Protein AF-A0A5J4Z3D9-F1 (afdb_monomer)

Nearest PDB structures (foldseek):
  5d6a-assembly1_A  TM=8.280E-01  e=2.576E-34  Vibrio vulnificus YJ016
  4yj1-assembly1_A-2  TM=8.210E-01  e=2.318E-33  Trypanosoma brucei brucei TREU927
  4yix-assembly1_A-2  TM=7.682E-01  e=5.357E-34  Trypanosoma brucei brucei TREU927
  4yiy-assembly1_A  TM=8.442E-01  e=6.648E-32  Trypanosoma brucei brucei TREU927
  4yiy-assembly1_B  TM=8.003E-01  e=1.846E-32  Trypanosoma brucei brucei TREU927

Foldseek 3Di:
DDADFADDDQDDDPPHGPVVVNCCVPVPVVVVCCVCQVDLVNQCVQPPDPVCVCRHNVLVVVQVQLQQQLVVLQVCQVVVQFFWKFFWQFQLDACDPPDLAGNPLVPTAGADEDPVQWDWDAGPVRDITITGTHGQFEEEEFEPDPFCRVSLLVLQLLLLDADGPPSRSRNIHGHVQEAEFFFDWQDWDFQDQLVLWFADDPPRDDNNGDTDRTAGRLRRSSRVVRLSVVLPHQEYEYEPQRHDDQQADDDPVRCVVCPPNNDGGDHPLNPCVVPCVVSSHGYYYYDADDPSSVVRHPYYFYWDDDDRHTYTDDDHDYDDDDDDDDDDPDDCCVSRVNPDAPQQVVLVVLLVVVLVVVVVVDDDDDDPNVSLVVSLVQCVVPNSLSSPDPVGRSNPSHDHDRRGPPND

Solvent-accessible surface area (backbone atoms only — not comparable to full-atom values): 23018 Å² total; per-residue (Å²): 138,88,86,86,55,70,88,76,88,77,49,57,60,90,92,44,75,36,61,72,58,38,43,49,44,67,70,47,46,50,54,48,51,45,53,50,72,74,34,65,81,41,13,53,73,34,64,89,38,87,93,37,46,89,65,12,45,66,41,55,50,52,40,51,52,48,47,51,35,38,52,52,51,35,69,43,31,61,83,72,49,27,41,32,39,41,41,50,62,29,32,52,54,47,62,43,102,91,42,97,47,42,32,59,78,92,79,44,50,28,32,41,50,39,76,96,38,48,46,75,52,74,39,90,85,70,51,70,46,49,19,24,54,39,56,66,45,33,35,36,32,28,12,39,55,97,33,59,43,67,39,55,48,54,42,42,61,53,14,54,51,88,51,56,83,90,42,36,46,41,69,26,23,17,40,67,34,47,45,75,52,46,39,40,70,60,36,65,45,73,71,36,62,38,53,90,38,34,42,85,38,81,95,71,52,67,32,67,58,28,64,38,79,65,17,53,26,43,53,26,31,49,44,56,51,44,55,39,50,66,42,47,47,48,28,43,33,38,40,57,92,49,39,31,61,70,29,49,44,81,59,69,67,59,44,67,73,67,34,74,90,72,54,34,61,52,26,50,62,84,35,40,75,83,47,34,52,80,70,67,33,22,35,42,32,38,47,44,82,72,71,78,63,62,85,69,41,78,39,80,46,15,32,34,83,51,96,80,32,33,35,57,46,88,54,67,28,72,86,89,92,90,91,91,90,90,87,89,86,72,86,78,64,79,75,51,75,78,67,88,50,74,21,22,58,49,45,54,56,32,42,54,50,49,49,50,70,53,44,82,75,44,86,71,92,74,54,72,47,56,54,50,50,56,48,49,54,39,36,72,76,55,38,77,53,55,46,41,54,88,93,50,50,74,51,61,72,65,36,85,63,84,63,56,61,79,81,126

Mean predicted aligned error: 8.79 Å

Secondary structure (DSSP, 8-state):
-----------EETTEE-HHHHHIIIIIIHHHHHHHHT-HHHHHTTTT-GGGGGGSHHHHHHHHHHHHHHHHHHHHHGGGTEEEEEETT----EEETTEEEEPPTTTSPEEE--GGGEEEEE-TTS-EEEEEEEESSEEEEE-SSSSSHHHHHHHHHTTTS---TTSSSTT-EE-TTEEEE---TTEEEEEE--TTTB-S-GGG--SSSEEEEEE-HHHHHHHHHHHHHHTT-SEEEEEGGGS-HHHH---HHHHHHH-GGG--BPPSGGGIIIIIGGGT-EEEEE-SS-GGGGGG-SEEEEEEEETTEEEE---------------SS---GGG-TT---HHHHHHHHHHHHHHHHHHTTS-S---HHHHHHHHHHHHHHH-GGGTS-TTTTTS----PPPPPTT--

pLDDT: mean 81.45, std 15.91, range [22.38, 97.56]

Structure (mmCIF, N/CA/C/O backbone):
data_AF-A0A5J4Z3D9-F1
#
_entry.id   AF-A0A5J4Z3D9-F1
#
loop_
_atom_site.group_PDB
_atom_site.id
_atom_site.type_symbol
_atom_site.label_atom_id
_atom_site.label_alt_id
_atom_site.label_comp_id
_atom_site.label_asym_id
_atom_site.label_entity_id
_atom_site.label_seq_id
_atom_site.pdbx_PDB_ins_code
_atom_site.Cartn_x
_atom_site.Cartn_y
_atom_site.Cartn_z
_atom_site.occupancy
_atom_site.B_iso_or_equiv
_atom_site.auth_seq_id
_atom_site.auth_comp_id
_atom_site.auth_asym_id
_atom_site.auth_atom_id
_atom_site.pdbx_PDB_model_num
ATOM 1 N N . MET A 1 1 ? -18.207 -11.711 22.428 1.00 77.12 1 MET A N 1
ATOM 2 C CA . MET A 1 1 ? -17.455 -10.972 23.468 1.00 77.12 1 MET A CA 1
ATOM 3 C C . MET A 1 1 ? -16.574 -9.966 22.749 1.00 77.12 1 MET A C 1
ATOM 5 O O . MET A 1 1 ? -16.111 -10.305 21.670 1.00 77.12 1 MET A O 1
ATOM 9 N N . LEU A 1 2 ? -16.382 -8.765 23.294 1.00 86.81 2 LEU A N 1
ATOM 10 C CA . LEU A 1 2 ? -15.387 -7.809 22.795 1.00 86.81 2 LEU A CA 1
ATOM 11 C C . LEU A 1 2 ? -14.228 -7.755 23.790 1.00 86.81 2 LEU A C 1
ATOM 13 O O . LEU A 1 2 ? -14.459 -7.839 24.996 1.00 86.81 2 LEU A O 1
ATOM 17 N N . GLU A 1 3 ? -13.010 -7.613 23.282 1.00 88.00 3 GLU A N 1
ATOM 18 C CA . GLU A 1 3 ? -11.789 -7.481 24.073 1.00 88.00 3 GLU A CA 1
ATOM 19 C C . GLU A 1 3 ? -11.162 -6.114 23.782 1.00 88.00 3 GLU A C 1
ATOM 21 O O . GLU A 1 3 ? -11.114 -5.682 22.631 1.00 88.00 3 GLU A O 1
ATOM 26 N N . ALA A 1 4 ? -10.714 -5.420 24.827 1.00 88.62 4 ALA A N 1
ATOM 27 C CA . ALA A 1 4 ? -10.066 -4.119 24.729 1.00 88.62 4 ALA A CA 1
ATOM 28 C C . ALA A 1 4 ? -8.672 -4.217 25.348 1.00 88.62 4 ALA A C 1
ATOM 30 O O . ALA A 1 4 ? -8.535 -4.654 26.490 1.00 88.62 4 ALA A O 1
ATOM 31 N N . ARG A 1 5 ? -7.651 -3.803 24.598 1.00 87.50 5 ARG A N 1
ATOM 32 C CA . ARG A 1 5 ? -6.242 -3.887 24.993 1.00 87.50 5 ARG A CA 1
ATOM 33 C C . ARG A 1 5 ? -5.644 -2.490 24.987 1.00 87.50 5 ARG A C 1
ATOM 35 O O . ARG A 1 5 ? -5.754 -1.785 23.988 1.00 87.50 5 ARG A O 1
ATOM 42 N N . PHE A 1 6 ? -5.085 -2.075 26.115 1.00 86.56 6 PHE A N 1
ATOM 43 C CA . PHE A 1 6 ? -4.513 -0.746 26.307 1.00 86.56 6 PHE A CA 1
ATOM 44 C C . PHE A 1 6 ? -3.548 -0.757 27.495 1.00 86.56 6 PHE A C 1
ATOM 46 O O . PHE A 1 6 ? -3.746 -1.496 28.461 1.00 86.56 6 PHE A O 1
ATOM 53 N N . GLU A 1 7 ? -2.527 0.097 27.452 1.00 86.56 7 GLU A N 1
ATOM 54 C CA . GLU A 1 7 ? -1.712 0.399 28.630 1.00 86.56 7 GLU A CA 1
ATOM 55 C C . GLU A 1 7 ? -2.395 1.427 29.534 1.00 86.56 7 GLU A C 1
ATOM 57 O O . GLU A 1 7 ? -3.134 2.303 29.080 1.00 86.56 7 GLU A O 1
ATOM 62 N N . LEU A 1 8 ? -2.098 1.351 30.833 1.00 87.75 8 LEU A N 1
ATOM 63 C CA . LEU A 1 8 ? -2.598 2.294 31.823 1.00 87.75 8 LEU A CA 1
ATOM 64 C C . LEU A 1 8 ? -1.491 2.689 32.805 1.00 87.75 8 LEU A C 1
ATOM 66 O O . LEU A 1 8 ? -1.089 1.901 33.661 1.00 87.75 8 LEU A O 1
ATOM 70 N N . GLY A 1 9 ? -1.030 3.938 32.716 1.00 90.81 9 GLY A N 1
ATOM 71 C CA . GLY A 1 9 ? -0.089 4.508 33.680 1.00 90.81 9 GLY A CA 1
ATOM 72 C C . GLY A 1 9 ? -0.730 4.650 35.062 1.00 90.81 9 GLY A C 1
ATOM 73 O O . GLY A 1 9 ? -1.544 5.547 35.283 1.00 90.81 9 GLY A O 1
ATOM 74 N N . LEU A 1 10 ? -0.371 3.770 36.000 1.00 94.00 10 LEU A N 1
ATOM 75 C CA . LEU A 1 10 ? -0.873 3.834 37.374 1.00 94.00 10 LEU A CA 1
ATOM 76 C C . LEU A 1 10 ? -0.265 5.041 38.120 1.00 94.00 10 LEU A C 1
ATOM 78 O O . LEU A 1 10 ? 0.953 5.228 38.088 1.00 94.00 10 LEU A O 1
ATOM 82 N N . PRO A 1 11 ? -1.079 5.866 38.805 1.00 95.44 11 PRO A N 1
ATOM 83 C CA . PRO A 1 11 ? -0.620 7.134 39.365 1.00 95.44 11 PRO A CA 1
ATOM 84 C C . PRO A 1 11 ? 0.214 6.948 40.640 1.00 95.44 11 PRO A C 1
ATOM 86 O O . PRO A 1 11 ? -0.156 6.200 41.552 1.00 95.44 11 PRO A O 1
ATOM 89 N N . ALA A 1 12 ? 1.324 7.682 40.722 1.00 96.44 12 ALA A N 1
ATOM 90 C CA . ALA A 1 12 ? 2.251 7.665 41.845 1.00 96.44 12 ALA A CA 1
ATOM 91 C C . ALA A 1 12 ? 2.843 9.059 42.112 1.00 96.44 12 ALA A C 1
ATOM 93 O O . ALA A 1 12 ? 3.087 9.839 41.193 1.00 96.44 12 ALA A O 1
ATOM 94 N N . SER A 1 13 ? 3.135 9.338 43.382 1.00 95.12 13 SER A N 1
ATOM 95 C CA . SER A 1 13 ? 3.906 10.498 43.826 1.00 95.12 13 SER A CA 1
ATOM 96 C C . SER A 1 13 ? 5.312 10.029 44.200 1.00 95.12 13 SER A C 1
ATOM 98 O O . SER A 1 13 ? 5.523 9.389 45.236 1.00 95.12 13 SER A O 1
ATOM 100 N N . GLY A 1 14 ? 6.276 10.251 43.303 1.00 93.81 14 GLY A N 1
ATOM 101 C CA . GLY A 1 14 ? 7.619 9.677 43.407 1.00 93.81 14 GLY A CA 1
ATOM 102 C C . GLY A 1 14 ? 7.585 8.147 43.328 1.00 93.81 14 GLY A C 1
ATOM 103 O O . GLY A 1 14 ? 7.416 7.586 42.251 1.00 93.81 14 GLY A O 1
ATOM 104 N N . ARG A 1 15 ? 7.746 7.470 44.472 1.00 94.00 15 ARG A N 1
ATOM 105 C CA . ARG A 1 15 ? 7.635 6.000 44.604 1.00 94.00 15 ARG A CA 1
ATOM 106 C C . ARG A 1 15 ? 6.390 5.545 45.388 1.00 94.00 15 ARG A C 1
ATOM 108 O O . ARG A 1 15 ? 6.237 4.356 45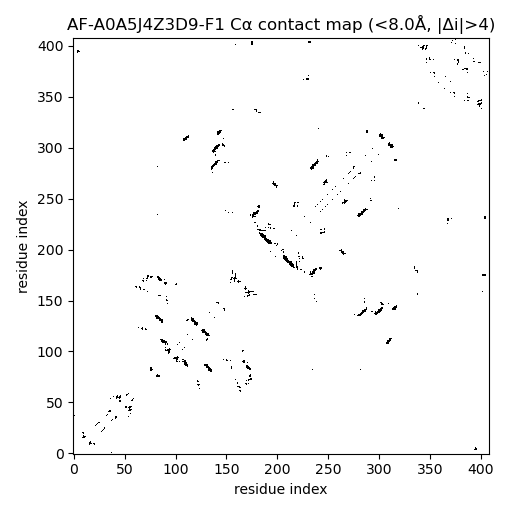.647 1.00 94.00 15 ARG A O 1
ATOM 115 N N . THR A 1 16 ? 5.508 6.469 45.768 1.00 95.12 16 THR A N 1
ATOM 116 C CA . THR A 1 16 ? 4.318 6.196 46.591 1.00 95.12 16 THR A CA 1
ATOM 117 C C . THR A 1 16 ? 3.066 6.112 45.719 1.00 95.12 16 THR A C 1
ATOM 119 O O . THR A 1 16 ? 2.753 7.060 45.003 1.00 95.12 16 THR A O 1
ATOM 122 N N . ILE A 1 17 ? 2.324 5.005 45.795 1.00 96.69 17 ILE A N 1
ATOM 123 C CA . ILE A 1 17 ? 1.119 4.760 44.982 1.00 96.69 17 ILE A CA 1
ATOM 124 C C . ILE A 1 17 ? -0.016 5.718 45.383 1.00 96.69 17 ILE A C 1
ATOM 126 O O . ILE A 1 17 ? -0.420 5.767 46.546 1.00 96.69 17 ILE A O 1
ATOM 130 N N . GLU A 1 18 ? -0.608 6.428 44.421 1.00 97.56 18 GLU A N 1
ATOM 131 C CA . GLU A 1 18 ? -1.743 7.329 44.660 1.00 97.56 18 GLU A CA 1
ATOM 132 C C . GLU A 1 18 ? -3.082 6.581 44.567 1.00 97.56 18 GLU A C 1
ATOM 134 O O . GLU A 1 18 ? -3.903 6.825 43.681 1.00 97.56 18 GLU A O 1
ATOM 139 N N . GLY A 1 19 ? -3.324 5.662 45.510 1.00 96.94 19 GLY A N 1
ATOM 140 C CA . GLY A 1 19 ? -4.443 4.706 45.462 1.00 96.94 19 GLY A CA 1
ATOM 141 C C . GLY A 1 19 ? -5.835 5.311 45.206 1.00 96.94 19 GLY A C 1
ATOM 142 O O . GLY A 1 19 ? -6.645 4.699 44.514 1.00 96.94 19 GLY A O 1
ATOM 143 N N . ARG A 1 20 ? -6.110 6.541 45.673 1.00 96.50 20 ARG A N 1
ATOM 144 C CA . ARG A 1 20 ? -7.374 7.253 45.379 1.00 96.50 20 ARG A CA 1
ATOM 145 C C . ARG A 1 20 ? -7.524 7.619 43.896 1.00 96.50 20 ARG A C 1
ATOM 147 O O . ARG A 1 20 ? -8.611 7.475 43.348 1.00 96.50 20 ARG A O 1
ATOM 154 N N . LYS A 1 21 ? -6.445 8.058 43.237 1.00 96.44 21 LYS A N 1
ATOM 155 C CA . LYS A 1 21 ? -6.447 8.319 41.788 1.00 96.44 21 LYS A CA 1
ATOM 156 C C . LYS A 1 21 ? -6.508 7.005 41.008 1.00 96.44 21 LYS A C 1
ATOM 158 O O . LYS A 1 21 ? -7.252 6.914 40.041 1.00 96.44 21 LYS A O 1
ATOM 163 N N . ALA A 1 22 ? -5.790 5.973 41.460 1.00 97.00 22 ALA A N 1
ATOM 164 C CA . ALA A 1 22 ? -5.846 4.648 40.841 1.00 97.00 22 ALA A CA 1
ATOM 165 C C . ALA A 1 22 ? -7.278 4.075 40.851 1.00 97.00 22 ALA A C 1
ATOM 167 O O . ALA A 1 22 ? -7.733 3.576 39.828 1.00 97.00 22 ALA A O 1
ATOM 168 N N . HIS A 1 23 ? -8.018 4.235 41.957 1.00 96.75 23 HIS A N 1
ATOM 169 C CA . HIS A 1 23 ? -9.436 3.871 42.049 1.00 96.75 23 HIS A CA 1
ATOM 170 C C . HIS A 1 23 ? -10.317 4.665 41.070 1.00 96.75 23 HIS A C 1
ATOM 172 O O . HIS A 1 23 ? -11.059 4.062 40.300 1.00 96.75 23 HIS A O 1
ATOM 178 N N . MET A 1 24 ? -10.191 5.997 41.028 1.00 96.94 24 MET A N 1
ATOM 179 C CA . MET A 1 24 ? -10.934 6.844 40.079 1.00 96.94 24 MET A CA 1
ATOM 180 C C . MET A 1 24 ? -10.703 6.418 38.617 1.00 96.94 24 MET A C 1
ATOM 182 O O . MET A 1 24 ? -11.625 6.424 37.801 1.00 96.94 24 MET A O 1
ATOM 186 N N . ILE A 1 25 ? -9.481 6.014 38.265 1.00 96.12 25 ILE A N 1
ATOM 187 C CA . ILE A 1 25 ? -9.156 5.560 36.910 1.00 96.12 25 ILE A CA 1
ATOM 188 C C . ILE A 1 25 ? -9.728 4.153 36.657 1.00 96.12 25 ILE A C 1
ATOM 190 O O . ILE A 1 25 ? -10.506 3.971 35.721 1.00 96.12 25 ILE A O 1
ATOM 194 N N . LEU A 1 26 ? -9.383 3.170 37.497 1.00 96.00 26 LEU A N 1
ATOM 195 C CA . LEU A 1 26 ? -9.697 1.747 37.293 1.00 96.00 26 LEU A CA 1
ATOM 196 C C . LEU A 1 26 ? -11.162 1.377 37.559 1.00 96.00 26 LEU A C 1
ATOM 198 O O . LEU A 1 26 ? -11.699 0.503 36.885 1.00 96.00 26 LEU A O 1
ATOM 202 N N . CYS A 1 27 ? -11.800 1.997 38.553 1.00 96.69 27 CYS A N 1
ATOM 203 C CA . CYS A 1 27 ? -13.124 1.607 39.046 1.00 96.69 27 CYS A CA 1
ATOM 204 C C . CYS A 1 27 ? -14.248 2.546 38.586 1.00 96.69 27 CYS A C 1
ATOM 206 O O . CYS A 1 27 ? -15.401 2.126 38.556 1.00 96.69 27 CYS A O 1
ATOM 208 N N . GLU A 1 28 ? -13.934 3.786 38.194 1.00 96.12 28 GLU A N 1
ATOM 209 C CA . GLU A 1 28 ? -14.931 4.734 37.676 1.00 96.12 28 GLU A CA 1
ATOM 210 C C . GLU A 1 28 ? -14.720 5.070 36.198 1.00 96.12 28 GLU A C 1
ATOM 212 O O . GLU A 1 28 ? -15.655 4.973 35.407 1.00 96.12 28 GLU A O 1
ATOM 217 N N . THR A 1 29 ? -13.508 5.480 35.810 1.00 95.19 29 THR A N 1
ATOM 218 C CA . THR A 1 29 ? -13.253 6.063 34.482 1.00 95.19 29 THR A CA 1
ATOM 219 C C . THR A 1 29 ? -13.232 5.001 33.387 1.00 95.19 29 THR A C 1
ATOM 221 O O . THR A 1 29 ? -13.994 5.106 32.428 1.00 95.19 29 THR A O 1
ATOM 224 N N . VAL A 1 30 ? -12.422 3.948 33.541 1.00 94.75 30 VAL A N 1
ATOM 225 C CA . VAL A 1 30 ? -12.352 2.840 32.572 1.00 94.75 30 VAL A CA 1
ATOM 226 C C . VAL A 1 30 ? -13.713 2.133 32.419 1.00 94.75 30 VAL A C 1
ATOM 228 O O . VAL A 1 30 ? -14.171 2.015 31.281 1.00 94.75 30 VAL A O 1
ATOM 231 N N . PRO A 1 31 ? -14.443 1.753 33.491 1.00 94.56 31 PRO A N 1
ATOM 232 C CA . PRO A 1 31 ? -15.770 1.148 33.350 1.00 94.56 31 PRO A CA 1
ATOM 233 C C . PRO A 1 31 ? -16.796 2.071 32.682 1.00 94.56 31 PRO A C 1
ATOM 235 O O . PRO A 1 31 ? -17.610 1.595 31.893 1.00 94.56 31 PRO A O 1
ATOM 238 N N . ARG A 1 32 ? -16.740 3.388 32.931 1.00 92.69 32 ARG A N 1
ATOM 239 C CA . ARG A 1 32 ? -17.601 4.382 32.266 1.00 92.69 32 ARG A CA 1
ATOM 240 C C . ARG A 1 32 ? -17.307 4.479 30.768 1.00 92.69 32 ARG A C 1
ATOM 242 O O . ARG A 1 32 ? -18.249 4.490 29.983 1.00 92.69 32 ARG A O 1
ATOM 249 N N . LEU A 1 33 ? -16.033 4.482 30.366 1.00 91.12 33 LEU A N 1
ATOM 250 C CA . LEU A 1 33 ? -15.630 4.465 28.954 1.00 91.12 33 LEU A CA 1
ATOM 251 C C . LEU A 1 33 ? -16.076 3.172 28.253 1.00 91.12 33 LEU A C 1
ATOM 253 O O . LEU A 1 33 ? -16.647 3.231 27.167 1.00 91.12 33 LEU A O 1
ATOM 257 N N . VAL A 1 34 ? -15.910 2.009 28.893 1.00 90.88 34 VAL A N 1
ATOM 258 C CA . VAL A 1 34 ? -16.415 0.727 28.365 1.00 90.88 34 VAL A CA 1
ATOM 259 C C . VAL A 1 34 ? -17.941 0.762 28.213 1.00 90.88 34 VAL A C 1
ATOM 261 O O . VAL A 1 34 ? -18.459 0.425 27.150 1.00 90.88 34 VAL A O 1
ATOM 264 N N . GLN A 1 35 ? -18.675 1.239 29.223 1.00 89.00 35 GLN A N 1
ATOM 265 C CA . GLN A 1 35 ? -20.135 1.377 29.152 1.00 89.00 35 GLN A CA 1
ATOM 266 C C . GLN A 1 35 ? -20.608 2.349 28.062 1.00 89.00 35 GLN A C 1
ATOM 268 O O . GLN A 1 35 ? -21.694 2.152 27.519 1.00 89.00 35 GLN A O 1
ATOM 273 N N . GLN A 1 36 ? -19.832 3.389 27.749 1.00 86.12 36 GLN A N 1
ATOM 274 C CA . GLN A 1 36 ? -20.181 4.398 26.745 1.00 86.12 36 GLN A CA 1
ATOM 275 C C . GLN A 1 36 ? -19.831 3.970 25.313 1.00 86.12 36 GLN A C 1
ATOM 277 O O . GLN A 1 36 ? -20.613 4.264 24.410 1.00 86.12 36 GLN A O 1
ATOM 282 N N . SER A 1 37 ? -18.713 3.262 25.115 1.00 85.56 37 SER A N 1
ATOM 283 C CA . SER A 1 37 ? -18.163 2.972 23.780 1.00 85.56 37 SER A CA 1
ATOM 284 C C . SER A 1 37 ? -18.329 1.523 23.305 1.00 85.56 37 SER A C 1
ATOM 286 O O . SER A 1 37 ? -18.376 1.296 22.101 1.00 85.56 37 SER A O 1
ATOM 288 N N . PHE A 1 38 ? -18.423 0.535 24.207 1.00 86.81 38 PHE A N 1
ATOM 289 C CA . PHE A 1 38 ? -18.488 -0.896 23.843 1.00 86.81 38 PHE A CA 1
ATOM 290 C C . PHE A 1 38 ? -19.905 -1.490 23.906 1.00 86.81 38 PHE A C 1
ATOM 292 O O . PHE A 1 38 ? -20.118 -2.625 23.480 1.00 86.81 38 PHE A O 1
ATOM 299 N N . LEU A 1 39 ? -20.885 -0.754 24.440 1.00 87.31 39 LEU A N 1
ATOM 300 C CA . LEU A 1 39 ? -22.273 -1.208 24.543 1.00 87.31 39 LEU A CA 1
ATOM 301 C C . LEU A 1 39 ? -23.131 -0.557 23.456 1.00 87.31 39 LEU A C 1
ATOM 303 O O . LEU A 1 39 ? -23.359 0.650 23.483 1.00 87.31 39 LEU A O 1
ATOM 307 N N . TRP A 1 40 ? -23.676 -1.365 22.544 1.00 85.31 40 TRP A N 1
ATOM 308 C CA . TRP A 1 40 ? -24.526 -0.898 21.438 1.00 85.31 40 TRP A CA 1
ATOM 309 C C . TRP A 1 40 ? -25.688 0.000 21.906 1.00 85.31 40 TRP A C 1
ATOM 311 O O . TRP A 1 40 ? -25.863 1.108 21.404 1.00 85.31 40 TRP A O 1
ATOM 321 N N . LEU A 1 41 ? -26.379 -0.405 22.980 1.00 84.81 41 LEU A N 1
ATOM 322 C CA . LEU A 1 41 ? -27.460 0.354 23.632 1.00 84.81 41 LEU A CA 1
ATOM 323 C C . LEU A 1 41 ? -27.040 1.745 24.159 1.00 84.81 41 LEU A C 1
ATOM 325 O O . LEU A 1 41 ? -27.904 2.565 24.476 1.00 84.81 41 LEU A O 1
ATOM 329 N N . SER A 1 42 ? -25.739 2.014 24.310 1.00 83.31 42 SER A N 1
ATOM 330 C CA . SER A 1 42 ? -25.187 3.331 24.668 1.00 83.31 42 SER A CA 1
ATOM 331 C C . SER A 1 42 ? -24.828 4.169 23.438 1.00 83.31 42 SER A C 1
ATOM 333 O O . SER A 1 42 ? -24.863 5.397 23.513 1.00 83.31 42 SER A O 1
ATOM 335 N N . LEU A 1 43 ? -24.518 3.529 22.308 1.00 80.62 43 LEU A N 1
ATOM 336 C CA . LEU A 1 43 ? -24.260 4.181 21.022 1.00 80.62 43 LEU A CA 1
ATOM 337 C C . LEU A 1 43 ? -25.573 4.603 20.336 1.00 80.62 43 LEU A C 1
ATOM 339 O O . LEU A 1 43 ? -25.636 5.667 19.722 1.00 80.62 43 LEU A O 1
ATOM 343 N N . GLU A 1 44 ? -26.646 3.819 20.483 1.00 80.31 44 GLU A N 1
ATOM 344 C CA . GLU A 1 44 ? -27.988 4.160 19.978 1.00 80.31 44 GLU A CA 1
ATOM 345 C C . GLU A 1 44 ? -28.554 5.419 20.651 1.00 80.31 44 GLU A C 1
ATOM 347 O O . GLU A 1 44 ? -29.049 6.326 19.979 1.00 80.31 44 GLU A O 1
ATOM 352 N N . LYS A 1 45 ? -28.407 5.522 21.979 1.00 71.56 45 LYS A N 1
ATOM 353 C CA . LYS A 1 45 ? -28.873 6.662 22.795 1.00 71.56 45 LYS A CA 1
ATOM 354 C C . LYS A 1 45 ? -28.121 7.973 22.536 1.00 71.56 45 LYS A C 1
ATOM 356 O O . LYS A 1 45 ? -28.492 9.001 23.091 1.00 71.56 45 LYS A O 1
ATOM 361 N N . GLN A 1 46 ? -27.051 7.955 21.740 1.00 64.19 46 GLN A N 1
ATOM 362 C CA . GLN A 1 46 ? -26.260 9.148 21.416 1.00 64.19 46 GLN A CA 1
ATOM 363 C C . GLN A 1 46 ? -26.617 9.778 20.060 1.00 64.19 46 GLN A C 1
ATOM 365 O O . GLN A 1 46 ? -26.058 10.818 19.716 1.00 64.19 46 GLN A O 1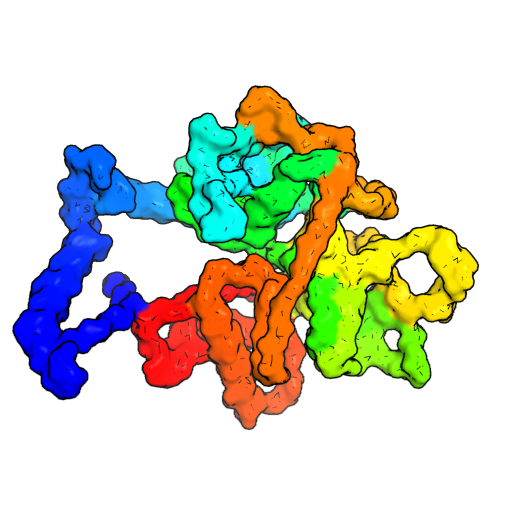
ATOM 370 N N . ASN A 1 47 ? -27.585 9.213 19.325 1.00 58.84 47 ASN A N 1
ATOM 371 C CA . ASN A 1 47 ? -28.055 9.752 18.042 1.00 58.84 47 ASN A CA 1
ATOM 372 C C . ASN A 1 47 ? -28.717 11.150 18.136 1.00 58.84 47 ASN A C 1
ATOM 374 O O . ASN A 1 47 ? -28.691 11.892 17.155 1.00 58.84 47 ASN A O 1
ATOM 378 N N . ASP A 1 48 ? -29.258 11.541 19.298 1.00 56.16 48 ASP A N 1
ATOM 379 C CA . ASP A 1 48 ? -30.070 12.765 19.476 1.00 56.16 48 ASP A CA 1
ATOM 380 C C . ASP A 1 48 ? -29.297 14.101 19.423 1.00 56.16 48 ASP A C 1
ATOM 382 O O . ASP A 1 48 ? -29.906 15.174 19.473 1.00 56.16 48 ASP A O 1
ATOM 386 N N . HIS A 1 49 ? -27.961 14.097 19.345 1.00 54.91 49 HIS A N 1
ATOM 387 C CA . HIS A 1 49 ? -27.156 15.328 19.358 1.00 54.91 49 HIS A CA 1
ATOM 388 C C . HIS A 1 49 ? -26.194 15.415 18.167 1.00 54.91 49 HIS A C 1
ATOM 390 O O . HIS A 1 49 ? -25.326 14.563 17.980 1.00 54.91 49 HIS A O 1
ATOM 396 N N . GLN A 1 50 ? -26.302 16.502 17.390 1.00 52.03 50 GLN A N 1
ATOM 397 C CA . GLN A 1 50 ? -25.528 16.728 16.158 1.00 52.03 50 GLN A CA 1
ATOM 398 C C . GLN A 1 50 ? -24.006 16.589 16.350 1.00 52.03 50 GLN A C 1
ATOM 400 O O . GLN A 1 50 ? -23.334 16.046 15.477 1.00 52.03 50 GLN A O 1
ATOM 405 N N . THR A 1 51 ? -23.470 17.006 17.500 1.00 47.66 51 THR A N 1
ATOM 406 C CA . THR A 1 51 ? -22.038 16.925 17.845 1.00 47.66 51 THR A CA 1
ATOM 407 C C . THR A 1 51 ? -21.545 15.536 18.268 1.00 47.66 51 THR A C 1
ATOM 409 O O . THR A 1 51 ? -20.346 15.378 18.475 1.00 47.66 51 THR A O 1
ATOM 412 N N . ARG A 1 52 ? -22.413 14.518 18.390 1.00 54.78 52 ARG A N 1
ATOM 413 C CA . ARG A 1 52 ? -22.025 13.140 18.767 1.00 54.78 52 ARG A CA 1
ATOM 414 C C . ARG A 1 52 ? -22.122 12.109 17.642 1.00 54.78 52 ARG A C 1
ATOM 416 O O . ARG A 1 52 ? -21.810 10.945 17.873 1.00 54.78 52 ARG A O 1
ATOM 423 N N . ARG A 1 53 ? -22.497 12.514 16.422 1.00 58.94 53 ARG A N 1
ATOM 424 C CA . ARG A 1 53 ? -22.719 11.589 15.291 1.00 58.94 53 ARG A CA 1
ATOM 425 C C . ARG A 1 53 ? -21.550 10.636 15.010 1.00 58.94 53 ARG A C 1
ATOM 427 O O . ARG A 1 53 ? -21.805 9.482 14.713 1.00 58.94 53 ARG A O 1
ATOM 434 N N . GLN A 1 54 ? -20.298 11.071 15.175 1.00 62.78 54 GLN A N 1
ATOM 435 C CA . GLN A 1 54 ? -19.105 10.226 14.973 1.00 62.78 54 GLN A CA 1
ATOM 436 C C . GLN A 1 54 ? -18.969 9.054 15.969 1.00 62.78 54 GLN A C 1
ATOM 438 O O . GLN A 1 54 ? -18.14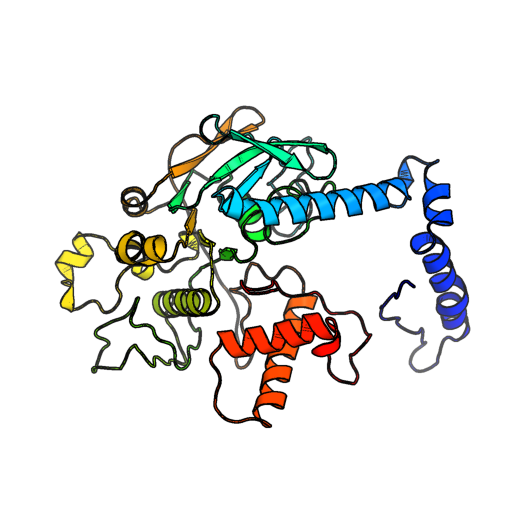5 8.167 15.757 1.00 62.78 54 GLN A O 1
ATOM 443 N N . HIS A 1 55 ? -19.747 9.037 17.056 1.00 73.19 55 HIS A N 1
ATOM 444 C CA . HIS A 1 55 ? -19.700 8.017 18.111 1.00 73.19 55 HIS A CA 1
ATOM 445 C C . HIS A 1 55 ? -21.098 7.444 18.410 1.00 73.19 55 HIS A C 1
ATOM 447 O O . HIS A 1 55 ? -21.435 7.170 19.563 1.00 73.19 55 HIS A O 1
ATOM 453 N N . SER A 1 56 ? -21.932 7.289 17.376 1.00 82.62 56 SER A N 1
ATOM 454 C CA . SER A 1 56 ? -23.257 6.671 17.487 1.00 82.62 56 SER A CA 1
ATOM 455 C C . SER A 1 56 ? -23.338 5.315 16.779 1.00 82.62 56 SER A C 1
ATOM 457 O O . SER A 1 56 ? -22.462 4.940 15.997 1.00 82.62 56 SER A O 1
ATOM 459 N N . ALA A 1 57 ? -24.421 4.579 17.040 1.00 86.06 57 ALA A N 1
ATOM 460 C CA . ALA A 1 57 ? -24.681 3.278 16.421 1.00 86.06 57 ALA A CA 1
ATOM 461 C C . ALA A 1 57 ? -24.733 3.354 14.882 1.00 86.06 57 ALA A C 1
ATOM 463 O O . ALA A 1 57 ? -24.275 2.439 14.201 1.00 86.06 57 ALA A O 1
ATOM 464 N N . GLN A 1 58 ? -25.219 4.476 14.335 1.00 86.12 58 GLN A N 1
ATOM 465 C CA . GLN A 1 58 ? -25.262 4.709 12.892 1.00 86.12 58 GLN A CA 1
ATOM 466 C C . GLN A 1 58 ? -23.852 4.833 12.299 1.00 86.12 58 GLN A C 1
ATOM 468 O O . GLN A 1 58 ? -23.553 4.161 11.319 1.00 86.12 58 GLN A O 1
ATOM 473 N N . ALA A 1 59 ? -22.958 5.613 12.918 1.00 87.38 59 ALA A N 1
ATOM 474 C CA . ALA A 1 59 ? -21.579 5.740 12.440 1.00 87.38 59 ALA A CA 1
ATOM 475 C C . ALA A 1 59 ? -20.782 4.431 12.579 1.00 87.38 59 ALA A C 1
ATOM 477 O O . ALA A 1 59 ? -19.954 4.124 11.725 1.00 87.38 59 ALA A O 1
ATOM 478 N N . ALA A 1 60 ? -21.057 3.625 13.611 1.00 89.81 60 ALA A N 1
ATOM 479 C CA . ALA A 1 60 ? -20.484 2.284 13.733 1.00 89.81 60 ALA A CA 1
ATOM 480 C C . ALA A 1 60 ? -20.953 1.353 12.595 1.00 89.81 60 ALA A C 1
ATOM 482 O O . ALA A 1 60 ? -20.144 0.626 12.021 1.00 89.81 60 ALA A O 1
ATOM 483 N N . HIS A 1 61 ? -22.236 1.409 12.226 1.00 91.00 61 HIS A N 1
ATOM 484 C CA . HIS A 1 61 ? -22.787 0.645 11.104 1.00 91.00 61 HIS A CA 1
ATOM 485 C C . HIS A 1 61 ? -22.232 1.116 9.747 1.00 91.00 61 HIS A C 1
ATOM 487 O O . HIS A 1 61 ? -21.801 0.294 8.941 1.00 91.00 61 HIS A O 1
ATOM 493 N N . GLU A 1 62 ? -22.159 2.431 9.523 1.00 91.62 62 GLU A N 1
ATOM 494 C CA . GLU A 1 62 ? -21.554 3.039 8.328 1.00 91.62 62 GLU A CA 1
ATOM 495 C C . GLU A 1 62 ? -20.063 2.697 8.193 1.00 91.62 62 GLU A C 1
ATOM 497 O O . GLU A 1 62 ? -19.592 2.467 7.080 1.00 91.62 62 GLU A O 1
ATOM 502 N N . HIS A 1 63 ? -19.327 2.602 9.306 1.00 93.81 63 HIS A N 1
ATOM 503 C CA . HIS A 1 63 ? -17.930 2.166 9.318 1.00 93.81 63 HIS A CA 1
ATOM 504 C C . HIS A 1 63 ? -17.773 0.704 8.880 1.00 93.81 63 HIS A C 1
ATOM 506 O O . HIS A 1 63 ? -16.923 0.421 8.038 1.00 93.81 63 HIS A O 1
ATOM 512 N N . VAL A 1 64 ? -18.604 -0.211 9.399 1.00 94.75 64 VAL A N 1
ATOM 513 C CA . VAL A 1 64 ? -18.595 -1.627 8.982 1.00 94.75 64 VAL A CA 1
ATOM 514 C C . VAL A 1 64 ? -18.933 -1.753 7.497 1.00 94.75 64 VAL A C 1
ATOM 516 O O . VAL A 1 64 ? -18.150 -2.338 6.756 1.00 94.75 64 VAL A O 1
ATOM 519 N N . ILE A 1 65 ? -20.016 -1.111 7.042 1.00 95.69 65 ILE A N 1
ATOM 520 C CA . ILE A 1 65 ? -20.400 -1.096 5.622 1.00 95.69 65 ILE A CA 1
ATOM 521 C C . ILE A 1 65 ? -19.256 -0.562 4.751 1.00 95.69 65 ILE A C 1
ATOM 523 O O . ILE A 1 65 ? -18.967 -1.132 3.706 1.00 95.69 65 ILE A O 1
ATOM 527 N N . CYS A 1 66 ? -18.585 0.516 5.166 1.00 95.56 66 CYS A N 1
ATOM 528 C CA . CYS A 1 66 ? -17.471 1.086 4.411 1.00 95.56 66 CYS A CA 1
ATOM 529 C C . CYS A 1 66 ? -16.282 0.114 4.311 1.00 95.56 66 CYS A C 1
ATOM 531 O O . CYS A 1 66 ? -15.693 -0.018 3.241 1.00 95.56 66 CYS A O 1
ATOM 533 N N . ALA A 1 67 ? -15.951 -0.600 5.391 1.00 95.69 67 ALA A N 1
ATOM 534 C CA . ALA A 1 67 ? -14.886 -1.601 5.389 1.00 95.69 67 ALA A CA 1
ATOM 535 C C . ALA A 1 67 ? -15.228 -2.827 4.516 1.00 95.69 67 ALA A C 1
ATOM 537 O O . ALA A 1 67 ? -14.367 -3.314 3.781 1.00 95.69 67 ALA A O 1
ATOM 538 N N . GLU A 1 68 ? -16.480 -3.293 4.549 1.00 96.25 68 GLU A N 1
ATOM 539 C CA . GLU A 1 68 ? -16.988 -4.383 3.703 1.00 96.25 68 GLU A CA 1
ATOM 540 C C . GLU A 1 68 ? -17.008 -3.987 2.216 1.00 96.25 68 GLU A C 1
ATOM 542 O O . GLU A 1 68 ? -16.489 -4.719 1.372 1.00 96.25 68 GLU A O 1
ATOM 547 N N . ASP A 1 69 ? -17.521 -2.794 1.900 1.00 95.88 69 ASP A N 1
ATOM 548 C CA . ASP A 1 69 ? -17.539 -2.206 0.556 1.00 95.88 69 ASP A CA 1
ATOM 549 C C . ASP A 1 69 ? -16.121 -2.065 -0.042 1.00 95.88 69 ASP A C 1
ATOM 551 O O . ASP A 1 69 ? -15.920 -2.323 -1.232 1.00 95.88 69 ASP A O 1
ATOM 555 N N . GLN A 1 70 ? -15.129 -1.684 0.775 1.00 95.50 70 GLN A N 1
ATOM 556 C CA . GLN A 1 70 ? -13.712 -1.603 0.387 1.00 95.50 70 GLN A CA 1
ATOM 557 C C . GLN A 1 70 ? -13.076 -2.982 0.171 1.00 95.50 70 GLN A C 1
ATOM 559 O O . GLN A 1 70 ? -12.349 -3.191 -0.802 1.00 95.50 70 GLN A O 1
ATOM 564 N N . ALA A 1 71 ? -13.322 -3.928 1.082 1.00 94.31 71 ALA A N 1
ATOM 565 C CA . ALA A 1 71 ? -12.780 -5.281 0.985 1.00 94.31 71 ALA A CA 1
ATOM 566 C C . ALA A 1 71 ? -13.320 -6.013 -0.253 1.00 94.31 71 ALA A C 1
ATOM 568 O O . ALA A 1 71 ? -12.546 -6.623 -0.992 1.00 94.31 71 ALA A O 1
ATOM 569 N N . ALA A 1 72 ? -14.623 -5.884 -0.521 1.00 94.25 72 ALA A N 1
ATOM 570 C CA . ALA A 1 72 ? -15.255 -6.426 -1.716 1.00 94.25 72 ALA A CA 1
ATOM 571 C C . ALA A 1 72 ? -14.715 -5.780 -3.000 1.00 94.25 72 ALA A C 1
ATOM 573 O O . ALA A 1 72 ? -14.378 -6.502 -3.936 1.00 94.25 72 ALA A O 1
ATOM 574 N N . LEU A 1 73 ? -14.556 -4.448 -3.035 1.00 94.19 73 LEU A N 1
ATOM 575 C CA . LEU A 1 73 ? -13.974 -3.765 -4.192 1.00 94.19 73 LEU A CA 1
ATOM 576 C C . LEU A 1 73 ? -12.571 -4.296 -4.515 1.00 94.19 73 LEU A C 1
ATOM 578 O O . LEU A 1 73 ? -12.340 -4.709 -5.650 1.00 94.19 73 LEU A O 1
ATOM 582 N N . ARG A 1 74 ? -11.663 -4.349 -3.526 1.00 93.94 74 ARG A N 1
ATOM 583 C CA . ARG A 1 74 ? -10.318 -4.930 -3.701 1.00 93.94 74 ARG A CA 1
ATOM 584 C C . ARG A 1 74 ? -10.371 -6.364 -4.225 1.00 93.94 74 ARG A C 1
ATOM 586 O O . ARG A 1 74 ? -9.673 -6.673 -5.186 1.00 93.94 74 ARG A O 1
ATOM 593 N N . GLY A 1 75 ? -11.209 -7.213 -3.627 1.00 92.50 75 GLY A N 1
ATOM 594 C CA . GLY A 1 75 ? -11.363 -8.614 -4.033 1.00 92.50 75 GLY A CA 1
ATOM 595 C C . GLY A 1 75 ? -11.905 -8.797 -5.457 1.00 92.50 75 GLY A C 1
ATOM 596 O O . GLY A 1 75 ? -11.605 -9.796 -6.104 1.00 92.50 75 GLY A O 1
ATOM 597 N N . MET A 1 76 ? -12.662 -7.828 -5.978 1.00 92.81 76 MET A N 1
ATOM 598 C CA . MET A 1 76 ? -13.192 -7.859 -7.345 1.00 92.81 76 MET A CA 1
ATOM 599 C C . MET A 1 76 ? -12.198 -7.379 -8.410 1.00 92.81 76 MET A C 1
ATOM 601 O O . MET A 1 76 ? -12.338 -7.800 -9.561 1.00 92.81 76 MET A O 1
ATOM 605 N N . LEU A 1 77 ? -11.215 -6.531 -8.065 1.00 94.56 77 LEU A N 1
ATOM 606 C CA . LEU A 1 77 ? -10.307 -5.894 -9.035 1.00 94.56 77 LEU A CA 1
ATOM 607 C C . LEU A 1 77 ? -9.670 -6.903 -9.993 1.00 94.56 77 LEU A C 1
ATOM 609 O O . LEU A 1 77 ? -9.792 -6.749 -11.208 1.00 94.56 77 LEU A O 1
ATOM 613 N N . GLU A 1 78 ? -9.047 -7.959 -9.464 1.00 91.69 78 GLU A N 1
ATOM 614 C CA . GLU A 1 78 ? -8.303 -8.897 -10.304 1.00 91.69 78 GLU A CA 1
ATOM 615 C C . GLU A 1 78 ? -9.219 -9.640 -11.290 1.00 91.69 78 GLU A C 1
ATOM 617 O O . GLU A 1 78 ? -8.917 -9.729 -12.481 1.00 91.69 78 GLU A O 1
ATOM 622 N N . SER A 1 79 ? -10.388 -10.087 -10.812 1.00 91.69 79 SER A N 1
ATOM 623 C CA . SER A 1 79 ? -11.408 -10.764 -11.626 1.00 91.69 79 SER A CA 1
ATOM 624 C C . SER A 1 79 ? -11.991 -9.874 -12.733 1.00 91.69 79 SER A C 1
ATOM 626 O O . SER A 1 79 ? -12.429 -10.373 -13.767 1.00 91.69 79 SER A O 1
ATOM 628 N N . ALA A 1 80 ? -11.958 -8.553 -12.535 1.00 92.06 80 ALA A N 1
ATOM 629 C CA . ALA A 1 80 ? -12.372 -7.550 -13.509 1.00 92.06 80 ALA A CA 1
ATOM 630 C C . ALA A 1 80 ? -11.237 -7.147 -14.478 1.00 92.06 80 ALA A C 1
ATOM 632 O O . ALA A 1 80 ? -11.431 -6.267 -15.318 1.00 92.06 80 ALA A O 1
ATOM 633 N N . GLY A 1 81 ? -10.052 -7.762 -14.369 1.00 92.88 81 GLY A N 1
ATOM 634 C CA . GLY A 1 81 ? -8.867 -7.402 -15.151 1.00 92.88 81 GLY A CA 1
ATOM 635 C C . GLY A 1 81 ? -8.259 -6.054 -14.749 1.00 92.88 81 GLY A C 1
ATOM 636 O O . GLY A 1 81 ? -7.621 -5.400 -15.578 1.00 92.88 81 GLY A O 1
ATOM 637 N N . LEU A 1 82 ? -8.487 -5.616 -13.507 1.00 95.12 82 LEU A N 1
ATOM 638 C CA . LEU A 1 82 ? -8.048 -4.333 -12.964 1.00 95.12 82 LEU A CA 1
ATOM 639 C C . LEU A 1 82 ? -6.906 -4.499 -11.962 1.00 95.12 82 LEU A C 1
ATOM 641 O O . LEU A 1 82 ? -6.805 -5.512 -11.273 1.00 95.12 82 LEU A O 1
ATOM 645 N N . VAL A 1 83 ? -6.081 -3.458 -11.852 1.00 95.50 83 VAL A N 1
ATOM 646 C CA . VAL A 1 83 ? -5.008 -3.360 -10.849 1.00 95.50 83 VAL A CA 1
ATOM 647 C C . VAL A 1 83 ? -5.281 -2.282 -9.807 1.00 95.50 83 VAL A C 1
ATOM 649 O O . VAL A 1 83 ? -4.804 -2.386 -8.678 1.00 95.50 83 VAL A O 1
ATOM 652 N N . ALA A 1 84 ? -6.066 -1.262 -10.171 1.00 96.88 84 ALA A N 1
ATOM 653 C CA . ALA A 1 84 ? -6.537 -0.223 -9.266 1.00 96.88 84 ALA A CA 1
ATOM 654 C C . ALA A 1 84 ? -7.855 0.414 -9.733 1.00 96.88 84 ALA A C 1
ATOM 656 O O . ALA A 1 84 ? -8.184 0.417 -10.922 1.00 96.88 84 ALA A O 1
ATOM 657 N N . PHE A 1 85 ? -8.581 0.996 -8.782 1.00 97.44 85 PHE A N 1
ATOM 658 C CA . PHE A 1 85 ? -9.767 1.815 -8.997 1.00 97.44 85 PHE A CA 1
ATOM 659 C C . PHE A 1 85 ? -9.685 3.091 -8.150 1.00 97.44 85 PHE A C 1
ATOM 661 O O . PHE A 1 85 ? -9.331 3.042 -6.970 1.00 97.44 85 PHE A O 1
ATOM 668 N N . VAL A 1 86 ? -10.027 4.231 -8.754 1.00 96.94 86 VAL A N 1
ATOM 669 C CA . VAL A 1 86 ? -10.048 5.548 -8.098 1.00 96.94 86 VAL A CA 1
ATOM 670 C C . VAL A 1 86 ? -11.430 6.176 -8.319 1.00 96.94 86 VAL A C 1
ATOM 672 O O . VAL A 1 86 ? -11.744 6.528 -9.458 1.00 96.94 86 VAL A O 1
ATOM 675 N N . PRO A 1 87 ? -12.283 6.306 -7.287 1.00 96.06 87 PRO A N 1
ATOM 676 C CA . PRO A 1 87 ? -13.651 6.793 -7.447 1.00 96.06 87 PRO A CA 1
ATOM 677 C C . PRO A 1 87 ? -13.688 8.268 -7.859 1.00 96.06 87 PRO A C 1
ATOM 679 O O . PRO A 1 87 ? -12.876 9.085 -7.416 1.00 96.06 87 PRO A O 1
ATOM 682 N N . ASP A 1 88 ? -14.683 8.631 -8.667 1.00 94.50 88 ASP A N 1
ATOM 683 C CA . ASP A 1 88 ? -15.004 10.031 -8.923 1.00 94.50 88 ASP A CA 1
ATOM 684 C C . ASP A 1 88 ? -15.340 10.749 -7.606 1.00 94.50 88 ASP A C 1
ATOM 686 O O . ASP A 1 88 ? -15.964 10.204 -6.699 1.00 94.50 88 ASP A O 1
ATOM 690 N N . SER A 1 89 ? -14.961 12.022 -7.526 1.00 92.81 89 SER A N 1
ATOM 691 C CA . SER A 1 89 ? -15.068 12.892 -6.349 1.00 92.81 89 SER A CA 1
ATOM 692 C C . SER A 1 89 ? -14.125 12.594 -5.170 1.00 92.81 89 SER A C 1
ATOM 694 O O . SER A 1 89 ? -14.223 13.293 -4.160 1.00 92.81 89 SER A O 1
ATOM 696 N N . ALA A 1 90 ? -13.178 11.653 -5.285 1.00 94.31 90 ALA A N 1
ATOM 697 C CA . ALA A 1 90 ? -12.186 11.387 -4.233 1.00 94.31 90 ALA A CA 1
ATOM 698 C C . ALA A 1 90 ? -11.364 12.632 -3.840 1.00 94.31 90 ALA A C 1
ATOM 700 O O . ALA A 1 90 ? -10.973 13.433 -4.695 1.00 94.31 90 ALA A O 1
ATOM 701 N N . ILE A 1 91 ? -11.041 12.762 -2.553 1.00 93.56 91 ILE A N 1
ATOM 702 C CA . ILE A 1 91 ? -10.153 13.791 -1.997 1.00 93.56 91 ILE A CA 1
ATOM 703 C C . ILE A 1 91 ? -8.786 13.162 -1.707 1.00 93.56 91 ILE A C 1
ATOM 705 O O . ILE A 1 91 ? -8.504 12.689 -0.607 1.00 93.56 91 ILE A O 1
ATOM 709 N N . LEU A 1 92 ? -7.935 13.152 -2.733 1.00 91.00 92 LEU A N 1
ATOM 710 C CA . LEU A 1 92 ? -6.570 12.618 -2.650 1.00 91.00 92 LEU A CA 1
ATOM 711 C C . LEU A 1 92 ? -5.590 13.547 -1.893 1.00 91.00 92 LEU A C 1
ATOM 713 O O . LEU A 1 92 ? -4.755 13.029 -1.150 1.00 91.00 92 LEU A O 1
ATOM 717 N N . PRO A 1 93 ? -5.658 14.895 -2.015 1.00 89.31 93 PRO A N 1
ATOM 718 C CA . PRO A 1 93 ? -4.771 15.783 -1.264 1.00 89.31 93 PRO A CA 1
ATOM 719 C C . PRO A 1 93 ? -4.986 15.669 0.250 1.00 89.31 93 PRO A C 1
ATOM 721 O O . PRO A 1 93 ? -6.114 15.778 0.737 1.00 89.31 93 PRO A O 1
ATOM 724 N N . ARG A 1 94 ? -3.897 15.504 1.005 1.00 87.50 94 ARG A N 1
ATOM 725 C CA . ARG A 1 94 ? -3.914 15.520 2.477 1.00 87.50 94 ARG A CA 1
ATOM 726 C C . ARG A 1 94 ? -3.750 16.948 3.014 1.00 87.50 94 ARG A C 1
ATOM 728 O O . ARG A 1 94 ? -3.346 17.850 2.280 1.00 87.50 94 ARG A O 1
ATOM 735 N N . LEU A 1 95 ? -4.067 17.161 4.291 1.00 85.94 95 LEU A N 1
ATOM 736 C CA . LEU A 1 95 ? -4.072 18.471 4.955 1.00 85.94 95 LEU A CA 1
ATOM 737 C C . LEU A 1 95 ? -2.712 19.187 4.861 1.00 85.94 95 LEU A C 1
ATOM 739 O O . LEU A 1 95 ? -2.660 20.389 4.611 1.00 85.94 95 LEU A O 1
ATOM 743 N N . HIS A 1 96 ? -1.625 18.438 5.049 1.00 82.06 96 HIS A N 1
ATOM 744 C CA . HIS A 1 96 ? -0.241 18.829 4.772 1.00 82.06 96 HIS A CA 1
ATOM 745 C C . HIS A 1 96 ? 0.654 17.579 4.780 1.00 82.06 96 HIS A C 1
ATOM 747 O O . HIS A 1 96 ? 0.264 16.562 5.344 1.00 82.06 96 HIS A O 1
ATOM 753 N N . GLY A 1 97 ? 1.879 17.653 4.243 1.00 72.31 97 GLY A N 1
ATOM 754 C CA . GLY A 1 97 ? 2.774 16.488 4.068 1.00 72.31 97 GLY A CA 1
ATOM 755 C C . GLY A 1 97 ? 3.175 15.707 5.335 1.00 72.31 97 GLY A C 1
ATOM 756 O O . GLY A 1 97 ? 3.764 14.642 5.220 1.00 72.31 97 GLY A O 1
ATOM 757 N N . ALA A 1 98 ? 2.851 16.212 6.530 1.00 73.06 98 ALA A N 1
ATOM 758 C CA . ALA A 1 98 ? 2.997 15.516 7.815 1.00 73.06 98 ALA A CA 1
ATOM 759 C C . ALA A 1 98 ? 1.647 15.191 8.512 1.00 73.06 98 ALA A C 1
ATOM 761 O O . ALA A 1 98 ? 1.575 15.177 9.738 1.00 73.06 98 ALA A O 1
ATOM 762 N N . SER A 1 99 ? 0.545 15.028 7.767 1.00 79.81 99 SER A N 1
ATOM 763 C CA . SER A 1 99 ? -0.771 14.664 8.321 1.00 79.81 99 SER A CA 1
ATOM 764 C C . SER A 1 99 ? -1.536 13.709 7.412 1.00 79.81 99 SER A C 1
ATOM 766 O O . SER A 1 99 ? -1.793 14.019 6.254 1.00 79.81 99 SER A O 1
ATOM 768 N N . GLU A 1 100 ? -2.004 12.609 7.999 1.00 82.25 100 GLU A N 1
ATOM 769 C CA . GLU A 1 100 ? -2.903 11.642 7.364 1.00 82.25 100 GLU A CA 1
ATOM 770 C C . GLU A 1 100 ? -4.375 12.094 7.306 1.00 82.25 100 GLU A C 1
ATOM 772 O O . GLU A 1 100 ? -5.236 11.294 6.961 1.00 82.25 100 GLU A O 1
ATOM 777 N N . LEU A 1 101 ? -4.708 13.355 7.602 1.00 87.56 101 LEU A N 1
ATOM 778 C CA . LEU A 1 101 ? -6.070 13.881 7.419 1.00 87.56 101 LEU A CA 1
ATOM 779 C C . LEU A 1 101 ? -6.286 14.382 5.978 1.00 87.56 101 LEU A C 1
ATOM 781 O O . LEU A 1 101 ? -5.347 14.928 5.393 1.00 87.56 101 LEU A O 1
ATOM 785 N N . PRO A 1 102 ? -7.495 14.274 5.395 1.00 90.75 102 PRO A N 1
ATOM 786 C CA . PRO A 1 102 ? -7.793 14.895 4.106 1.00 90.75 102 PRO A CA 1
ATOM 787 C C . PRO A 1 102 ? -7.679 16.419 4.156 1.00 90.75 102 PRO A C 1
ATOM 789 O O . PRO A 1 102 ? -7.946 17.063 5.174 1.00 90.75 102 PRO A O 1
ATOM 792 N N . MET A 1 103 ? -7.354 17.018 3.012 1.00 90.50 103 MET A N 1
ATOM 793 C CA . MET A 1 103 ? -7.541 18.450 2.809 1.00 90.50 103 MET A CA 1
ATOM 794 C C . MET A 1 103 ? -9.047 18.787 2.866 1.00 90.50 103 MET A C 1
ATOM 796 O O . MET A 1 103 ? -9.844 18.091 2.234 1.00 90.50 103 MET A O 1
ATOM 800 N N . PRO A 1 104 ? -9.477 19.850 3.576 1.00 89.56 104 PRO A N 1
ATOM 801 C CA . PRO A 1 104 ? -10.893 20.196 3.680 1.00 89.56 104 PRO A CA 1
ATOM 802 C C . PRO A 1 104 ? -11.544 20.420 2.310 1.00 89.56 104 PRO A C 1
ATOM 804 O O . PRO A 1 104 ? -11.010 21.155 1.480 1.00 89.56 104 PRO A O 1
ATOM 807 N N . SER A 1 105 ? -12.735 19.857 2.090 1.00 83.06 105 SER A N 1
ATOM 808 C CA . SER A 1 105 ? -13.427 19.838 0.786 1.00 83.06 105 SER A CA 1
ATOM 809 C C . SER A 1 105 ? -13.796 21.219 0.217 1.00 83.06 105 SER A C 1
ATOM 811 O O . SER A 1 105 ? -14.167 21.322 -0.946 1.00 83.06 105 SER A O 1
ATOM 813 N N . ALA A 1 106 ? -13.697 22.286 1.018 1.00 83.06 106 ALA A N 1
ATOM 814 C CA . ALA A 1 106 ? -13.836 23.671 0.559 1.00 83.06 106 ALA A CA 1
ATOM 815 C C . ALA A 1 106 ? -12.586 24.201 -0.180 1.00 83.06 106 ALA A C 1
ATOM 817 O O . ALA A 1 106 ? -12.692 25.160 -0.943 1.00 83.06 106 ALA A O 1
ATOM 818 N N . SER A 1 107 ? -11.425 23.577 0.048 1.00 83.19 107 SER A N 1
ATOM 819 C CA . SER A 1 107 ? -10.125 23.923 -0.545 1.00 83.19 107 SER A CA 1
ATOM 820 C C . SER A 1 107 ? -9.579 22.822 -1.459 1.00 83.19 107 SER A C 1
ATOM 822 O O . SER A 1 107 ? -8.803 23.110 -2.367 1.00 83.19 107 SER A O 1
ATOM 824 N N . ALA A 1 108 ? -9.960 21.566 -1.218 1.00 83.50 108 ALA A N 1
ATOM 825 C CA . ALA A 1 108 ? -9.489 20.422 -1.984 1.00 83.50 108 ALA A CA 1
ATOM 826 C C . ALA A 1 108 ? -10.123 20.341 -3.380 1.00 83.50 108 ALA A C 1
ATOM 828 O O . ALA A 1 108 ? -11.320 20.566 -3.557 1.00 83.50 108 ALA A O 1
ATOM 829 N N . LEU A 1 109 ? -9.320 19.941 -4.366 1.00 84.06 109 LEU A N 1
ATOM 830 C CA . LEU A 1 109 ? -9.811 19.552 -5.684 1.00 84.06 109 LEU A CA 1
ATOM 831 C C . LEU A 1 109 ? -10.232 18.087 -5.642 1.00 84.06 109 LEU A C 1
ATOM 833 O O . LEU A 1 109 ? -9.415 17.220 -5.326 1.00 84.06 109 LEU A O 1
ATOM 837 N N . SER A 1 110 ? -11.488 17.811 -5.981 1.00 89.81 110 SER A N 1
ATOM 838 C CA . SER A 1 110 ? -11.962 16.438 -6.091 1.00 89.81 110 SER A CA 1
ATOM 839 C C . SER A 1 110 ? -11.490 15.790 -7.396 1.00 89.81 110 SER A C 1
ATOM 841 O O . SER A 1 110 ? -11.359 16.448 -8.438 1.00 89.81 110 SER A O 1
ATOM 843 N N . PHE A 1 111 ? -11.194 14.493 -7.325 1.00 91.19 111 PHE A N 1
ATOM 844 C CA . PHE A 1 111 ? -10.777 13.689 -8.466 1.00 91.19 111 PHE A CA 1
ATOM 845 C C . PHE A 1 111 ? -11.920 13.525 -9.477 1.00 91.19 111 PHE A C 1
ATOM 847 O O . PHE A 1 111 ? -13.087 13.395 -9.106 1.00 91.19 111 PHE A O 1
ATOM 854 N N . SER A 1 112 ? -11.582 13.523 -10.764 1.00 90.56 112 SER A N 1
ATOM 855 C CA . SER A 1 112 ? -12.520 13.329 -11.865 1.00 90.56 112 SER A CA 1
ATOM 856 C C . SER A 1 112 ? -11.865 12.450 -12.923 1.00 90.56 112 SER A C 1
ATOM 858 O O . SER A 1 112 ? -10.925 12.868 -13.599 1.00 90.56 112 SER A O 1
ATOM 860 N N . SER A 1 113 ? -12.387 11.238 -13.082 1.00 89.00 113 SER A N 1
ATOM 861 C CA . SER A 1 113 ? -11.874 10.233 -14.015 1.00 89.00 113 SER A CA 1
ATOM 862 C C . SER A 1 113 ? -11.933 10.741 -15.458 1.00 89.00 113 SER A C 1
ATOM 864 O O . SER A 1 113 ? -12.934 11.373 -15.817 1.00 89.00 113 SER A O 1
ATOM 866 N N . PRO A 1 114 ? -10.941 10.447 -16.317 1.00 83.94 114 PRO A N 1
ATOM 867 C CA . PRO A 1 114 ? -11.065 10.678 -17.752 1.00 83.94 114 PRO A CA 1
ATOM 868 C C . PRO A 1 114 ? -12.059 9.676 -18.360 1.00 83.94 114 PRO A C 1
ATOM 870 O O . PRO A 1 114 ? -12.084 8.508 -17.970 1.00 83.94 114 PRO A O 1
ATOM 873 N N . ASP A 1 115 ? -12.869 10.115 -19.328 1.00 85.75 115 ASP A N 1
ATOM 874 C CA . ASP A 1 115 ? -13.989 9.323 -19.872 1.00 85.75 115 ASP A CA 1
ATOM 875 C C . ASP A 1 115 ? -13.558 7.944 -20.404 1.00 85.75 115 ASP A C 1
ATOM 877 O O . ASP A 1 115 ? -14.252 6.957 -20.177 1.00 85.75 115 ASP A O 1
ATOM 881 N N . ALA A 1 116 ? -12.383 7.856 -21.037 1.00 81.31 116 ALA A N 1
ATOM 882 C CA . ALA A 1 116 ? -11.834 6.615 -21.594 1.00 81.31 116 ALA A CA 1
ATOM 883 C C . ALA A 1 116 ? -11.485 5.539 -20.543 1.00 81.31 116 ALA A C 1
ATOM 885 O O . ALA A 1 116 ? -11.369 4.365 -20.890 1.00 81.31 116 ALA A O 1
ATOM 886 N N . LEU A 1 117 ? -11.322 5.926 -19.271 1.00 86.88 117 LEU A N 1
ATOM 887 C CA . LEU A 1 117 ? -11.029 5.019 -18.155 1.00 86.88 117 LEU A CA 1
ATOM 888 C C . LEU A 1 117 ? -12.166 4.960 -17.124 1.00 86.88 117 LEU A C 1
ATOM 890 O O . LEU A 1 117 ? -12.023 4.262 -16.120 1.00 86.88 117 LEU A O 1
ATOM 894 N N . ARG A 1 118 ? -13.278 5.687 -17.317 1.00 95.19 118 ARG A N 1
ATOM 895 C CA . ARG A 1 118 ? -14.376 5.702 -16.342 1.00 95.19 118 ARG A CA 1
ATOM 896 C C . ARG A 1 118 ? -15.245 4.454 -16.491 1.00 95.19 118 ARG A C 1
ATOM 898 O O . ARG A 1 118 ? -15.897 4.260 -17.514 1.00 95.19 118 ARG A O 1
ATOM 905 N N . ILE A 1 119 ? -15.317 3.654 -15.433 1.00 95.62 119 ILE A N 1
ATOM 906 C CA . ILE A 1 119 ? -16.260 2.536 -15.302 1.00 95.62 119 ILE A CA 1
ATOM 907 C C . ILE A 1 119 ? -17.277 2.815 -14.191 1.00 95.62 119 ILE A C 1
ATOM 909 O O . ILE A 1 119 ? -17.183 3.819 -13.483 1.00 95.62 119 ILE A O 1
ATOM 913 N N . SER A 1 120 ? -18.253 1.920 -14.037 1.00 96.56 120 SER A N 1
ATOM 914 C CA . SER A 1 120 ? -19.138 1.857 -12.868 1.00 96.56 120 SER A CA 1
ATOM 915 C C . SER A 1 120 ? -18.948 0.521 -12.155 1.00 96.56 120 SER A C 1
ATOM 917 O O . SER A 1 120 ? -18.893 -0.512 -12.820 1.00 96.56 120 SER A O 1
ATOM 919 N N . MET A 1 121 ? -18.870 0.529 -10.824 1.00 93.00 121 MET A N 1
ATOM 920 C CA . MET A 1 121 ? -18.791 -0.679 -9.996 1.00 93.00 121 MET A CA 1
ATOM 921 C C . MET A 1 121 ? -19.843 -0.625 -8.887 1.00 93.00 121 MET A C 1
ATOM 923 O O . MET A 1 121 ? -19.986 0.393 -8.210 1.00 93.00 121 MET A O 1
ATOM 927 N N . THR A 1 122 ? -20.581 -1.719 -8.704 1.00 93.50 122 THR A N 1
ATOM 928 C CA . THR A 1 122 ? -21.593 -1.864 -7.647 1.00 93.50 122 THR A CA 1
ATOM 929 C C . THR A 1 122 ? -20.992 -2.607 -6.457 1.00 93.50 122 THR A C 1
ATOM 931 O O . THR A 1 122 ? -20.344 -3.637 -6.630 1.00 93.50 122 THR A O 1
ATOM 934 N N . GLN A 1 123 ? -21.199 -2.074 -5.256 1.00 91.38 123 GLN A N 1
ATOM 935 C CA . GLN A 1 123 ? -20.669 -2.592 -3.994 1.00 91.38 123 GLN A CA 1
ATOM 936 C C . GLN A 1 123 ? -21.734 -3.432 -3.255 1.00 91.38 123 GLN A C 1
ATOM 938 O O . GLN A 1 123 ? -22.926 -3.269 -3.540 1.00 91.38 123 GLN A O 1
ATOM 943 N N . PRO A 1 124 ? -21.363 -4.294 -2.284 1.00 91.69 124 PRO A N 1
ATOM 944 C CA . PRO A 1 124 ? -22.318 -5.104 -1.516 1.00 91.69 124 PRO A CA 1
ATOM 945 C C . PRO A 1 124 ? -23.425 -4.299 -0.823 1.00 91.69 124 PRO A C 1
ATOM 947 O O . PRO A 1 124 ? -24.549 -4.782 -0.716 1.00 91.69 124 PRO A O 1
ATOM 950 N N . SER A 1 125 ? -23.153 -3.053 -0.419 1.00 92.12 125 SER A N 1
ATOM 951 C CA . SER A 1 125 ? -24.160 -2.132 0.134 1.00 92.12 125 SER A CA 1
ATOM 952 C C . SER A 1 125 ? -25.222 -1.638 -0.864 1.00 92.12 125 SER A C 1
ATOM 954 O O . SER A 1 125 ? -26.095 -0.852 -0.495 1.00 92.12 125 SER A O 1
ATOM 956 N N . GLY A 1 126 ? -25.145 -2.037 -2.137 1.00 90.94 126 GLY A N 1
ATOM 957 C CA . GLY A 1 126 ? -26.019 -1.571 -3.217 1.00 90.94 126 GLY A CA 1
ATOM 958 C C . GLY A 1 126 ? -25.631 -0.207 -3.800 1.00 90.94 126 GLY A C 1
ATOM 959 O O . GLY A 1 126 ? -26.208 0.216 -4.804 1.00 90.94 126 GLY A O 1
ATOM 960 N N . LYS A 1 127 ? -24.630 0.479 -3.230 1.00 91.75 127 LYS A N 1
ATOM 961 C CA . LYS A 1 127 ? -24.028 1.675 -3.839 1.00 91.75 127 LYS A CA 1
ATOM 962 C C . LYS A 1 127 ? -23.419 1.309 -5.189 1.00 91.75 127 LYS A C 1
ATOM 964 O O . LYS A 1 127 ? -22.781 0.269 -5.325 1.00 91.75 127 LYS A O 1
ATOM 969 N N . THR A 1 128 ? -23.557 2.191 -6.173 1.00 94.25 128 THR A N 1
ATOM 970 C CA . THR A 1 128 ? -22.800 2.111 -7.428 1.00 94.25 128 THR A CA 1
ATOM 971 C C . THR A 1 128 ? -21.938 3.355 -7.550 1.00 94.25 128 THR A C 1
ATOM 973 O O . THR A 1 128 ? -22.444 4.470 -7.437 1.00 94.25 128 THR A O 1
ATOM 976 N N . LEU A 1 129 ? -20.639 3.153 -7.748 1.00 94.31 129 LEU A N 1
ATOM 977 C CA . LEU A 1 129 ? -19.637 4.207 -7.851 1.00 94.31 129 LEU A CA 1
ATOM 978 C C . LEU A 1 129 ? -19.124 4.292 -9.283 1.00 94.31 129 LEU A C 1
ATOM 980 O O . LEU A 1 129 ? -18.818 3.264 -9.889 1.00 94.31 129 LEU A O 1
ATOM 984 N N . THR A 1 130 ? -18.981 5.508 -9.802 1.00 97.19 130 THR A N 1
ATOM 985 C CA . THR A 1 130 ? -18.198 5.757 -11.014 1.00 97.19 130 THR A CA 1
ATOM 986 C C . THR A 1 130 ? -16.756 6.081 -10.635 1.00 97.19 130 THR A C 1
ATOM 988 O O . THR A 1 130 ? -16.501 6.631 -9.562 1.00 97.19 130 THR A O 1
ATOM 991 N N . GLY A 1 131 ? -15.794 5.711 -11.477 1.00 96.12 131 GLY A N 1
ATOM 992 C CA . GLY A 1 131 ? -14.381 5.955 -11.189 1.00 96.12 131 GLY A CA 1
ATOM 993 C C . GLY A 1 131 ? -13.432 5.449 -12.265 1.00 96.12 131 GLY A C 1
ATOM 994 O O . GLY A 1 131 ? -13.835 4.732 -13.183 1.00 96.12 131 GLY A O 1
ATOM 995 N N . MET A 1 132 ? -12.164 5.831 -12.141 1.00 95.06 132 MET A N 1
ATOM 996 C CA . MET A 1 132 ? -11.090 5.494 -13.062 1.00 95.06 132 MET A CA 1
ATOM 997 C C . MET A 1 132 ? -10.613 4.070 -12.792 1.00 95.06 132 MET A C 1
ATOM 999 O O . MET A 1 132 ? -10.068 3.789 -11.725 1.00 95.06 132 MET A O 1
ATOM 1003 N N . SER A 1 133 ? -10.773 3.189 -13.776 1.00 94.19 133 SER A N 1
ATOM 1004 C CA . SER A 1 133 ? -10.156 1.866 -13.780 1.00 94.19 133 SER A CA 1
ATOM 1005 C C . SER A 1 133 ? -8.734 1.931 -14.330 1.00 94.19 133 SER A C 1
ATOM 1007 O O . SER A 1 133 ? -8.537 2.407 -15.450 1.00 94.19 133 SER A O 1
ATOM 1009 N N . ILE A 1 134 ? -7.771 1.372 -13.602 1.00 93.50 134 ILE A N 1
ATOM 1010 C CA . ILE A 1 134 ? -6.459 1.000 -14.140 1.00 93.50 134 ILE A CA 1
ATOM 1011 C C . ILE A 1 134 ? -6.496 -0.513 -14.381 1.00 93.50 134 ILE A C 1
ATOM 1013 O O . ILE A 1 134 ? -6.868 -1.270 -13.481 1.00 93.50 134 ILE A O 1
ATOM 1017 N N . ARG A 1 135 ? -6.190 -0.950 -15.606 1.00 91.06 135 ARG A N 1
ATOM 1018 C CA . ARG A 1 135 ? -6.269 -2.360 -16.036 1.00 91.06 135 ARG A CA 1
ATOM 1019 C C . ARG A 1 135 ? -4.978 -3.113 -15.688 1.00 91.06 135 ARG A C 1
ATOM 1021 O O . ARG A 1 135 ? -4.047 -2.507 -15.171 1.00 91.06 135 ARG A O 1
ATOM 1028 N N . LYS A 1 136 ? -4.912 -4.425 -15.936 1.00 90.62 136 LYS A N 1
ATOM 1029 C CA . LYS A 1 136 ? -3.613 -5.120 -16.006 1.00 90.62 136 LYS A CA 1
ATOM 1030 C C . LYS A 1 136 ? -2.825 -4.589 -17.216 1.00 90.62 136 LYS A C 1
ATOM 1032 O O . LYS A 1 136 ? -3.420 -4.431 -18.282 1.00 90.62 136 LYS A O 1
ATOM 1037 N N . GLY A 1 137 ? -1.535 -4.299 -17.028 1.00 87.75 137 GLY A N 1
ATOM 1038 C CA . GLY A 1 137 ? -0.669 -3.640 -18.019 1.00 87.75 137 GLY A CA 1
ATOM 1039 C C . GLY A 1 137 ? 0.368 -2.677 -17.417 1.00 87.75 137 GLY A C 1
ATOM 1040 O O . GLY A 1 137 ? 0.606 -2.656 -16.203 1.00 87.75 137 GLY A O 1
ATOM 1041 N N . VAL A 1 138 ? 0.985 -1.870 -18.282 1.00 87.44 138 VAL A N 1
ATOM 1042 C CA . VAL A 1 138 ? 2.003 -0.857 -17.965 1.00 87.44 138 VAL A CA 1
ATOM 1043 C C . VAL A 1 138 ? 1.400 0.548 -18.044 1.00 87.44 138 VAL A C 1
ATOM 1045 O O . VAL A 1 138 ? 1.001 1.028 -19.106 1.00 87.44 138 VAL A O 1
ATOM 1048 N N . HIS A 1 139 ? 1.364 1.242 -16.909 1.00 88.44 139 HIS A N 1
ATOM 1049 C CA . HIS A 1 139 ? 0.674 2.519 -16.755 1.00 88.44 139 HIS A CA 1
ATOM 1050 C C . HIS A 1 139 ? 1.625 3.629 -16.303 1.00 88.44 139 HIS A C 1
ATOM 1052 O O . HIS A 1 139 ? 2.286 3.501 -15.274 1.00 88.44 139 HIS A O 1
ATOM 1058 N N . LEU A 1 140 ? 1.646 4.755 -17.020 1.00 86.88 140 LEU A N 1
ATOM 1059 C CA . LEU A 1 140 ? 2.352 5.964 -16.579 1.00 86.88 140 LEU A CA 1
ATOM 1060 C C . LEU A 1 140 ? 1.379 6.963 -15.943 1.00 86.88 140 LEU A C 1
ATOM 1062 O O . LEU A 1 140 ? 0.243 7.093 -16.393 1.00 86.88 140 LEU A O 1
ATOM 1066 N N . ILE A 1 141 ? 1.855 7.704 -14.944 1.00 87.19 141 ILE A N 1
ATOM 1067 C CA . ILE A 1 141 ? 1.255 8.922 -14.392 1.00 87.19 141 ILE A CA 1
ATOM 1068 C C . ILE A 1 141 ? 2.273 10.054 -14.595 1.00 87.19 141 ILE A C 1
ATOM 1070 O O . ILE A 1 141 ? 3.226 10.180 -13.824 1.00 87.19 141 ILE A O 1
ATOM 1074 N N . VAL A 1 142 ? 2.085 10.891 -15.621 1.00 81.62 142 VAL A N 1
ATOM 1075 C CA . VAL A 1 142 ? 2.896 12.116 -15.810 1.00 81.62 142 VAL A CA 1
ATOM 1076 C C . VAL A 1 142 ? 2.104 13.386 -15.474 1.00 81.62 142 VAL A C 1
ATOM 1078 O O . VAL A 1 142 ? 0.969 13.309 -15.013 1.00 81.62 142 VAL A O 1
ATOM 1081 N N . ALA A 1 143 ? 2.738 14.556 -15.568 1.00 72.56 143 ALA A N 1
ATOM 1082 C CA . ALA A 1 143 ? 2.168 15.902 -15.408 1.00 72.56 143 ALA A CA 1
ATOM 1083 C C . ALA A 1 143 ? 3.293 16.925 -15.561 1.00 72.56 143 ALA A C 1
ATOM 1085 O O . ALA A 1 143 ? 4.451 16.593 -15.279 1.00 72.56 143 ALA A O 1
ATOM 1086 N N . GLY A 1 144 ? 2.940 18.171 -15.873 1.00 62.81 144 GLY A N 1
ATOM 1087 C CA . GLY A 1 144 ? 3.818 19.311 -15.625 1.00 62.81 144 GLY A CA 1
ATOM 1088 C C . GLY A 1 144 ? 3.713 19.829 -14.195 1.00 62.81 144 GLY A C 1
ATOM 1089 O O . GLY A 1 144 ? 2.641 19.803 -13.601 1.00 62.81 144 GLY A O 1
ATOM 1090 N N . GLY A 1 145 ? 4.829 20.305 -13.646 1.00 59.38 145 GLY A N 1
ATOM 1091 C CA . GLY A 1 145 ? 4.926 20.960 -12.341 1.00 59.38 145 GLY A CA 1
ATOM 1092 C C . GLY A 1 145 ? 4.453 20.125 -11.142 1.00 59.38 145 GLY A C 1
ATOM 1093 O O . GLY A 1 145 ? 4.411 18.893 -11.159 1.00 59.38 145 GLY A O 1
ATOM 1094 N N . VAL A 1 146 ? 4.069 20.830 -10.071 1.00 56.12 146 VAL A N 1
ATOM 1095 C CA . VAL A 1 146 ? 3.613 20.261 -8.786 1.00 56.12 146 VAL A CA 1
ATOM 1096 C C . VAL A 1 146 ? 2.123 19.867 -8.847 1.00 56.12 146 VAL A C 1
ATOM 1098 O O . VAL A 1 146 ? 1.323 20.224 -7.985 1.00 56.12 146 VAL A O 1
ATOM 1101 N N . HIS A 1 147 ? 1.724 19.152 -9.901 1.00 64.44 147 HIS A N 1
ATOM 1102 C CA . HIS A 1 147 ? 0.329 18.798 -10.175 1.00 64.44 147 HIS A CA 1
ATOM 1103 C C . HIS A 1 147 ? 0.052 17.319 -9.882 1.00 64.44 147 HIS A C 1
ATOM 1105 O O . HIS A 1 147 ? 0.260 16.466 -10.735 1.00 64.44 147 HIS A O 1
ATOM 1111 N N . GLY A 1 148 ? -0.437 17.009 -8.676 1.00 73.88 148 GLY A N 1
ATOM 1112 C CA . GLY A 1 148 ? -1.224 15.803 -8.355 1.00 73.88 148 GLY A CA 1
ATOM 1113 C C . GLY A 1 148 ? -0.574 14.408 -8.452 1.00 73.88 148 GLY A C 1
ATOM 1114 O O . GLY A 1 148 ? -1.040 13.514 -7.751 1.00 73.88 148 GLY A O 1
ATOM 1115 N N . LYS A 1 149 ? 0.485 14.201 -9.253 1.00 84.50 149 LYS A N 1
ATOM 1116 C CA . LYS A 1 149 ? 1.111 12.896 -9.569 1.00 84.50 149 LYS A CA 1
ATOM 1117 C C . LYS A 1 149 ? 1.294 12.013 -8.339 1.00 84.50 149 LYS A C 1
ATOM 1119 O O . LYS A 1 149 ? 0.725 10.929 -8.248 1.00 84.50 149 LYS A O 1
ATOM 1124 N N . LEU A 1 150 ? 2.053 12.529 -7.374 1.00 84.25 150 LEU A N 1
ATOM 1125 C CA . LEU A 1 150 ? 2.408 11.802 -6.163 1.00 84.25 150 LEU A CA 1
ATOM 1126 C C . LEU A 1 150 ? 1.201 11.599 -5.235 1.00 84.25 150 LEU A C 1
ATOM 1128 O O . LEU A 1 150 ? 1.134 10.573 -4.582 1.00 84.25 150 LEU A O 1
ATOM 1132 N N . MET A 1 151 ? 0.206 12.497 -5.237 1.00 87.06 151 MET A N 1
ATOM 1133 C CA . MET A 1 151 ? -1.032 12.320 -4.458 1.00 87.06 151 MET A CA 1
ATOM 1134 C C . MET A 1 151 ? -1.902 11.189 -5.023 1.00 87.06 151 MET A C 1
ATOM 1136 O O . MET A 1 151 ? -2.501 10.437 -4.258 1.00 87.06 151 MET A O 1
ATOM 1140 N N . LEU A 1 152 ? -1.961 11.044 -6.354 1.00 90.69 152 LEU A N 1
ATOM 1141 C CA . LEU A 1 152 ? -2.624 9.907 -6.997 1.00 90.69 152 LEU A CA 1
ATOM 1142 C C . LEU A 1 152 ? -1.865 8.602 -6.727 1.00 90.69 152 LEU A C 1
ATOM 1144 O O . LEU A 1 152 ? -2.488 7.608 -6.363 1.00 90.69 152 LEU A O 1
ATOM 1148 N N . LEU A 1 153 ? -0.533 8.617 -6.845 1.00 91.94 153 LEU A N 1
ATOM 1149 C CA . LEU A 1 153 ? 0.303 7.453 -6.545 1.00 91.94 153 LEU A CA 1
ATOM 1150 C C . LEU A 1 153 ? 0.161 7.015 -5.080 1.00 91.94 153 LEU A C 1
ATOM 1152 O O . LEU A 1 153 ? -0.108 5.849 -4.829 1.00 91.94 153 LEU A O 1
ATOM 1156 N N . GLN A 1 154 ? 0.237 7.955 -4.133 1.00 90.12 154 GLN A N 1
ATOM 1157 C CA . GLN A 1 154 ? 0.080 7.717 -2.693 1.00 90.12 154 GLN A CA 1
ATOM 1158 C C . GLN A 1 154 ? -1.311 7.184 -2.332 1.00 90.12 154 GLN A C 1
ATOM 1160 O O . GLN A 1 154 ? -1.435 6.289 -1.498 1.00 90.12 154 GLN A O 1
ATOM 1165 N N . ALA A 1 155 ? -2.366 7.680 -2.982 1.00 92.31 155 ALA A N 1
ATOM 1166 C CA . ALA A 1 155 ? -3.704 7.129 -2.796 1.00 92.31 155 ALA A CA 1
ATOM 1167 C C . ALA A 1 155 ? -3.803 5.680 -3.310 1.00 92.31 155 ALA A C 1
ATOM 1169 O O . ALA A 1 155 ? -4.406 4.837 -2.651 1.00 92.31 155 ALA A O 1
ATOM 1170 N N . ILE A 1 156 ? -3.184 5.368 -4.455 1.00 95.38 156 ILE A N 1
ATOM 1171 C CA . ILE A 1 156 ? -3.201 4.016 -5.032 1.00 95.38 156 ILE A CA 1
ATOM 1172 C C . ILE A 1 156 ? -2.300 3.055 -4.241 1.00 95.38 156 ILE A C 1
ATOM 1174 O O . ILE A 1 156 ? -2.732 1.949 -3.933 1.00 95.38 156 ILE A O 1
ATOM 1178 N N . GLU A 1 157 ? -1.086 3.447 -3.851 1.00 92.19 157 GLU A N 1
ATOM 1179 C CA . GLU A 1 157 ? -0.146 2.581 -3.120 1.00 92.19 157 GLU A CA 1
ATOM 1180 C C . GLU A 1 157 ? -0.614 2.266 -1.692 1.00 92.19 157 GLU A C 1
ATOM 1182 O O . GLU A 1 157 ? -0.282 1.207 -1.158 1.00 92.19 157 GLU A O 1
ATOM 1187 N N . LEU A 1 158 ? -1.431 3.139 -1.094 1.00 91.50 158 LEU A N 1
ATOM 1188 C CA . LEU A 1 158 ? -2.089 2.901 0.191 1.00 91.50 158 LEU A CA 1
ATOM 1189 C C . LEU A 1 158 ? -3.509 2.320 0.043 1.00 91.50 158 LEU A C 1
ATOM 1191 O O . LEU A 1 158 ? -4.096 1.910 1.043 1.00 91.50 158 LEU A O 1
ATOM 1195 N N . GLY A 1 159 ? -4.021 2.173 -1.187 1.00 93.38 159 GLY A N 1
ATOM 1196 C CA . GLY A 1 159 ? -5.291 1.502 -1.512 1.00 93.38 159 GLY A CA 1
ATOM 1197 C C . GLY A 1 159 ? -5.318 -0.004 -1.202 1.00 93.38 159 GLY A C 1
ATOM 1198 O O . GLY A 1 159 ? -6.381 -0.630 -1.249 1.00 93.38 159 GLY A O 1
ATOM 1199 N N . VAL A 1 160 ? -4.170 -0.582 -0.827 1.00 91.69 160 VAL A N 1
ATOM 1200 C CA . VAL A 1 160 ? -4.051 -1.912 -0.201 1.00 91.69 160 VAL A CA 1
ATOM 1201 C C . VAL A 1 160 ? -4.734 -1.980 1.175 1.00 91.69 160 VAL A C 1
ATOM 1203 O O . VAL A 1 160 ? -5.109 -3.064 1.619 1.00 91.69 160 VAL A O 1
ATOM 1206 N N . TYR A 1 161 ? -4.911 -0.841 1.856 1.00 92.00 161 TYR A N 1
ATOM 1207 C CA . TYR A 1 161 ? -5.445 -0.760 3.216 1.00 92.00 161 TYR A CA 1
ATOM 1208 C C . TYR A 1 161 ? -6.921 -0.370 3.277 1.00 92.00 161 TYR A C 1
ATOM 1210 O O . TYR A 1 161 ? -7.464 0.292 2.394 1.00 92.00 161 TYR A O 1
ATOM 1218 N N . GLY A 1 162 ? -7.573 -0.743 4.380 1.00 92.25 162 GLY A N 1
ATOM 1219 C CA . GLY A 1 162 ? -8.830 -0.118 4.776 1.00 92.25 162 GLY A CA 1
ATOM 1220 C C . GLY A 1 162 ? -8.595 1.308 5.282 1.00 92.25 162 GLY A C 1
ATOM 1221 O O . GLY A 1 162 ? -7.715 1.522 6.113 1.00 92.25 162 GLY A O 1
ATOM 1222 N N . ARG A 1 163 ? -9.389 2.273 4.816 1.00 92.81 163 ARG A N 1
ATOM 1223 C CA . ARG A 1 163 ? -9.433 3.652 5.334 1.00 92.81 163 ARG A CA 1
ATOM 1224 C C . ARG A 1 163 ? -10.765 3.900 6.050 1.00 92.81 163 ARG A C 1
ATOM 1226 O O . ARG A 1 163 ? -11.775 3.260 5.755 1.00 92.81 163 ARG A O 1
ATOM 1233 N N . VAL A 1 164 ? -10.775 4.835 7.000 1.00 92.62 164 VAL A N 1
ATOM 1234 C CA . VAL A 1 164 ? -11.993 5.215 7.740 1.00 92.62 164 VAL A CA 1
ATOM 1235 C C . VAL A 1 164 ? -12.984 5.977 6.840 1.00 92.62 164 VAL A C 1
ATOM 1237 O O . VAL A 1 164 ? -12.552 6.645 5.901 1.00 92.62 164 VAL A O 1
ATOM 1240 N N . PRO A 1 165 ? -14.303 5.944 7.116 1.00 92.44 165 PRO A N 1
ATOM 1241 C CA . PRO A 1 165 ? -15.260 6.807 6.423 1.00 92.44 165 PRO A CA 1
ATOM 1242 C C . PRO A 1 165 ? -14.894 8.290 6.560 1.00 92.44 165 PRO A C 1
ATOM 1244 O O . PRO A 1 165 ? -14.481 8.736 7.631 1.00 92.44 165 PRO A O 1
ATOM 1247 N N . SER A 1 166 ? -15.117 9.066 5.499 1.00 89.44 166 SER A N 1
ATOM 1248 C CA . SER A 1 166 ? -14.709 10.474 5.361 1.00 89.44 166 SER A CA 1
ATOM 1249 C C . SER A 1 166 ? -13.191 10.727 5.359 1.00 89.44 166 SER A C 1
ATOM 1251 O O . SER A 1 166 ? -12.771 11.868 5.551 1.00 89.44 166 SER A O 1
ATOM 1253 N N . ASP A 1 167 ? -12.361 9.708 5.105 1.00 92.31 167 ASP A N 1
ATOM 1254 C CA . ASP A 1 167 ? -10.925 9.885 4.830 1.00 92.31 167 ASP A CA 1
ATOM 1255 C C . ASP A 1 167 ? -10.668 10.662 3.524 1.00 92.31 167 ASP A C 1
ATOM 1257 O O . ASP A 1 167 ? -9.614 11.277 3.370 1.00 92.31 167 ASP A O 1
ATOM 1261 N N . GLY A 1 168 ? -11.609 10.641 2.580 1.00 91.69 168 GLY A N 1
ATOM 1262 C CA . GLY A 1 168 ? -11.495 11.266 1.268 1.00 91.69 168 GLY A CA 1
ATOM 1263 C C . GLY A 1 168 ? -10.905 10.341 0.204 1.00 91.69 168 GLY A C 1
ATOM 1264 O O . GLY A 1 168 ? -11.257 10.473 -0.970 1.00 91.69 168 GLY A O 1
ATOM 1265 N N . SER A 1 169 ? -10.056 9.387 0.595 1.00 91.81 169 SER A N 1
ATOM 1266 C CA . SER A 1 169 ? -9.512 8.354 -0.291 1.00 91.81 169 SER A CA 1
ATOM 1267 C C . SER A 1 169 ? -10.108 6.965 -0.035 1.00 91.81 169 SER A C 1
ATOM 1269 O O . SER A 1 169 ? -9.595 5.983 -0.559 1.00 91.81 169 SER A O 1
ATOM 1271 N N . GLU A 1 170 ? -11.199 6.842 0.735 1.00 93.12 170 GLU A N 1
ATOM 1272 C CA . GLU A 1 170 ? -11.547 5.552 1.340 1.00 93.12 170 GLU A CA 1
ATOM 1273 C C . GLU A 1 170 ? -11.938 4.434 0.372 1.00 93.12 170 GLU A C 1
ATOM 1275 O O . GLU A 1 170 ? -11.712 3.276 0.695 1.00 93.12 170 GLU A O 1
ATOM 1280 N N . ILE A 1 171 ? -12.472 4.749 -0.812 1.00 94.50 171 ILE A N 1
ATOM 1281 C CA . ILE A 1 171 ? -12.780 3.742 -1.845 1.00 94.50 171 ILE A CA 1
ATOM 1282 C C . ILE A 1 171 ? -11.716 3.720 -2.967 1.00 94.50 171 ILE A C 1
ATOM 1284 O O . ILE A 1 171 ? -11.906 3.093 -4.007 1.00 94.50 171 ILE A O 1
ATOM 1288 N N . VAL A 1 172 ? -10.565 4.379 -2.776 1.00 96.75 172 VAL A N 1
ATOM 1289 C CA . VAL A 1 172 ? -9.381 4.121 -3.611 1.00 96.75 172 VAL A CA 1
ATOM 1290 C C . VAL A 1 172 ? -8.860 2.731 -3.257 1.00 96.75 172 VAL A C 1
ATOM 1292 O O . VAL A 1 172 ? -8.730 2.376 -2.087 1.00 96.75 172 VAL A O 1
ATOM 1295 N N . SER A 1 173 ? -8.620 1.893 -4.259 1.00 96.19 173 SER A N 1
ATOM 1296 C CA . SER A 1 173 ? -8.261 0.490 -4.044 1.00 96.19 173 SER A CA 1
ATOM 1297 C C . SER A 1 173 ? -7.319 -0.014 -5.123 1.00 96.19 173 SER A C 1
ATOM 1299 O O . SER A 1 173 ? -7.420 0.392 -6.278 1.00 96.19 173 SER A O 1
ATOM 1301 N N . CYS A 1 174 ? -6.426 -0.926 -4.753 1.00 95.62 174 CYS A N 1
ATOM 1302 C CA . CYS A 1 174 ? -5.533 -1.634 -5.667 1.00 95.62 174 CYS A CA 1
ATOM 1303 C C . CYS A 1 174 ? -5.417 -3.115 -5.277 1.00 95.62 174 CYS A C 1
ATOM 1305 O O . CYS A 1 174 ? -5.996 -3.538 -4.271 1.00 95.62 174 CYS A O 1
ATOM 1307 N N . LEU A 1 175 ? -4.716 -3.914 -6.088 1.00 93.19 175 LEU A N 1
ATOM 1308 C CA . LEU A 1 175 ? -4.465 -5.326 -5.775 1.00 93.19 175 LEU A CA 1
ATOM 1309 C C . LEU A 1 175 ? -3.818 -5.471 -4.396 1.00 93.19 175 LEU A C 1
ATOM 1311 O O . LEU A 1 175 ? -2.941 -4.692 -4.024 1.00 93.19 175 LEU A O 1
ATOM 1315 N N . ALA A 1 176 ? -4.251 -6.490 -3.648 1.00 86.19 176 ALA A N 1
ATOM 1316 C CA . ALA A 1 176 ? -3.875 -6.679 -2.247 1.00 86.19 176 ALA A CA 1
ATOM 1317 C C . ALA A 1 176 ? -2.352 -6.683 -2.031 1.00 86.19 176 ALA A C 1
ATOM 1319 O O . ALA A 1 176 ? -1.877 -6.136 -1.033 1.00 86.19 176 ALA A O 1
ATOM 1320 N N . PHE A 1 177 ? -1.595 -7.220 -2.997 1.00 87.88 177 PHE A N 1
ATOM 1321 C CA . PHE A 1 177 ? -0.138 -7.190 -2.994 1.00 87.88 177 PHE A CA 1
ATOM 1322 C C . PHE A 1 177 ? 0.462 -6.305 -4.106 1.00 87.88 177 PHE A C 1
ATOM 1324 O O . PHE A 1 177 ? 1.304 -6.719 -4.901 1.00 87.88 177 PHE A O 1
ATOM 1331 N N . ALA A 1 178 ? 0.047 -5.036 -4.122 1.00 92.19 178 ALA A N 1
ATOM 1332 C CA . ALA A 1 178 ? 0.744 -3.966 -4.829 1.00 92.19 178 ALA A CA 1
ATOM 1333 C C . ALA A 1 178 ? 1.944 -3.442 -4.016 1.00 92.19 178 ALA A C 1
ATOM 1335 O O . ALA A 1 178 ? 1.769 -2.994 -2.878 1.00 92.19 178 ALA A O 1
ATOM 1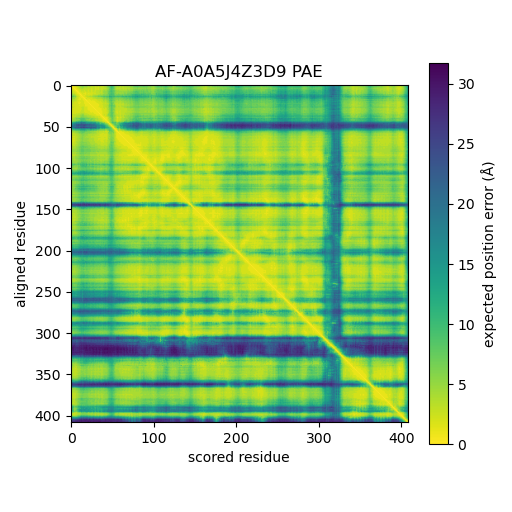336 N N . SER A 1 179 ? 3.159 -3.449 -4.570 1.00 92.38 179 SER A N 1
ATOM 1337 C CA . SER A 1 179 ? 4.386 -3.090 -3.841 1.00 92.38 179 SER A CA 1
ATOM 1338 C C . SER A 1 179 ? 5.112 -1.886 -4.447 1.00 92.38 179 SER A C 1
ATOM 1340 O O . SER A 1 179 ? 5.392 -1.857 -5.648 1.00 92.38 179 SER A O 1
ATOM 1342 N N . LYS A 1 180 ? 5.431 -0.888 -3.613 1.00 93.12 180 LYS A N 1
ATOM 1343 C CA . LYS A 1 180 ? 6.186 0.304 -4.015 1.00 93.12 180 LYS A CA 1
ATOM 1344 C C . LYS A 1 180 ? 7.684 0.003 -4.075 1.00 93.12 180 LYS A C 1
ATOM 1346 O O . LYS A 1 180 ? 8.282 -0.399 -3.082 1.00 93.12 180 LYS A O 1
ATOM 1351 N N . MET A 1 181 ? 8.275 0.224 -5.241 1.00 92.94 181 MET A N 1
ATOM 1352 C CA . MET A 1 181 ? 9.683 0.008 -5.553 1.00 92.94 181 MET A CA 1
ATOM 1353 C C . MET A 1 181 ? 10.444 1.331 -5.565 1.00 92.94 181 MET A C 1
ATOM 1355 O O . MET A 1 181 ? 9.969 2.339 -6.092 1.00 92.94 181 MET A O 1
ATOM 1359 N N . ARG A 1 182 ? 11.659 1.309 -5.016 1.00 92.12 182 ARG A N 1
ATOM 1360 C CA . ARG A 1 182 ? 12.582 2.448 -4.972 1.00 92.12 182 ARG A CA 1
ATOM 1361 C C . ARG A 1 182 ? 14.023 1.976 -4.799 1.00 92.12 182 ARG A C 1
ATOM 1363 O O . ARG A 1 182 ? 14.266 0.818 -4.474 1.00 92.12 182 ARG A O 1
ATOM 1370 N N . ALA A 1 183 ? 14.972 2.885 -4.972 1.00 91.62 183 ALA A N 1
ATOM 1371 C CA . ALA A 1 183 ? 16.356 2.667 -4.586 1.00 91.62 183 ALA A CA 1
ATOM 1372 C C . ALA A 1 183 ? 16.560 2.856 -3.072 1.00 91.62 183 ALA A C 1
ATOM 1374 O O . ALA A 1 183 ? 15.982 3.756 -2.441 1.00 91.62 183 ALA A O 1
ATOM 1375 N N . GLU A 1 184 ? 17.447 2.035 -2.512 1.00 88.56 184 GLU A N 1
ATOM 1376 C CA . GLU A 1 184 ? 18.020 2.209 -1.177 1.00 88.56 184 GLU A CA 1
ATOM 1377 C C . GLU A 1 184 ? 19.530 1.938 -1.221 1.00 88.56 184 GLU A C 1
ATOM 1379 O O . GLU A 1 184 ? 19.967 0.788 -1.224 1.00 88.56 184 GLU A O 1
ATOM 1384 N N . ASP A 1 185 ? 20.342 2.993 -1.287 1.00 83.62 185 ASP A N 1
ATOM 1385 C CA . ASP A 1 185 ? 21.796 2.863 -1.159 1.00 83.62 185 ASP A CA 1
ATOM 1386 C C . ASP A 1 185 ? 22.170 2.317 0.233 1.00 83.62 185 ASP A C 1
ATOM 1388 O O . ASP A 1 185 ? 21.658 2.783 1.261 1.00 83.62 185 ASP A O 1
ATOM 1392 N N . GLY A 1 186 ? 23.074 1.335 0.256 1.00 84.00 186 GLY A N 1
ATOM 1393 C CA . GLY A 1 186 ? 23.537 0.658 1.468 1.00 84.00 186 GLY A CA 1
ATOM 1394 C C . GLY A 1 186 ? 22.614 -0.460 1.971 1.00 84.00 186 GLY A C 1
ATOM 1395 O O . GLY A 1 186 ? 22.699 -0.824 3.144 1.00 84.00 186 GLY A O 1
ATOM 1396 N N . LEU A 1 187 ? 21.719 -0.996 1.129 1.00 83.69 187 LEU A N 1
ATOM 1397 C CA . LEU A 1 187 ? 20.944 -2.199 1.461 1.00 83.69 187 LEU A CA 1
ATOM 1398 C C . LEU A 1 187 ? 21.839 -3.447 1.393 1.00 83.69 187 LEU A C 1
ATOM 1400 O O . LEU A 1 187 ? 22.533 -3.660 0.397 1.00 83.69 187 LEU A O 1
ATOM 1404 N N . ALA A 1 188 ? 21.779 -4.296 2.418 1.00 87.38 188 ALA A N 1
ATOM 1405 C CA . ALA A 1 188 ? 22.393 -5.619 2.384 1.00 87.38 188 ALA A CA 1
ATOM 1406 C C . ALA A 1 188 ? 21.471 -6.627 1.675 1.00 87.38 188 ALA A C 1
ATOM 1408 O O . ALA A 1 188 ? 20.272 -6.663 1.937 1.00 87.38 188 ALA A O 1
ATOM 1409 N N . VAL A 1 189 ? 22.044 -7.463 0.811 1.00 90.19 189 VAL A N 1
ATOM 1410 C CA . VAL A 1 189 ? 21.362 -8.517 0.039 1.00 90.19 189 VAL A CA 1
ATOM 1411 C C . VAL A 1 189 ? 22.062 -9.841 0.336 1.00 90.19 189 VAL A C 1
ATOM 1413 O O . VAL A 1 189 ? 23.292 -9.873 0.381 1.00 90.19 189 VAL A O 1
ATOM 1416 N N . THR A 1 190 ? 21.316 -10.928 0.544 1.00 89.81 190 THR A N 1
ATOM 1417 C CA . THR A 1 190 ? 21.877 -12.250 0.887 1.00 89.81 190 THR A CA 1
ATOM 1418 C C . THR A 1 190 ? 21.235 -13.346 0.038 1.00 89.81 190 THR A C 1
ATOM 1420 O O . THR A 1 190 ? 20.016 -13.474 0.042 1.00 89.81 190 THR A O 1
ATOM 1423 N N . SER A 1 191 ? 22.062 -14.131 -0.657 1.00 89.88 191 SER A N 1
ATOM 1424 C CA . SER A 1 191 ? 21.704 -15.317 -1.456 1.00 89.88 191 SER A CA 1
ATOM 1425 C C . SER A 1 191 ? 20.461 -15.179 -2.345 1.00 89.88 191 SER A C 1
ATOM 1427 O O . SER A 1 191 ? 19.545 -15.998 -2.296 1.00 89.88 191 SER A O 1
ATOM 1429 N N . LEU A 1 192 ? 20.451 -14.145 -3.191 1.00 90.12 192 LEU A N 1
ATOM 1430 C CA . LEU A 1 192 ? 19.337 -13.820 -4.088 1.00 9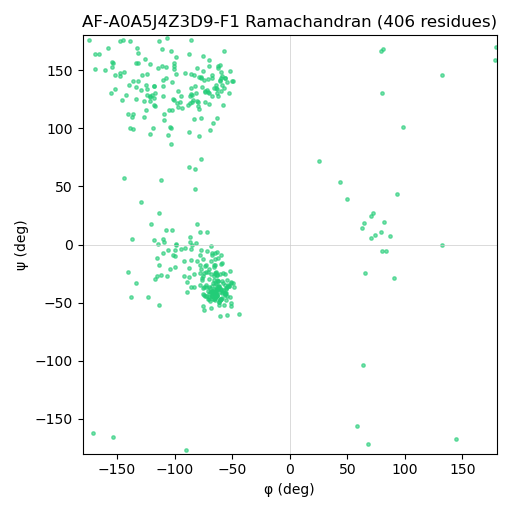0.12 192 LEU A CA 1
ATOM 1431 C C . LEU A 1 192 ? 19.684 -14.074 -5.567 1.00 90.12 192 LEU A C 1
ATOM 1433 O O . LEU A 1 192 ? 20.795 -13.761 -6.007 1.00 90.12 192 LEU A O 1
ATOM 1437 N N . ASP A 1 193 ? 18.732 -14.585 -6.360 1.00 90.25 193 ASP A N 1
ATOM 1438 C CA . ASP A 1 193 ? 18.889 -14.685 -7.820 1.00 90.25 193 ASP A CA 1
ATOM 1439 C C . ASP A 1 193 ? 18.641 -13.333 -8.502 1.00 90.25 193 ASP A C 1
ATOM 1441 O O . ASP A 1 193 ? 17.528 -12.956 -8.872 1.00 90.25 193 ASP A O 1
ATOM 1445 N N . MET A 1 194 ? 19.738 -12.614 -8.703 1.00 88.50 194 MET A N 1
ATOM 1446 C CA . MET A 1 194 ? 19.811 -11.345 -9.413 1.00 88.50 194 MET A CA 1
ATOM 1447 C C . MET A 1 194 ? 19.962 -11.519 -10.929 1.00 88.50 194 MET A C 1
ATOM 1449 O O . MET A 1 194 ? 19.938 -10.515 -11.643 1.00 88.50 194 MET A O 1
ATOM 1453 N N . SER A 1 195 ? 20.088 -12.747 -11.455 1.00 87.62 195 SER A N 1
ATOM 1454 C CA . SER A 1 195 ? 20.279 -13.003 -12.892 1.00 87.62 195 SER A CA 1
ATOM 1455 C C . SER A 1 195 ? 19.208 -12.413 -13.834 1.00 87.62 195 SER A C 1
ATOM 1457 O O . SER A 1 195 ? 19.559 -12.092 -14.977 1.00 87.62 195 SER A O 1
ATOM 1459 N N . PRO A 1 196 ? 17.944 -12.158 -13.417 1.00 83.94 196 PRO A N 1
ATOM 1460 C CA . PRO A 1 196 ? 16.992 -11.422 -14.247 1.00 83.94 196 PRO A CA 1
ATOM 1461 C C . PRO A 1 196 ? 17.433 -9.985 -14.562 1.00 83.94 196 PRO A C 1
ATOM 1463 O O . PRO A 1 196 ? 17.135 -9.499 -15.652 1.00 83.94 196 PRO A O 1
ATOM 1466 N N . PHE A 1 197 ? 18.170 -9.316 -13.671 1.00 86.12 197 PHE A N 1
ATOM 1467 C CA . PHE A 1 197 ? 18.523 -7.891 -13.794 1.00 86.12 197 PHE A CA 1
ATOM 1468 C C . PHE A 1 197 ? 20.028 -7.639 -13.929 1.00 86.12 197 PHE A C 1
ATOM 1470 O O . PHE A 1 197 ? 20.436 -6.674 -14.572 1.00 86.12 197 PHE A O 1
ATOM 1477 N N . ILE A 1 198 ? 20.862 -8.501 -13.347 1.00 85.12 198 ILE A N 1
ATOM 1478 C CA . ILE A 1 198 ? 22.315 -8.346 -13.274 1.00 85.12 198 ILE A CA 1
ATOM 1479 C C . ILE A 1 198 ? 22.995 -9.573 -13.884 1.00 85.12 198 ILE A C 1
ATOM 1481 O O . ILE A 1 198 ? 22.735 -10.721 -13.529 1.00 85.12 198 ILE A O 1
ATOM 1485 N N . SER A 1 199 ? 23.921 -9.314 -14.796 1.00 83.44 199 SER A N 1
ATOM 1486 C CA . SER A 1 199 ? 24.740 -10.297 -15.503 1.00 83.44 199 SER A CA 1
ATOM 1487 C C . SER A 1 199 ? 26.208 -9.869 -15.471 1.00 83.44 199 SER A C 1
ATOM 1489 O O . SER A 1 199 ? 26.501 -8.731 -15.121 1.00 83.44 199 SER A O 1
ATOM 1491 N N . ASN A 1 200 ? 27.137 -10.748 -15.864 1.00 73.94 200 ASN A N 1
ATOM 1492 C CA . ASN A 1 200 ? 28.517 -10.370 -16.215 1.00 73.94 200 ASN A CA 1
ATOM 1493 C C . ASN A 1 200 ? 29.243 -9.483 -15.175 1.00 73.94 200 ASN A C 1
ATOM 1495 O O . ASN A 1 200 ? 29.962 -8.550 -15.537 1.00 73.94 200 ASN A O 1
ATOM 1499 N N . LEU A 1 201 ? 29.049 -9.753 -13.877 1.00 78.44 201 LEU A N 1
ATOM 1500 C CA . LEU A 1 201 ? 29.670 -8.967 -12.810 1.00 78.44 201 LEU A CA 1
ATOM 1501 C C . LEU A 1 201 ? 31.209 -8.991 -12.898 1.00 78.44 201 LEU A C 1
ATOM 1503 O O . LEU A 1 201 ? 31.792 -10.016 -13.274 1.00 78.44 201 LEU A O 1
ATOM 1507 N N . PRO A 1 202 ? 31.891 -7.903 -12.480 1.00 69.75 202 PRO A N 1
ATOM 1508 C CA . PRO A 1 202 ? 33.345 -7.872 -12.383 1.00 69.75 202 PRO A CA 1
ATOM 1509 C C . PRO A 1 202 ? 33.908 -9.086 -11.635 1.00 69.75 202 PRO A C 1
ATOM 1511 O O . PRO A 1 202 ? 33.348 -9.540 -10.635 1.00 69.75 202 PRO A O 1
ATOM 1514 N N . PHE A 1 203 ? 35.036 -9.599 -12.130 1.00 72.00 203 PHE A N 1
ATOM 1515 C CA . PHE A 1 203 ? 35.709 -10.805 -11.626 1.00 72.00 203 PHE A CA 1
ATOM 1516 C C . PHE A 1 203 ? 34.893 -12.109 -11.738 1.00 72.00 203 PHE A C 1
ATOM 1518 O O . PHE A 1 203 ? 35.275 -13.109 -11.137 1.00 72.00 203 PHE A O 1
ATOM 1525 N N . GLY A 1 204 ? 33.804 -12.129 -12.518 1.00 71.88 204 GLY A N 1
ATOM 1526 C CA . GLY A 1 204 ? 33.028 -13.345 -12.780 1.00 71.88 204 GLY A CA 1
ATOM 1527 C C . GLY A 1 204 ? 32.203 -13.824 -11.585 1.00 71.88 204 GLY A C 1
ATOM 1528 O O . GLY A 1 204 ? 31.950 -15.021 -11.462 1.00 71.88 204 GLY A O 1
ATOM 1529 N N . ARG A 1 205 ? 31.801 -12.911 -10.687 1.00 78.56 205 ARG A N 1
ATOM 1530 C CA . ARG A 1 205 ? 30.910 -13.246 -9.565 1.00 78.56 205 ARG A CA 1
ATOM 1531 C C . ARG A 1 205 ? 29.583 -13.813 -10.079 1.00 78.56 205 ARG A C 1
ATOM 1533 O O . ARG A 1 205 ? 28.995 -13.266 -11.013 1.00 78.56 205 ARG A O 1
ATOM 1540 N N . ALA A 1 206 ? 29.108 -14.871 -9.427 1.00 82.62 206 ALA A N 1
ATOM 1541 C CA . ALA A 1 206 ? 27.787 -15.435 -9.668 1.00 82.62 206 ALA A CA 1
ATOM 1542 C C . ALA A 1 206 ? 26.687 -14.395 -9.389 1.00 82.62 206 ALA A C 1
ATOM 1544 O O . ALA A 1 206 ? 26.805 -13.591 -8.462 1.00 82.62 206 ALA A O 1
ATOM 1545 N N . THR A 1 207 ? 25.620 -14.416 -10.190 1.00 86.56 207 THR A N 1
ATOM 1546 C CA . THR A 1 207 ? 24.435 -13.561 -9.992 1.00 86.56 207 THR A CA 1
ATOM 1547 C C . THR A 1 207 ? 23.203 -14.340 -9.539 1.00 86.56 207 THR A C 1
ATOM 1549 O O . THR A 1 207 ? 22.226 -13.715 -9.161 1.00 86.56 207 THR A O 1
ATOM 1552 N N . ASN A 1 208 ? 23.258 -15.675 -9.511 1.00 88.88 208 ASN A N 1
ATOM 1553 C CA . ASN A 1 208 ? 22.183 -16.564 -9.050 1.00 88.88 208 ASN A CA 1
ATOM 1554 C C . ASN A 1 208 ? 22.255 -16.930 -7.549 1.00 88.88 208 ASN A C 1
ATOM 1556 O O . ASN A 1 208 ? 21.390 -17.642 -7.056 1.00 88.88 208 ASN A O 1
ATOM 1560 N N . ASP A 1 209 ? 23.298 -16.472 -6.857 1.00 88.06 209 ASP A N 1
ATOM 1561 C CA . ASP A 1 209 ? 23.505 -16.549 -5.401 1.00 88.06 209 ASP A CA 1
ATOM 1562 C C . ASP A 1 209 ? 24.216 -15.251 -4.973 1.00 88.06 209 ASP A C 1
ATOM 1564 O O . ASP A 1 209 ? 25.369 -15.226 -4.535 1.00 88.06 209 ASP A O 1
ATOM 1568 N N . PHE A 1 210 ? 23.588 -14.114 -5.282 1.00 89.94 210 PHE A N 1
ATOM 1569 C CA . PHE A 1 210 ? 24.203 -12.807 -5.092 1.00 89.94 210 PHE A CA 1
ATOM 1570 C C . PHE A 1 210 ? 24.075 -12.352 -3.638 1.00 89.94 210 PHE A C 1
ATOM 1572 O O . PHE A 1 210 ? 22.981 -12.338 -3.074 1.00 89.94 210 PHE A O 1
ATOM 1579 N N . SER A 1 211 ? 25.197 -11.915 -3.062 1.00 91.00 211 SER A N 1
ATOM 1580 C CA . SER A 1 211 ? 25.255 -11.335 -1.719 1.00 91.00 211 SER A CA 1
ATOM 1581 C C . SER A 1 211 ? 26.137 -10.082 -1.682 1.00 91.00 211 SER A C 1
ATOM 1583 O O . SER A 1 211 ? 27.212 -10.048 -2.288 1.00 91.00 211 SER A O 1
ATOM 1585 N N . THR A 1 212 ? 25.712 -9.064 -0.932 1.00 89.94 212 THR A N 1
ATOM 1586 C CA . THR A 1 212 ? 26.508 -7.876 -0.584 1.00 89.94 212 THR A CA 1
ATOM 1587 C C . THR A 1 212 ? 26.056 -7.297 0.757 1.00 89.94 212 THR A C 1
ATOM 1589 O O . THR A 1 212 ? 24.871 -7.318 1.067 1.00 89.94 212 THR A O 1
ATOM 1592 N N . ALA A 1 213 ? 26.981 -6.739 1.539 1.00 88.44 213 ALA A N 1
ATOM 1593 C CA . ALA A 1 213 ? 26.647 -5.939 2.723 1.00 88.44 213 ALA A CA 1
ATOM 1594 C C . ALA A 1 213 ? 26.381 -4.457 2.384 1.00 88.44 213 ALA A C 1
ATOM 1596 O O . ALA A 1 213 ? 25.869 -3.719 3.218 1.00 88.44 213 ALA A O 1
ATOM 1597 N N . ASP A 1 214 ? 26.739 -4.035 1.169 1.00 85.62 214 ASP A N 1
ATOM 1598 C CA . ASP A 1 214 ? 26.607 -2.668 0.664 1.00 85.62 214 ASP A CA 1
ATOM 1599 C C . ASP A 1 214 ? 26.121 -2.728 -0.793 1.00 85.62 214 ASP A C 1
ATOM 1601 O O . ASP A 1 214 ? 26.862 -3.091 -1.715 1.00 85.62 214 ASP A O 1
ATOM 1605 N N . GLY A 1 215 ? 24.822 -2.511 -0.987 1.00 84.62 215 GLY A N 1
ATOM 1606 C CA . GLY A 1 215 ? 24.172 -2.470 -2.290 1.00 84.62 215 GLY A CA 1
ATOM 1607 C C . GLY A 1 215 ? 23.996 -1.035 -2.771 1.00 84.62 215 GLY A C 1
ATOM 1608 O O . GLY A 1 215 ? 23.306 -0.241 -2.134 1.00 84.62 215 GLY A O 1
ATOM 1609 N N . SER A 1 216 ? 24.556 -0.715 -3.938 1.00 88.94 216 SER A N 1
ATOM 1610 C CA . SER A 1 216 ? 24.237 0.529 -4.650 1.00 88.94 216 SER A CA 1
ATOM 1611 C C . SER A 1 216 ? 22.757 0.567 -5.042 1.00 88.94 216 SER A C 1
ATOM 1613 O O . SER A 1 216 ? 22.163 -0.486 -5.271 1.00 88.94 216 SER A O 1
ATOM 1615 N N . GLY A 1 217 ? 22.167 1.755 -5.195 1.00 88.50 217 GLY A N 1
ATOM 1616 C CA . GLY A 1 217 ? 20.731 1.942 -5.432 1.00 88.50 217 GLY A CA 1
ATOM 1617 C C . GLY A 1 217 ? 20.123 1.110 -6.570 1.00 88.50 217 GLY A C 1
ATOM 1618 O O . GLY A 1 217 ? 18.983 0.667 -6.468 1.00 88.50 217 GLY A O 1
ATOM 1619 N N . SER A 1 218 ? 20.878 0.833 -7.638 1.00 89.75 218 SER A N 1
ATOM 1620 C CA . SER A 1 218 ? 20.438 -0.058 -8.724 1.00 89.75 218 SER A CA 1
ATOM 1621 C C . SER A 1 218 ? 20.509 -1.546 -8.372 1.00 89.75 218 SER A C 1
ATOM 1623 O O . SER A 1 218 ? 19.738 -2.340 -8.899 1.00 89.75 218 SER A O 1
ATOM 1625 N N . THR A 1 219 ? 21.429 -1.926 -7.487 1.00 90.81 219 THR A N 1
ATOM 1626 C CA . THR A 1 219 ? 21.560 -3.286 -6.949 1.00 90.81 219 THR A CA 1
ATOM 1627 C C . THR A 1 219 ? 20.452 -3.561 -5.937 1.00 90.81 219 THR A C 1
ATOM 1629 O O . THR A 1 219 ? 19.822 -4.608 -5.997 1.00 90.81 219 THR A O 1
ATOM 1632 N N . SER A 1 220 ? 20.163 -2.611 -5.047 1.00 92.38 220 SER A N 1
ATOM 1633 C CA . SER A 1 220 ? 19.110 -2.746 -4.038 1.00 92.38 220 SER A CA 1
ATOM 1634 C C . SER A 1 220 ? 17.702 -2.642 -4.620 1.00 92.38 220 SER A C 1
ATOM 1636 O O . SER A 1 220 ? 16.816 -3.387 -4.202 1.00 92.38 220 SER A O 1
ATOM 1638 N N . GLN A 1 221 ? 17.491 -1.807 -5.644 1.00 94.06 221 GLN A N 1
ATOM 1639 C CA . GLN A 1 221 ? 16.222 -1.790 -6.374 1.00 94.06 221 GLN A CA 1
ATOM 1640 C C . GLN A 1 221 ? 16.009 -3.082 -7.181 1.00 94.06 221 GLN A C 1
ATOM 1642 O O . GLN A 1 221 ? 14.907 -3.626 -7.179 1.00 94.06 221 GLN A O 1
ATOM 1647 N N . ALA A 1 222 ? 17.055 -3.627 -7.814 1.00 92.19 222 ALA A N 1
ATOM 1648 C CA . ALA A 1 222 ? 16.980 -4.940 -8.461 1.00 92.19 222 ALA A CA 1
ATOM 1649 C C . ALA A 1 222 ? 16.694 -6.074 -7.456 1.00 92.19 222 ALA A C 1
ATOM 1651 O O . ALA A 1 222 ? 15.913 -6.972 -7.769 1.00 92.19 222 ALA A O 1
ATOM 1652 N N . ALA A 1 223 ? 17.278 -6.011 -6.253 1.00 92.31 223 ALA A N 1
ATOM 1653 C CA . ALA A 1 223 ? 17.090 -7.009 -5.202 1.00 92.31 223 ALA A CA 1
ATOM 1654 C C . ALA A 1 223 ? 15.664 -6.983 -4.644 1.00 92.31 223 ALA A C 1
ATOM 1656 O O . ALA A 1 223 ? 14.953 -7.975 -4.754 1.00 92.31 223 ALA A O 1
ATOM 1657 N N . SER A 1 224 ? 15.195 -5.824 -4.178 1.00 91.75 224 SER A N 1
ATOM 1658 C CA . SER A 1 224 ? 13.815 -5.652 -3.699 1.00 91.75 224 SER A CA 1
ATOM 1659 C C . SER A 1 224 ? 12.759 -5.974 -4.769 1.00 91.75 224 SER A C 1
ATOM 1661 O O . SER A 1 224 ? 11.702 -6.515 -4.445 1.00 91.75 224 SER A O 1
ATOM 1663 N N . THR A 1 225 ? 13.060 -5.745 -6.056 1.00 91.94 225 THR A N 1
ATOM 1664 C CA . THR A 1 225 ? 12.221 -6.225 -7.170 1.00 91.94 225 THR A CA 1
ATOM 1665 C C . THR A 1 225 ? 12.199 -7.759 -7.244 1.00 91.94 225 THR A C 1
ATOM 1667 O O . THR A 1 225 ? 11.127 -8.344 -7.390 1.00 91.94 225 THR A O 1
ATOM 1670 N N . ALA A 1 226 ? 13.350 -8.433 -7.140 1.00 90.75 226 ALA A N 1
ATOM 1671 C CA . ALA A 1 226 ? 13.444 -9.897 -7.180 1.00 90.75 226 ALA A CA 1
ATOM 1672 C C . ALA A 1 226 ? 12.814 -10.577 -5.945 1.00 90.75 226 ALA A C 1
ATOM 1674 O O . ALA A 1 226 ? 12.089 -11.559 -6.095 1.00 90.75 226 ALA A O 1
ATOM 1675 N N . GLU A 1 227 ? 13.008 -10.022 -4.748 1.00 90.69 227 GLU A N 1
ATOM 1676 C CA . GLU A 1 227 ? 12.365 -10.459 -3.499 1.00 90.69 227 GLU A CA 1
ATOM 1677 C C . GLU A 1 227 ? 10.836 -10.352 -3.603 1.00 90.69 227 GLU A C 1
ATOM 1679 O O . GLU A 1 227 ? 10.110 -11.305 -3.311 1.00 90.69 227 GLU A O 1
ATOM 1684 N N . ALA A 1 228 ? 10.334 -9.214 -4.098 1.00 90.06 228 ALA A N 1
ATOM 1685 C CA . ALA A 1 228 ? 8.909 -9.002 -4.335 1.00 90.06 228 ALA A CA 1
ATOM 1686 C C . ALA A 1 228 ? 8.335 -9.947 -5.411 1.00 90.06 228 ALA A C 1
ATOM 1688 O O . ALA A 1 228 ? 7.192 -10.387 -5.279 1.00 90.06 228 ALA A O 1
ATOM 1689 N N . LEU A 1 229 ? 9.113 -10.308 -6.442 1.00 87.38 229 LEU A N 1
ATOM 1690 C CA . LEU A 1 229 ? 8.737 -11.354 -7.402 1.00 87.38 229 LEU A CA 1
ATOM 1691 C C . LEU A 1 229 ? 8.620 -12.734 -6.733 1.00 87.38 229 LEU A C 1
ATOM 1693 O O . LEU A 1 229 ? 7.643 -13.439 -6.983 1.00 87.38 229 LEU A O 1
ATOM 1697 N N . GLU A 1 230 ? 9.567 -13.123 -5.872 1.00 87.25 230 GLU A N 1
ATOM 1698 C CA . GLU A 1 230 ? 9.552 -14.430 -5.193 1.00 87.25 230 GLU A CA 1
ATOM 1699 C C . GLU A 1 230 ? 8.283 -14.607 -4.346 1.00 87.25 230 GLU A C 1
ATOM 1701 O O . GLU A 1 230 ? 7.579 -15.621 -4.443 1.00 87.25 230 GLU A O 1
ATOM 1706 N N . ILE A 1 231 ? 7.931 -13.585 -3.563 1.00 86.69 231 ILE A N 1
ATOM 1707 C CA . ILE A 1 231 ? 6.733 -13.586 -2.711 1.00 86.69 231 ILE A CA 1
ATOM 1708 C C . ILE A 1 231 ? 5.437 -13.225 -3.471 1.00 86.69 231 ILE A C 1
ATOM 1710 O O . ILE A 1 231 ? 4.362 -13.268 -2.880 1.00 86.69 231 ILE A O 1
ATOM 1714 N N . GLY A 1 232 ? 5.509 -12.987 -4.791 1.00 86.75 232 GLY A N 1
ATOM 1715 C CA . GLY A 1 232 ? 4.363 -12.978 -5.716 1.00 86.75 232 GLY A CA 1
ATOM 1716 C C . GLY A 1 232 ? 3.692 -11.624 -5.976 1.00 86.75 232 GLY A C 1
ATOM 1717 O O . GLY A 1 232 ? 2.472 -11.557 -5.949 1.00 86.75 232 GLY A O 1
ATOM 1718 N N . CYS A 1 233 ? 4.453 -10.544 -6.175 1.00 89.31 233 CYS A N 1
ATOM 1719 C CA . CYS A 1 233 ? 3.916 -9.187 -6.364 1.00 89.31 233 CYS A CA 1
ATOM 1720 C C . CYS A 1 233 ? 3.185 -8.999 -7.707 1.00 89.31 233 CYS A C 1
ATOM 1722 O O . CYS A 1 233 ? 3.801 -9.103 -8.766 1.00 89.31 233 CYS A O 1
ATOM 1724 N N . ASP A 1 234 ? 1.899 -8.630 -7.656 1.00 89.06 234 ASP A N 1
ATOM 1725 C CA . ASP A 1 234 ? 1.028 -8.490 -8.838 1.00 89.06 234 ASP A CA 1
ATOM 1726 C C . ASP A 1 234 ? 1.079 -7.096 -9.495 1.00 89.06 234 ASP A C 1
ATOM 1728 O O . ASP A 1 234 ? 0.828 -6.953 -10.696 1.00 89.06 234 ASP A O 1
ATOM 1732 N N . LEU A 1 235 ? 1.379 -6.054 -8.708 1.00 93.19 235 LEU A N 1
ATOM 1733 C CA . LEU A 1 235 ? 1.453 -4.661 -9.162 1.00 93.19 235 LEU A CA 1
ATOM 1734 C C . LEU A 1 235 ? 2.686 -3.965 -8.580 1.00 93.19 235 LEU A C 1
ATOM 1736 O O . LEU A 1 235 ? 2.734 -3.672 -7.386 1.00 93.19 235 LEU A O 1
ATOM 1740 N N . PHE A 1 236 ? 3.651 -3.620 -9.429 1.00 94.69 236 PHE A N 1
ATOM 1741 C CA . PHE A 1 236 ? 4.775 -2.777 -9.027 1.00 94.69 236 PHE A CA 1
ATOM 1742 C C . PHE A 1 236 ? 4.452 -1.288 -9.168 1.00 94.69 236 PHE A C 1
ATOM 1744 O O . PHE A 1 236 ? 4.057 -0.825 -10.237 1.00 94.69 236 PHE A O 1
ATOM 1751 N N . ILE A 1 237 ? 4.671 -0.515 -8.109 1.00 95.31 237 ILE A N 1
ATOM 1752 C CA . ILE A 1 237 ? 4.444 0.934 -8.090 1.00 95.31 237 ILE A CA 1
ATOM 1753 C C . ILE A 1 237 ? 5.800 1.641 -8.021 1.00 95.31 237 ILE A C 1
ATOM 1755 O O . ILE A 1 237 ? 6.597 1.333 -7.144 1.00 95.31 237 ILE A O 1
ATOM 1759 N N . PHE A 1 238 ? 6.078 2.584 -8.920 1.00 94.12 238 PHE A N 1
ATOM 1760 C CA . PHE A 1 238 ? 7.361 3.298 -8.974 1.00 94.12 238 PHE A CA 1
ATOM 1761 C C . PHE A 1 238 ? 7.149 4.822 -8.996 1.00 94.12 238 PHE A C 1
ATOM 1763 O O . PHE A 1 238 ? 6.211 5.313 -9.621 1.00 94.12 238 PHE A O 1
ATOM 1770 N N . ASP A 1 239 ? 8.059 5.574 -8.375 1.00 91.12 239 ASP A N 1
ATOM 1771 C CA . ASP A 1 239 ? 8.261 7.012 -8.617 1.00 91.12 239 ASP A CA 1
ATOM 1772 C C . ASP A 1 239 ? 9.676 7.191 -9.172 1.00 91.12 239 ASP A C 1
ATOM 1774 O O . ASP A 1 239 ? 10.646 6.847 -8.495 1.00 91.12 239 ASP A O 1
ATOM 1778 N N . GLU A 1 240 ? 9.805 7.723 -10.389 1.00 89.31 240 GLU A N 1
ATOM 1779 C CA . GLU A 1 240 ? 11.090 7.980 -11.052 1.00 89.31 240 GLU A CA 1
ATOM 1780 C C . GLU A 1 240 ? 12.097 8.705 -10.141 1.00 89.31 240 GLU A C 1
ATOM 1782 O O . GLU A 1 240 ? 13.285 8.386 -10.162 1.00 89.31 240 GLU A O 1
ATOM 1787 N N . ASN A 1 241 ? 11.630 9.624 -9.288 1.00 85.12 241 ASN A N 1
ATOM 1788 C CA . ASN A 1 241 ? 12.475 10.420 -8.391 1.00 85.12 241 ASN A CA 1
ATOM 1789 C C . ASN A 1 241 ? 13.037 9.616 -7.204 1.00 85.12 241 ASN A C 1
ATOM 1791 O O . ASN A 1 241 ? 14.004 10.048 -6.576 1.00 85.12 241 ASN A O 1
ATOM 1795 N N . ALA A 1 242 ? 12.437 8.464 -6.894 1.00 85.94 242 ALA A N 1
ATOM 1796 C CA . ALA A 1 242 ? 12.880 7.538 -5.855 1.00 85.94 242 ALA A CA 1
ATOM 1797 C C . ALA A 1 242 ? 13.675 6.342 -6.418 1.00 85.94 242 ALA A C 1
ATOM 1799 O O . ALA A 1 242 ? 14.169 5.521 -5.645 1.00 85.94 242 ALA A O 1
ATOM 1800 N N . CYS A 1 243 ? 13.800 6.219 -7.743 1.00 92.00 243 CYS A N 1
ATOM 1801 C CA . CYS A 1 243 ? 14.413 5.071 -8.412 1.00 92.00 243 CYS A CA 1
ATOM 1802 C C . CYS A 1 243 ? 15.857 5.330 -8.863 1.00 92.00 243 CYS A C 1
ATOM 1804 O O . CYS A 1 243 ? 16.247 6.449 -9.194 1.00 92.00 243 CYS A O 1
ATOM 1806 N N . ALA A 1 244 ? 16.646 4.262 -8.968 1.00 91.50 244 ALA A N 1
ATOM 1807 C CA . ALA A 1 244 ? 17.964 4.305 -9.581 1.00 91.50 244 ALA A CA 1
ATOM 1808 C C . ALA A 1 244 ? 17.821 4.339 -11.111 1.00 91.50 244 ALA A C 1
ATOM 1810 O O . ALA A 1 244 ? 17.451 3.346 -11.742 1.00 91.50 244 ALA A O 1
ATOM 1811 N N . SER A 1 245 ? 18.123 5.482 -11.732 1.00 88.31 245 SER A N 1
ATOM 1812 C CA . SER A 1 245 ? 17.886 5.706 -13.168 1.00 88.31 245 SER A CA 1
ATOM 1813 C C . SER A 1 245 ? 18.565 4.661 -14.064 1.00 88.31 245 SER A C 1
ATOM 1815 O O . SER A 1 245 ? 17.986 4.246 -15.059 1.00 88.31 245 SER A O 1
ATOM 1817 N N . ASN A 1 246 ? 19.754 4.182 -13.674 1.00 88.25 246 ASN A N 1
ATOM 1818 C CA . ASN A 1 246 ? 20.539 3.159 -14.378 1.00 88.25 246 ASN A CA 1
ATOM 1819 C C . ASN A 1 246 ? 20.004 1.717 -14.228 1.00 88.25 246 ASN A C 1
ATOM 1821 O O . ASN A 1 246 ? 20.468 0.833 -14.955 1.00 88.25 246 ASN A O 1
ATOM 1825 N N . PHE A 1 247 ? 19.071 1.484 -13.295 1.00 91.62 247 PHE A N 1
ATOM 1826 C CA . PHE A 1 247 ? 18.237 0.280 -13.227 1.00 91.62 247 PHE A CA 1
ATOM 1827 C C . PHE A 1 247 ? 16.945 0.455 -14.030 1.00 91.62 247 PHE A C 1
ATOM 1829 O O . PHE A 1 247 ? 16.544 -0.465 -14.730 1.00 91.62 247 PHE A O 1
ATOM 1836 N N . MET A 1 248 ? 16.300 1.623 -13.977 1.00 91.25 248 MET A N 1
ATOM 1837 C CA . MET A 1 248 ? 15.020 1.831 -14.666 1.00 91.25 248 MET A CA 1
ATOM 1838 C C . MET A 1 248 ? 15.157 1.862 -16.195 1.00 91.25 248 MET A C 1
ATOM 1840 O O . MET A 1 248 ? 14.415 1.169 -16.892 1.00 91.25 248 MET A O 1
ATOM 1844 N N . TYR A 1 249 ? 16.105 2.641 -16.724 1.00 88.56 249 TYR A N 1
ATOM 1845 C CA . TYR A 1 249 ? 16.288 2.855 -18.163 1.00 88.56 249 TYR A CA 1
ATOM 1846 C C . TYR A 1 249 ? 17.766 3.008 -18.545 1.00 88.56 249 TYR A C 1
ATOM 1848 O O . TYR A 1 249 ? 18.661 3.039 -17.696 1.00 88.56 249 TYR A O 1
ATOM 1856 N N . ARG A 1 250 ? 18.046 3.124 -19.850 1.00 83.75 250 ARG A N 1
ATOM 1857 C CA . ARG A 1 250 ? 19.365 3.548 -20.329 1.00 83.75 250 ARG A CA 1
ATOM 1858 C C . ARG A 1 250 ? 19.292 4.257 -21.672 1.00 83.75 250 ARG A C 1
ATOM 1860 O O . ARG A 1 250 ? 18.649 3.778 -22.595 1.00 83.75 250 ARG A O 1
ATOM 1867 N N . ASP A 1 251 ? 19.986 5.384 -21.772 1.00 83.25 251 ASP A N 1
ATOM 1868 C CA . ASP A 1 251 ? 20.059 6.165 -23.004 1.00 83.25 251 ASP A CA 1
ATOM 1869 C C . ASP A 1 251 ? 20.978 5.524 -24.069 1.00 83.25 251 ASP A C 1
ATOM 1871 O O . ASP A 1 251 ? 21.986 4.875 -23.759 1.00 83.25 251 ASP A O 1
ATOM 1875 N N . ALA A 1 252 ? 20.642 5.750 -25.342 1.00 80.69 252 ALA A N 1
ATOM 1876 C CA . ALA A 1 252 ? 21.346 5.207 -26.498 1.00 80.69 252 ALA A CA 1
ATOM 1877 C C . ALA A 1 252 ? 22.793 5.719 -26.636 1.00 80.69 252 ALA A C 1
ATOM 1879 O O . ALA A 1 252 ? 23.665 4.955 -27.055 1.00 80.69 252 ALA A O 1
ATOM 1880 N N . VAL A 1 253 ? 23.088 6.967 -26.249 1.00 83.44 253 VAL A N 1
ATOM 1881 C CA . VAL A 1 253 ? 24.453 7.525 -26.279 1.00 83.44 253 VAL A CA 1
ATOM 1882 C C . VAL A 1 253 ? 25.325 6.842 -25.226 1.00 83.44 253 VAL A C 1
ATOM 1884 O O . VAL A 1 253 ? 26.465 6.473 -25.511 1.00 83.44 253 VAL A O 1
ATOM 1887 N N . MET A 1 254 ? 24.779 6.588 -24.032 1.00 81.44 254 MET A N 1
ATOM 1888 C CA . MET A 1 254 ? 25.485 5.848 -22.979 1.00 81.44 254 MET A CA 1
ATOM 1889 C C . MET A 1 254 ? 25.759 4.391 -23.392 1.00 81.44 254 MET A C 1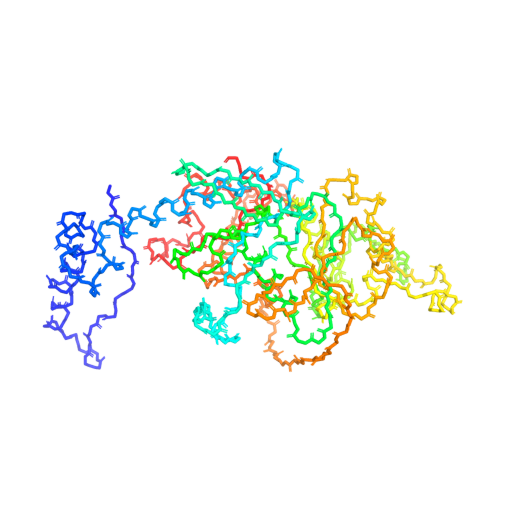
ATOM 1891 O O . MET A 1 254 ? 26.864 3.881 -23.189 1.00 81.44 254 MET A O 1
ATOM 1895 N N . LEU A 1 255 ? 24.786 3.733 -24.035 1.00 79.25 255 LEU A N 1
ATOM 1896 C CA . LEU A 1 255 ? 24.960 2.389 -24.601 1.00 79.25 255 LEU A CA 1
ATOM 1897 C C . LEU A 1 255 ? 26.018 2.346 -25.716 1.00 79.25 255 LEU A C 1
ATOM 1899 O O . LEU A 1 255 ? 26.779 1.380 -25.782 1.00 79.25 255 LEU A O 1
ATOM 1903 N N . ALA A 1 256 ? 26.091 3.376 -26.564 1.00 82.31 256 ALA A N 1
ATOM 1904 C CA . ALA A 1 256 ? 27.097 3.484 -27.620 1.00 82.31 256 ALA A CA 1
ATOM 1905 C C . ALA A 1 256 ? 28.513 3.741 -27.070 1.00 82.31 256 ALA A C 1
ATOM 1907 O O . ALA A 1 256 ? 29.480 3.196 -27.599 1.00 82.31 256 ALA A O 1
ATOM 1908 N N . LEU A 1 257 ? 28.639 4.533 -25.998 1.00 85.44 257 LEU A N 1
ATOM 1909 C CA . LEU A 1 257 ? 29.922 4.872 -25.375 1.00 85.44 257 LEU A CA 1
ATOM 1910 C C . LEU A 1 257 ? 30.537 3.698 -24.592 1.00 85.44 257 LEU A C 1
ATOM 1912 O O . LEU A 1 257 ? 31.737 3.443 -24.696 1.00 85.44 257 LEU A O 1
ATOM 1916 N N . LEU A 1 258 ? 29.728 2.988 -23.800 1.00 80.56 258 LEU A N 1
ATOM 1917 C CA . LEU A 1 258 ? 30.201 1.873 -22.969 1.00 80.56 258 LEU A CA 1
ATOM 1918 C C . LEU A 1 258 ? 30.240 0.543 -23.743 1.00 80.56 258 LEU A C 1
ATOM 1920 O O . LEU A 1 258 ? 31.167 -0.253 -23.565 1.00 80.56 258 LEU A O 1
ATOM 1924 N N . GLY A 1 259 ? 29.265 0.328 -24.633 1.00 74.00 259 GLY A N 1
ATOM 1925 C CA . GLY A 1 259 ? 29.027 -0.924 -25.349 1.00 74.00 259 GLY A CA 1
ATOM 1926 C C . GLY A 1 259 ? 28.284 -1.954 -24.490 1.00 74.00 259 GLY A C 1
ATOM 1927 O O . GLY A 1 259 ? 28.700 -2.250 -23.371 1.00 74.00 259 GLY A O 1
ATOM 1928 N N . LYS A 1 260 ? 27.208 -2.554 -25.032 1.00 69.69 260 LYS A N 1
ATOM 1929 C CA . LYS A 1 260 ? 26.288 -3.452 -24.291 1.00 69.69 260 LYS A CA 1
ATOM 1930 C C . LYS A 1 260 ? 26.973 -4.557 -23.469 1.00 69.69 260 LYS A C 1
ATOM 1932 O O . LYS A 1 260 ? 26.475 -4.906 -22.411 1.00 69.69 260 LYS A O 1
ATOM 1937 N N . HIS A 1 261 ? 28.112 -5.089 -23.918 1.00 69.00 261 HIS A N 1
ATOM 1938 C CA . HIS A 1 261 ? 28.826 -6.175 -23.229 1.00 69.00 261 HIS A CA 1
ATOM 1939 C C . HIS A 1 261 ? 29.645 -5.753 -21.995 1.00 69.00 261 HIS A C 1
ATOM 1941 O O . HIS A 1 261 ? 30.158 -6.628 -21.304 1.00 69.00 261 HIS A O 1
ATOM 1947 N N . LYS A 1 262 ? 29.815 -4.450 -21.726 1.00 70.06 262 LYS A N 1
ATOM 1948 C CA . LYS A 1 262 ? 30.544 -3.958 -20.539 1.00 70.06 262 LYS A CA 1
ATOM 1949 C C . LYS A 1 262 ? 29.631 -3.534 -19.390 1.00 70.06 262 LYS A C 1
ATOM 1951 O O . LYS A 1 262 ? 30.130 -3.257 -18.304 1.00 70.06 262 LYS A O 1
ATOM 1956 N N . GLU A 1 263 ? 28.326 -3.463 -19.629 1.00 76.88 263 GLU A N 1
ATOM 1957 C CA . GLU A 1 263 ? 27.350 -3.104 -18.609 1.00 76.88 263 GLU A CA 1
ATOM 1958 C C . GLU A 1 263 ? 26.766 -4.375 -17.971 1.00 76.88 263 GLU A C 1
ATOM 1960 O O . GLU A 1 263 ? 26.198 -5.198 -18.691 1.00 76.88 263 GLU A O 1
ATOM 1965 N N . PRO A 1 264 ? 26.868 -4.558 -16.642 1.00 80.19 264 PRO A N 1
ATOM 1966 C CA . PRO A 1 264 ? 26.303 -5.733 -15.986 1.00 80.19 264 PRO A CA 1
ATOM 1967 C C . PRO A 1 264 ? 24.776 -5.653 -15.821 1.00 80.19 264 PRO A C 1
ATOM 1969 O O . PRO A 1 264 ? 24.104 -6.688 -15.828 1.00 80.19 264 PRO A O 1
ATOM 1972 N N . ILE A 1 265 ? 24.217 -4.445 -15.677 1.00 84.81 265 ILE A N 1
ATOM 1973 C CA . ILE A 1 265 ? 22.798 -4.216 -15.372 1.00 84.81 265 ILE A CA 1
ATOM 1974 C C . ILE A 1 265 ? 21.972 -4.131 -16.661 1.00 84.81 265 ILE A C 1
ATOM 1976 O O . ILE A 1 265 ? 22.167 -3.235 -17.483 1.00 84.81 265 ILE A O 1
ATOM 1980 N N . THR A 1 266 ? 21.000 -5.032 -16.801 1.00 86.81 266 THR A N 1
ATOM 1981 C CA . THR A 1 266 ? 19.923 -4.913 -17.791 1.00 86.81 266 THR A CA 1
ATOM 1982 C C . THR A 1 266 ? 18.811 -4.033 -17.210 1.00 86.81 266 THR A C 1
ATOM 1984 O O . THR A 1 266 ? 18.321 -4.366 -16.128 1.00 86.81 266 THR A O 1
ATOM 1987 N N . PRO A 1 267 ? 18.398 -2.938 -17.876 1.00 88.56 267 PRO A N 1
ATOM 1988 C CA . PRO A 1 267 ? 17.332 -2.078 -17.371 1.00 88.56 267 PRO A CA 1
ATOM 1989 C C . PRO A 1 267 ? 15.990 -2.802 -17.193 1.00 88.56 267 PRO A C 1
ATOM 1991 O O . PRO A 1 267 ? 15.696 -3.762 -17.906 1.00 88.56 267 PRO A O 1
ATOM 1994 N N . PHE A 1 268 ? 15.141 -2.304 -16.292 1.00 89.00 268 PHE A N 1
ATOM 1995 C CA . PHE A 1 268 ? 13.780 -2.810 -16.092 1.00 89.00 268 PHE A CA 1
ATOM 1996 C C . PHE A 1 268 ? 12.942 -2.688 -17.377 1.00 89.00 268 PHE A C 1
ATOM 1998 O O . PHE A 1 268 ? 12.216 -3.621 -17.722 1.00 89.00 268 PHE A O 1
ATOM 2005 N N . LEU A 1 269 ? 13.103 -1.588 -18.128 1.00 85.69 269 LEU A N 1
ATOM 2006 C CA . LEU A 1 269 ? 12.493 -1.406 -19.454 1.00 85.69 269 LEU A CA 1
ATOM 2007 C C . LEU A 1 269 ? 12.759 -2.585 -20.402 1.00 85.69 269 LEU A C 1
ATOM 2009 O O . LEU A 1 269 ? 11.818 -3.167 -20.934 1.00 85.69 269 LEU A O 1
ATOM 2013 N N . ASP A 1 270 ? 14.019 -3.008 -20.538 1.00 83.62 270 ASP A N 1
ATOM 2014 C CA . ASP A 1 270 ? 14.443 -4.134 -21.385 1.00 83.62 270 ASP A CA 1
ATOM 2015 C C . ASP A 1 270 ? 13.847 -5.496 -20.943 1.00 83.62 270 ASP A C 1
ATOM 2017 O O . ASP A 1 270 ? 14.053 -6.515 -21.612 1.00 83.62 270 ASP A O 1
ATOM 2021 N N . ARG A 1 271 ? 13.135 -5.553 -19.806 1.00 82.06 271 ARG A N 1
ATOM 2022 C CA . ARG A 1 271 ? 12.524 -6.769 -19.243 1.00 82.06 271 ARG A CA 1
ATOM 2023 C C . ARG A 1 271 ? 10.999 -6.781 -19.228 1.00 82.06 271 ARG A C 1
ATOM 2025 O O . ARG A 1 271 ? 10.445 -7.871 -19.079 1.00 82.06 271 ARG A O 1
ATOM 2032 N N . ILE A 1 272 ? 10.330 -5.635 -19.363 1.00 77.31 272 ILE A N 1
ATOM 2033 C CA . ILE A 1 272 ? 8.911 -5.489 -19.003 1.00 77.31 272 ILE A CA 1
ATOM 2034 C C . ILE A 1 272 ? 7.991 -6.427 -19.807 1.00 77.31 272 ILE A C 1
ATOM 2036 O O . ILE A 1 272 ? 7.448 -7.376 -19.236 1.00 77.31 272 ILE A O 1
ATOM 2040 N N . HIS A 1 273 ? 7.953 -6.287 -21.134 1.00 68.12 273 HIS A N 1
ATOM 2041 C CA . HIS A 1 273 ? 7.189 -7.175 -22.021 1.00 68.12 273 HIS A CA 1
ATOM 2042 C C . HIS A 1 273 ? 7.748 -8.609 -22.061 1.00 68.12 273 HIS A C 1
ATOM 2044 O O . HIS A 1 273 ? 7.018 -9.593 -22.126 1.00 68.12 273 HIS A O 1
ATOM 2050 N N . VAL A 1 274 ? 9.077 -8.752 -21.991 1.00 63.66 274 VAL A N 1
ATOM 2051 C CA . VAL A 1 274 ? 9.763 -10.048 -22.161 1.00 63.66 274 VAL A CA 1
ATOM 2052 C C . VAL A 1 274 ? 9.536 -10.995 -20.975 1.00 63.66 274 VAL A C 1
ATOM 2054 O O . VAL A 1 274 ? 9.675 -12.208 -21.135 1.00 63.66 274 VAL A O 1
ATOM 2057 N N . ARG A 1 275 ? 9.223 -10.470 -19.780 1.00 66.06 275 ARG A N 1
ATOM 2058 C CA . ARG A 1 275 ? 9.111 -11.279 -18.555 1.00 66.06 275 ARG A CA 1
ATOM 2059 C C . ARG A 1 275 ? 7.917 -10.929 -17.667 1.00 66.06 275 ARG A C 1
ATOM 2061 O O . ARG A 1 275 ? 7.242 -11.854 -17.230 1.00 66.06 275 ARG A O 1
ATOM 2068 N N . PHE A 1 276 ? 7.627 -9.658 -17.396 1.00 69.50 276 PHE A N 1
ATOM 2069 C CA . PHE A 1 276 ? 6.595 -9.294 -16.410 1.00 69.50 276 PHE A CA 1
ATOM 2070 C C . PHE A 1 276 ? 5.175 -9.501 -16.946 1.00 69.50 276 PHE A C 1
ATOM 2072 O O . PHE A 1 276 ? 4.368 -10.133 -16.266 1.00 69.50 276 PHE A O 1
ATOM 2079 N N . GLU A 1 277 ? 4.906 -9.122 -18.200 1.00 65.75 277 GLU A N 1
ATOM 2080 C CA . GLU A 1 277 ? 3.636 -9.445 -18.873 1.00 65.75 277 GLU A CA 1
ATOM 2081 C C . GLU A 1 277 ? 3.385 -10.958 -18.935 1.00 65.75 277 GLU A C 1
ATOM 2083 O O . GLU A 1 277 ? 2.281 -11.420 -18.654 1.00 65.75 277 GLU A O 1
ATOM 2088 N N . SER A 1 278 ? 4.428 -11.751 -19.218 1.00 68.00 278 SER A N 1
ATOM 2089 C CA . SER A 1 278 ? 4.335 -13.221 -19.251 1.00 68.00 278 SER A CA 1
ATOM 2090 C C . SER A 1 278 ? 4.032 -13.859 -17.886 1.00 68.00 278 SER A C 1
ATOM 2092 O O . SER A 1 278 ? 3.592 -15.005 -17.826 1.00 68.00 278 SER A O 1
ATOM 2094 N N . LEU A 1 279 ? 4.242 -13.109 -16.798 1.00 74.62 279 LEU A N 1
ATOM 2095 C CA . LEU A 1 279 ? 3.891 -13.474 -15.424 1.00 74.62 279 LEU A CA 1
ATOM 2096 C C . LEU A 1 279 ? 2.557 -12.841 -14.972 1.00 74.62 279 LEU A C 1
ATOM 2098 O O . LEU A 1 279 ? 2.136 -13.062 -13.842 1.00 74.62 279 LEU A O 1
ATOM 2102 N N . GLY A 1 280 ? 1.890 -12.057 -15.830 1.00 81.44 280 GLY A N 1
ATOM 2103 C CA . GLY A 1 280 ? 0.656 -11.327 -15.513 1.00 81.44 280 GLY A CA 1
ATOM 2104 C C . GLY A 1 280 ? 0.846 -10.095 -14.618 1.00 81.44 280 GLY A C 1
ATOM 2105 O O . GLY A 1 280 ? -0.146 -9.516 -14.165 1.00 81.44 280 GLY A O 1
ATOM 2106 N N . ILE A 1 281 ? 2.096 -9.700 -14.361 1.00 88.75 281 ILE A N 1
ATOM 2107 C CA . ILE A 1 281 ? 2.465 -8.652 -13.408 1.00 88.75 281 ILE A CA 1
ATOM 2108 C C . ILE A 1 281 ? 2.394 -7.290 -14.090 1.00 88.75 281 ILE A C 1
ATOM 2110 O O . ILE A 1 281 ? 2.965 -7.077 -15.158 1.00 88.75 281 ILE A O 1
ATOM 2114 N N . SER A 1 282 ? 1.696 -6.363 -13.445 1.00 91.94 282 SER A N 1
ATOM 2115 C CA . SER A 1 282 ? 1.449 -5.011 -13.948 1.00 91.94 282 SER A CA 1
ATOM 2116 C C . SER A 1 282 ? 2.343 -3.980 -13.261 1.00 91.94 282 SER A C 1
ATOM 2118 O O . SER A 1 282 ? 2.929 -4.253 -12.209 1.00 91.94 282 SER A O 1
ATOM 2120 N N . SER A 1 283 ? 2.427 -2.764 -13.805 1.00 91.81 283 SER A N 1
ATOM 2121 C CA . SER A 1 283 ? 3.160 -1.685 -13.133 1.00 91.81 283 SER A CA 1
ATOM 2122 C C . SER A 1 283 ? 2.590 -0.288 -13.359 1.00 91.81 283 SER A C 1
ATOM 2124 O O . SER A 1 283 ? 2.112 0.026 -14.446 1.00 91.81 283 SER A O 1
ATOM 2126 N N . LEU A 1 284 ? 2.688 0.560 -12.331 1.00 92.56 284 LEU A N 1
ATOM 2127 C CA . LEU A 1 284 ? 2.205 1.941 -12.312 1.00 92.56 284 LEU A CA 1
ATOM 2128 C C . LEU A 1 284 ? 3.341 2.902 -11.936 1.00 92.56 284 LEU A C 1
ATOM 2130 O O . LEU A 1 284 ? 3.872 2.830 -10.828 1.00 92.56 284 LEU A O 1
ATOM 2134 N N . TRP A 1 285 ? 3.731 3.790 -12.849 1.00 90.44 285 TRP A N 1
ATOM 2135 C CA . TRP A 1 285 ? 4.925 4.633 -12.717 1.00 90.44 285 TRP A CA 1
ATOM 2136 C C . TRP A 1 285 ? 4.575 6.122 -12.692 1.00 90.44 285 TRP A C 1
ATOM 2138 O O . TRP A 1 285 ? 4.075 6.649 -13.684 1.00 90.44 285 TRP A O 1
ATOM 2148 N N . VAL A 1 286 ? 4.912 6.841 -11.618 1.00 89.56 286 VAL A N 1
ATOM 2149 C CA . VAL A 1 286 ? 5.055 8.301 -11.700 1.00 89.56 286 VAL A CA 1
ATOM 2150 C C . VAL A 1 286 ? 6.341 8.628 -12.442 1.00 89.56 286 VAL A C 1
ATOM 2152 O O 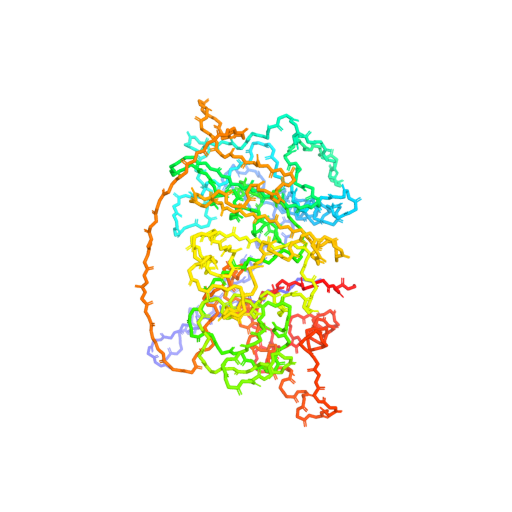. VAL A 1 286 ? 7.430 8.234 -12.027 1.00 89.56 286 VAL A O 1
ATOM 2155 N N . VAL A 1 287 ? 6.194 9.378 -13.531 1.00 85.25 287 VAL A N 1
ATOM 2156 C CA . VAL A 1 287 ? 7.290 9.840 -14.385 1.00 85.25 287 VAL A CA 1
ATOM 2157 C C . VAL A 1 287 ? 7.233 11.371 -14.488 1.00 85.25 287 VAL A C 1
ATOM 2159 O O . VAL A 1 287 ? 6.173 12.006 -14.429 1.00 85.25 287 VAL A O 1
ATOM 2162 N N . GLY A 1 288 ? 8.399 11.994 -14.597 1.00 72.88 288 GLY A N 1
ATOM 2163 C CA . GLY A 1 288 ? 8.559 13.427 -14.816 1.00 72.88 288 GLY A CA 1
ATOM 2164 C C . GLY A 1 288 ? 9.575 13.763 -15.902 1.00 72.88 288 GLY A C 1
ATOM 2165 O O . GLY A 1 288 ? 9.377 14.758 -16.599 1.00 72.88 288 GLY A O 1
ATOM 2166 N N . ASN A 1 289 ? 10.623 12.949 -16.053 1.00 72.12 289 ASN A N 1
ATOM 2167 C CA . ASN A 1 289 ? 11.896 13.409 -16.601 1.00 72.12 289 ASN A CA 1
ATOM 2168 C C . ASN A 1 289 ? 12.325 12.591 -17.834 1.00 72.12 289 ASN A C 1
ATOM 2170 O O . ASN A 1 289 ? 12.728 13.171 -18.842 1.00 72.12 289 ASN A O 1
ATOM 2174 N N . CYS A 1 290 ? 12.224 11.258 -17.790 1.00 78.88 290 CYS A N 1
ATOM 2175 C CA . CYS A 1 290 ? 12.650 10.384 -18.884 1.00 78.88 290 CYS A CA 1
ATOM 2176 C C . CYS A 1 290 ? 11.517 10.010 -19.860 1.00 78.88 290 CYS A C 1
ATOM 2178 O O . CYS A 1 290 ? 10.479 9.472 -19.477 1.00 78.88 290 CYS A O 1
ATOM 2180 N N . GLY A 1 291 ? 11.761 10.222 -21.158 1.00 79.25 291 GLY A N 1
ATOM 2181 C CA . GLY A 1 291 ? 10.850 9.831 -22.242 1.00 79.25 291 GLY A CA 1
ATOM 2182 C C . GLY A 1 291 ? 10.882 8.342 -22.615 1.00 79.25 291 GLY A C 1
ATOM 2183 O O . GLY A 1 291 ? 9.927 7.860 -23.213 1.00 79.25 291 GLY A O 1
ATOM 2184 N N . ALA A 1 292 ? 11.924 7.590 -22.238 1.00 81.88 292 ALA A N 1
ATOM 2185 C CA . ALA A 1 292 ? 12.075 6.178 -22.632 1.00 81.88 292 ALA A CA 1
ATOM 2186 C C . ALA A 1 292 ? 10.980 5.256 -22.060 1.00 81.88 292 ALA A C 1
ATOM 2188 O O . ALA A 1 292 ? 10.775 4.148 -22.545 1.00 81.88 292 ALA A O 1
ATOM 2189 N N . PHE A 1 293 ? 10.258 5.710 -21.033 1.00 82.94 293 PHE A N 1
ATOM 2190 C CA . PHE A 1 293 ? 9.145 4.971 -20.444 1.00 82.94 293 PHE A CA 1
ATOM 2191 C C . PHE A 1 293 ? 7.884 4.936 -21.323 1.00 82.94 293 PHE A C 1
ATOM 2193 O O . PHE A 1 293 ? 7.020 4.094 -21.102 1.00 82.94 293 PHE A O 1
ATOM 2200 N N . PHE A 1 294 ? 7.762 5.829 -22.311 1.00 80.31 294 PHE A N 1
ATOM 2201 C CA . PHE A 1 294 ? 6.577 5.912 -23.173 1.00 80.31 294 PHE A CA 1
ATOM 2202 C C . PHE A 1 294 ? 6.524 4.785 -24.215 1.00 80.31 294 PHE A C 1
ATOM 2204 O O . PHE A 1 294 ? 5.430 4.383 -24.601 1.00 80.31 294 PHE A O 1
ATOM 2211 N N . ASP A 1 295 ? 7.676 4.238 -24.618 1.00 80.25 295 ASP A N 1
ATOM 2212 C CA . ASP A 1 295 ? 7.778 3.182 -25.638 1.00 80.25 295 ASP A CA 1
ATOM 2213 C C . ASP A 1 295 ? 7.187 1.829 -25.185 1.00 80.25 295 ASP A C 1
ATOM 2215 O O . ASP A 1 295 ? 6.973 0.947 -26.016 1.00 80.25 295 ASP A O 1
ATOM 2219 N N . VAL A 1 296 ? 6.920 1.665 -23.881 1.00 80.81 296 VAL A N 1
ATOM 2220 C CA . VAL A 1 296 ? 6.419 0.423 -23.257 1.00 80.81 296 VAL A CA 1
ATOM 2221 C C . VAL A 1 296 ? 5.039 0.562 -22.601 1.00 80.81 296 VAL A C 1
ATOM 2223 O O . VAL A 1 296 ? 4.583 -0.358 -21.928 1.00 80.81 296 VAL A O 1
ATOM 2226 N N . ALA A 1 297 ? 4.394 1.727 -22.705 1.00 81.94 297 ALA A N 1
ATOM 2227 C CA . ALA A 1 297 ? 3.220 2.060 -21.901 1.00 81.94 297 ALA A CA 1
ATOM 2228 C C . ALA A 1 297 ? 1.891 1.734 -22.607 1.00 81.94 297 ALA A C 1
ATOM 2230 O O . ALA A 1 297 ? 1.533 2.383 -23.590 1.00 81.94 297 ALA A O 1
ATOM 2231 N N . ASP A 1 298 ? 1.093 0.826 -22.033 1.00 82.81 298 ASP A N 1
ATOM 2232 C CA . ASP A 1 298 ? -0.289 0.555 -22.467 1.00 82.81 298 ASP A CA 1
ATOM 2233 C C . ASP A 1 298 ? -1.204 1.774 -22.296 1.00 82.81 298 ASP A C 1
ATOM 2235 O O . ASP A 1 298 ? -2.202 1.940 -23.001 1.00 82.81 298 ASP A O 1
ATOM 2239 N N . THR A 1 299 ? -0.936 2.620 -21.297 1.00 80.94 299 THR A N 1
ATOM 2240 C CA . THR A 1 299 ? -1.731 3.824 -21.029 1.00 80.94 299 THR A CA 1
ATOM 2241 C C . THR A 1 299 ? -0.913 4.881 -20.299 1.00 80.94 299 THR A C 1
ATOM 2243 O O . THR A 1 299 ? -0.344 4.630 -19.236 1.00 80.94 299 THR A O 1
ATOM 2246 N N . VAL A 1 300 ? -0.948 6.108 -20.817 1.00 82.94 300 VAL A N 1
ATOM 2247 C CA . VAL A 1 300 ? -0.381 7.291 -20.161 1.00 82.94 300 VAL A CA 1
ATOM 2248 C C . VAL A 1 300 ? -1.514 8.112 -19.543 1.00 82.94 300 VAL A C 1
ATOM 2250 O O . VAL A 1 300 ? -2.207 8.863 -20.228 1.00 82.94 300 VAL A O 1
ATOM 2253 N N . ILE A 1 301 ? -1.706 7.958 -18.233 1.00 82.12 301 ILE A N 1
ATOM 2254 C CA . ILE A 1 301 ? -2.506 8.865 -17.404 1.00 82.12 301 ILE A CA 1
ATOM 2255 C C . ILE A 1 301 ? -1.649 10.106 -17.146 1.00 82.12 301 ILE A C 1
ATOM 2257 O O . ILE A 1 301 ? -0.436 10.006 -16.956 1.00 82.12 301 ILE A O 1
ATOM 2261 N N . VAL A 1 302 ? -2.257 11.290 -17.107 1.00 80.44 302 VAL A N 1
ATOM 2262 C CA . VAL A 1 302 ? -1.541 12.520 -16.753 1.00 80.44 302 VAL A CA 1
ATOM 2263 C C . VAL A 1 302 ? -2.401 13.401 -15.874 1.00 80.44 302 VAL A C 1
ATOM 2265 O O . VAL A 1 302 ? -3.577 13.553 -16.157 1.00 80.44 302 VAL A O 1
ATOM 2268 N N . MET A 1 303 ? -1.831 13.993 -14.831 1.00 77.75 303 MET A N 1
ATOM 2269 C CA . MET A 1 303 ? -2.558 14.873 -13.919 1.00 77.75 303 MET A CA 1
ATOM 2270 C C . MET A 1 303 ? -2.582 16.324 -14.410 1.00 77.75 303 MET A C 1
ATOM 2272 O O . MET A 1 303 ? -1.545 16.973 -14.528 1.00 77.75 303 MET A O 1
ATOM 2276 N N . GLU A 1 304 ? -3.786 16.859 -14.592 1.00 69.25 304 GLU A N 1
ATOM 2277 C CA . GLU A 1 304 ? -4.049 18.251 -14.951 1.00 69.25 304 GLU A CA 1
ATOM 2278 C C . GLU A 1 304 ? -5.018 18.912 -13.952 1.00 69.25 304 GLU A C 1
ATOM 2280 O O . GLU A 1 304 ? -5.752 18.264 -13.196 1.00 69.25 304 GLU A O 1
ATOM 2285 N N . THR A 1 305 ? -5.007 20.245 -13.907 1.00 64.19 305 THR A N 1
ATOM 2286 C CA . THR A 1 305 ? -5.772 21.036 -12.929 1.00 64.19 305 THR A CA 1
ATOM 2287 C C . THR A 1 305 ? -6.724 21.989 -13.637 1.00 64.19 305 THR A C 1
ATOM 2289 O O . THR A 1 305 ? -6.354 23.101 -14.005 1.00 64.19 305 THR A O 1
ATOM 2292 N N . ALA A 1 306 ? -7.975 21.558 -13.799 1.00 48.88 306 ALA A N 1
ATOM 2293 C CA . ALA A 1 306 ? -9.013 22.311 -14.491 1.00 48.88 306 ALA A CA 1
ATOM 2294 C C . ALA A 1 306 ? -10.061 22.828 -13.495 1.00 48.88 306 ALA A C 1
ATOM 2296 O O . ALA A 1 306 ? -10.789 22.047 -12.888 1.00 48.88 306 ALA A O 1
ATOM 2297 N N . THR A 1 307 ? -10.112 24.153 -13.308 1.00 46.69 307 THR A N 1
ATOM 2298 C CA . THR A 1 307 ? -11.221 24.921 -12.692 1.00 46.69 307 THR A CA 1
ATOM 2299 C C . THR A 1 307 ? -12.123 24.153 -11.701 1.00 46.69 307 THR A C 1
ATOM 2301 O O . THR A 1 307 ? -13.306 23.924 -11.946 1.00 46.69 307 THR A O 1
ATOM 2304 N N . LYS A 1 308 ? -11.568 23.850 -10.514 1.00 46.69 308 LYS A N 1
ATOM 2305 C CA . LYS A 1 308 ? -12.196 23.146 -9.367 1.00 46.69 308 LYS A CA 1
ATOM 2306 C C . LYS A 1 308 ? -12.288 21.610 -9.443 1.00 46.69 308 LYS A C 1
ATOM 2308 O O . LYS A 1 308 ? -12.919 21.018 -8.571 1.00 46.69 308 LYS A O 1
ATOM 2313 N N . ARG A 1 309 ? -11.627 20.950 -10.397 1.00 41.16 309 ARG A N 1
ATOM 2314 C CA . ARG A 1 309 ? -11.421 19.488 -10.411 1.00 41.16 309 ARG A CA 1
ATOM 2315 C C . ARG A 1 309 ? -9.973 19.125 -10.735 1.00 41.16 309 ARG A C 1
ATOM 2317 O O . ARG A 1 309 ? -9.251 19.890 -11.375 1.00 41.16 309 ARG A O 1
ATOM 2324 N N . MET A 1 310 ? -9.567 17.936 -10.305 1.00 44.22 310 MET A N 1
ATOM 2325 C CA . MET A 1 310 ? -8.342 17.283 -10.762 1.00 44.22 310 MET A CA 1
ATOM 2326 C C . MET A 1 310 ? -8.722 16.289 -11.868 1.00 44.22 310 MET A C 1
ATOM 2328 O O . MET A 1 310 ? -9.538 15.400 -11.625 1.00 44.22 310 MET A O 1
ATOM 2332 N N . ILE A 1 311 ? -8.202 16.492 -13.083 1.00 42.88 311 ILE A N 1
ATOM 2333 C CA . ILE A 1 311 ? -8.608 15.791 -14.319 1.00 42.88 311 ILE A CA 1
ATOM 2334 C C . ILE A 1 311 ? -7.398 15.068 -14.930 1.00 42.88 311 ILE A C 1
ATOM 2336 O O . ILE A 1 311 ? -6.257 15.452 -14.683 1.00 42.88 311 ILE A O 1
ATOM 2340 N N . GLY A 1 312 ? -7.650 14.016 -15.715 1.00 35.88 312 GLY A N 1
ATOM 2341 C CA . GLY A 1 312 ? -6.627 13.315 -16.490 1.00 35.88 312 GLY A CA 1
ATOM 2342 C C . GLY A 1 312 ? -6.357 13.906 -17.894 1.00 35.88 312 GLY A C 1
ATOM 2343 O O . GLY A 1 312 ? -7.084 13.517 -18.806 1.00 35.88 312 GLY A O 1
ATOM 2344 N N . THR A 1 313 ? -5.341 14.764 -18.101 1.00 39.38 313 THR A N 1
ATOM 2345 C CA . THR A 1 313 ? -4.921 15.338 -19.420 1.00 39.38 313 THR A CA 1
ATOM 2346 C C . THR A 1 313 ? -3.416 15.740 -19.474 1.00 39.38 313 THR A C 1
ATOM 2348 O O . THR A 1 313 ? -2.802 15.896 -18.423 1.00 39.38 313 THR A O 1
ATOM 2351 N N . LEU A 1 314 ? -2.790 15.795 -20.677 1.00 29.11 314 LEU A N 1
ATOM 2352 C CA . LEU A 1 314 ? -1.414 15.297 -20.985 1.00 29.11 314 LEU A CA 1
ATOM 2353 C C . LEU A 1 314 ? -0.256 16.320 -21.268 1.00 29.11 314 LEU A C 1
ATOM 2355 O O . LEU A 1 314 ? -0.191 16.830 -22.388 1.00 29.11 314 LEU A O 1
ATOM 2359 N N . GLN A 1 315 ? 0.725 16.517 -20.339 1.00 29.20 315 GLN A N 1
ATOM 2360 C CA . GLN A 1 315 ? 2.127 17.031 -20.536 1.00 29.20 315 GLN A CA 1
ATOM 2361 C C . GLN A 1 315 ? 3.088 16.919 -19.277 1.00 29.20 315 GLN A C 1
ATOM 2363 O O . GLN A 1 315 ? 2.832 16.060 -18.438 1.00 29.20 315 GLN A O 1
ATOM 2368 N N . ILE A 1 316 ? 4.245 17.637 -19.175 1.00 27.22 316 ILE A N 1
ATOM 2369 C CA . ILE A 1 316 ? 5.582 17.122 -18.669 1.00 27.22 316 ILE A CA 1
ATOM 2370 C C . ILE A 1 316 ? 6.388 17.959 -17.590 1.00 27.22 316 ILE A C 1
ATOM 2372 O O . ILE A 1 316 ? 6.255 19.183 -17.576 1.00 27.22 316 ILE A O 1
ATOM 2376 N N . GLN A 1 317 ? 7.297 17.300 -16.797 1.00 28.52 317 GLN A N 1
ATOM 2377 C CA . GLN A 1 317 ? 8.380 17.786 -15.843 1.00 28.52 317 GLN A CA 1
ATOM 2378 C C . GLN A 1 317 ? 7.986 18.238 -14.387 1.00 28.52 317 GLN A C 1
ATOM 2380 O O . GLN A 1 317 ? 6.791 18.368 -14.148 1.00 28.52 317 GLN A O 1
ATOM 2385 N N . ASP A 1 318 ? 8.787 18.494 -13.307 1.00 26.67 318 ASP A N 1
ATOM 2386 C CA . ASP A 1 318 ? 10.144 18.180 -12.684 1.00 26.67 318 ASP A CA 1
ATOM 2387 C C . ASP A 1 318 ? 10.141 18.877 -11.239 1.00 26.67 318 ASP A C 1
ATOM 2389 O O . ASP A 1 318 ? 9.133 19.535 -10.970 1.00 26.67 318 ASP A O 1
ATOM 2393 N N . THR A 1 319 ? 11.020 18.893 -10.190 1.00 28.77 319 THR A N 1
ATOM 2394 C CA . THR A 1 319 ? 12.394 18.432 -9.785 1.00 28.77 319 THR A CA 1
ATOM 2395 C C . THR A 1 319 ? 12.559 18.248 -8.227 1.00 28.77 319 THR A C 1
ATOM 2397 O O . THR A 1 319 ? 12.030 19.071 -7.481 1.00 28.77 319 THR A O 1
ATOM 2400 N N . GLY A 1 320 ? 13.461 17.368 -7.729 1.00 25.55 320 GLY A N 1
ATOM 2401 C CA . GLY A 1 320 ? 14.580 17.713 -6.782 1.00 25.55 320 GLY A CA 1
ATOM 2402 C C . GLY A 1 320 ? 14.594 17.545 -5.211 1.00 25.55 320 GLY A C 1
ATOM 2403 O O . GLY A 1 320 ? 14.330 18.523 -4.516 1.00 25.55 320 GLY A O 1
ATOM 2404 N N . ARG A 1 321 ? 15.265 16.466 -4.697 1.00 24.62 321 ARG A N 1
ATOM 2405 C CA . ARG A 1 321 ? 16.125 16.329 -3.438 1.00 24.62 321 ARG A CA 1
ATOM 2406 C C . ARG A 1 321 ? 15.415 16.171 -2.039 1.00 24.62 321 ARG A C 1
ATOM 2408 O O . ARG A 1 321 ? 14.217 16.393 -1.992 1.00 24.62 321 ARG A O 1
ATOM 2415 N N . ILE A 1 322 ? 15.994 15.791 -0.856 1.00 22.38 322 ILE A N 1
ATOM 2416 C CA . ILE A 1 322 ? 17.373 15.492 -0.310 1.00 22.38 322 ILE A CA 1
ATOM 2417 C C . ILE A 1 322 ? 17.374 14.492 0.932 1.00 22.38 322 ILE A C 1
ATOM 2419 O O . ILE A 1 322 ? 16.351 13.858 1.160 1.00 22.38 322 ILE A O 1
ATOM 2423 N N . TYR A 1 323 ? 18.466 14.323 1.734 1.00 24.55 323 TYR A N 1
ATOM 2424 C CA . TYR A 1 323 ? 18.713 13.244 2.762 1.00 24.55 323 TYR A CA 1
ATOM 2425 C C . TYR A 1 323 ? 19.206 13.657 4.195 1.00 24.55 323 TYR A C 1
ATOM 2427 O O . TYR A 1 323 ? 19.769 14.740 4.335 1.00 24.55 323 TYR A O 1
ATOM 2435 N N . CYS A 1 324 ? 19.130 12.747 5.213 1.00 23.53 324 CYS A N 1
ATOM 2436 C CA . CYS A 1 324 ? 20.007 12.657 6.434 1.00 23.53 324 CYS A CA 1
ATOM 2437 C C . CYS A 1 324 ? 19.839 11.338 7.288 1.00 23.53 324 CYS A C 1
ATOM 2439 O O . CYS A 1 324 ? 18.724 10.823 7.338 1.00 23.53 324 CYS A O 1
ATOM 2441 N N . GLY A 1 325 ? 20.872 10.830 8.015 1.00 29.22 325 GLY A N 1
ATOM 2442 C CA . GLY A 1 325 ? 20.762 9.850 9.152 1.00 29.22 325 GLY A CA 1
ATOM 2443 C C . GLY A 1 325 ? 21.705 8.599 9.189 1.00 29.22 325 GLY A C 1
ATOM 2444 O O . GLY A 1 325 ? 22.000 8.052 8.135 1.00 29.22 325 GLY A O 1
ATOM 2445 N N . LEU A 1 326 ? 22.130 8.128 10.389 1.00 41.94 326 LEU A N 1
ATOM 2446 C CA . LEU A 1 326 ? 23.106 7.027 10.707 1.00 41.94 326 LEU A CA 1
ATOM 2447 C C . LEU A 1 326 ? 22.721 6.284 12.030 1.00 41.94 326 LEU A C 1
ATOM 2449 O O . LEU A 1 326 ? 21.925 6.851 12.776 1.00 41.94 326 LEU A O 1
ATOM 2453 N N . GLU A 1 327 ? 23.330 5.189 12.538 1.00 49.09 327 GLU A N 1
ATOM 2454 C CA . GLU A 1 327 ? 23.752 3.818 12.096 1.00 49.09 327 GLU A CA 1
ATOM 2455 C C . GLU A 1 327 ? 24.164 3.026 13.391 1.00 49.09 327 GLU A C 1
ATOM 2457 O O . GLU A 1 327 ? 24.214 3.643 14.451 1.00 49.09 327 GLU A O 1
ATOM 2462 N N . GLU A 1 328 ? 24.327 1.695 13.529 1.00 37.31 328 GLU A N 1
ATOM 2463 C CA . GLU A 1 328 ? 25.019 0.683 12.694 1.00 37.31 328 GLU A CA 1
ATOM 2464 C C . GLU A 1 328 ? 24.303 -0.692 12.566 1.00 37.31 328 GLU A C 1
ATOM 2466 O O . GLU A 1 328 ? 24.538 -1.393 11.590 1.00 37.31 328 GLU A O 1
ATOM 2471 N N . PHE A 1 329 ? 23.427 -1.097 13.503 1.00 47.53 329 PHE A N 1
ATOM 2472 C CA . PHE A 1 329 ? 22.788 -2.443 13.528 1.00 47.53 329 PHE A CA 1
ATOM 2473 C C . PHE A 1 329 ? 21.245 -2.426 13.459 1.00 47.53 329 PHE A C 1
ATOM 2475 O O . PHE A 1 329 ? 20.576 -3.397 13.813 1.00 47.53 329 PHE A O 1
ATOM 2482 N N . ALA A 1 330 ? 20.646 -1.317 13.023 1.00 54.16 330 ALA A N 1
ATOM 2483 C CA . ALA A 1 330 ? 19.195 -1.211 12.871 1.00 54.16 330 ALA A CA 1
ATOM 2484 C C . ALA A 1 330 ? 18.726 -1.738 11.503 1.00 54.16 330 ALA A C 1
ATOM 2486 O O . ALA A 1 330 ? 19.261 -1.332 10.471 1.00 54.16 330 ALA A O 1
ATOM 2487 N N . MET A 1 331 ? 17.661 -2.549 11.476 1.00 62.22 331 MET A N 1
ATOM 2488 C CA . MET A 1 331 ? 16.928 -2.828 10.234 1.00 62.22 331 MET A CA 1
ATOM 2489 C C . MET A 1 331 ? 16.313 -1.522 9.706 1.00 62.22 331 MET A C 1
ATOM 2491 O O . MET A 1 331 ? 15.374 -0.979 10.293 1.00 62.22 331 MET A O 1
ATOM 2495 N N . LYS A 1 332 ? 16.858 -0.995 8.604 1.00 65.38 332 LYS A N 1
ATOM 2496 C CA . LYS A 1 332 ? 16.444 0.274 7.985 1.00 65.38 332 LYS A CA 1
ATOM 2497 C C . LYS A 1 332 ? 15.136 0.107 7.197 1.00 65.38 332 LYS A C 1
ATOM 2499 O O . LYS A 1 332 ? 15.125 0.171 5.980 1.00 65.38 332 LYS A O 1
ATOM 2504 N N . LEU A 1 333 ? 13.997 -0.022 7.877 1.00 70.31 333 LEU A N 1
ATOM 2505 C CA . LEU A 1 333 ? 12.681 -0.175 7.221 1.00 70.31 333 LEU A CA 1
ATOM 2506 C C . LEU A 1 333 ? 12.149 1.111 6.536 1.00 70.31 333 LEU A C 1
ATOM 2508 O O . LEU A 1 333 ? 10.990 1.167 6.138 1.00 70.31 333 LEU A O 1
ATOM 2512 N N . ARG A 1 334 ? 12.979 2.155 6.393 1.00 71.94 334 ARG A N 1
ATOM 2513 C CA . ARG A 1 334 ? 12.604 3.487 5.874 1.00 71.94 334 ARG A CA 1
ATOM 2514 C C . ARG A 1 334 ? 12.162 3.487 4.405 1.00 71.94 334 ARG A C 1
ATOM 2516 O O . ARG A 1 334 ? 11.435 4.389 4.010 1.00 71.94 334 ARG A O 1
ATOM 2523 N N . ALA A 1 335 ? 12.613 2.516 3.608 1.00 74.50 335 ALA A N 1
ATOM 2524 C CA . ALA A 1 335 ? 12.221 2.381 2.206 1.00 74.50 335 ALA A CA 1
ATOM 2525 C C . ALA A 1 335 ? 10.854 1.694 2.026 1.00 74.50 335 ALA A C 1
ATOM 2527 O O . ALA A 1 335 ? 10.260 1.777 0.953 1.00 74.50 335 ALA A O 1
ATOM 2528 N N . LEU A 1 336 ? 10.323 1.051 3.074 1.00 75.69 336 LEU A N 1
ATOM 2529 C CA . LEU A 1 336 ? 9.010 0.408 3.063 1.00 75.69 336 LEU A CA 1
ATOM 2530 C C . LEU A 1 336 ? 7.906 1.445 3.319 1.00 75.69 336 LEU A C 1
ATOM 2532 O O . LEU A 1 336 ? 7.203 1.390 4.323 1.00 75.69 336 LEU A O 1
ATOM 2536 N N . GLU A 1 337 ? 7.745 2.392 2.392 1.00 81.19 337 GLU A N 1
ATOM 2537 C CA . GLU A 1 337 ? 6.820 3.539 2.501 1.00 81.19 337 GLU A CA 1
ATOM 2538 C C . GLU A 1 337 ? 5.340 3.140 2.684 1.00 81.19 337 GLU A C 1
ATOM 2540 O O . GLU A 1 337 ? 4.526 3.944 3.125 1.00 81.19 337 GLU A O 1
ATOM 2545 N N . GLN A 1 338 ? 4.991 1.881 2.402 1.00 84.12 338 GLN A N 1
ATOM 2546 C CA . GLN A 1 338 ? 3.667 1.304 2.651 1.00 84.12 338 GLN A CA 1
ATOM 2547 C C . GLN A 1 338 ? 3.494 0.735 4.082 1.00 84.12 338 GLN A C 1
ATOM 2549 O O . GLN A 1 338 ? 2.467 0.111 4.353 1.00 84.12 338 GLN A O 1
ATOM 2554 N N . LEU A 1 339 ? 4.451 0.902 5.006 1.00 81.44 339 LEU A N 1
ATOM 2555 C CA . LEU A 1 339 ? 4.250 0.666 6.446 1.00 81.44 339 LEU A CA 1
ATOM 2556 C C . LEU A 1 339 ? 3.616 1.910 7.083 1.00 81.44 339 LEU A C 1
ATOM 2558 O O . LEU A 1 339 ? 4.275 2.931 7.258 1.00 81.44 339 LEU A O 1
ATOM 2562 N N . VAL A 1 340 ? 2.335 1.813 7.441 1.00 83.31 340 VAL A N 1
ATOM 2563 C CA . VAL A 1 340 ? 1.522 2.958 7.895 1.00 83.31 340 VAL A CA 1
ATOM 2564 C C . VAL A 1 340 ? 1.374 3.045 9.415 1.00 83.31 340 VAL A C 1
ATOM 2566 O O . VAL A 1 340 ? 1.082 4.116 9.940 1.00 83.31 340 VAL A O 1
ATOM 2569 N N . GLU A 1 341 ? 1.614 1.951 10.145 1.00 79.12 341 GLU A N 1
ATOM 2570 C CA . GLU A 1 341 ? 1.520 1.930 11.608 1.00 79.12 341 GLU A CA 1
ATOM 2571 C C . GLU A 1 341 ? 2.736 1.282 12.279 1.00 79.12 341 GLU A C 1
ATOM 2573 O O . GLU A 1 341 ? 3.204 0.212 11.887 1.00 79.12 341 GLU A O 1
ATOM 2578 N N . LEU A 1 342 ? 3.175 1.862 13.404 1.00 79.19 342 LEU A N 1
ATOM 2579 C CA . LEU A 1 342 ? 4.233 1.300 14.259 1.00 79.19 342 LEU A CA 1
ATOM 2580 C C . LEU A 1 342 ? 3.905 -0.115 14.774 1.00 79.19 342 LEU A C 1
ATOM 2582 O O . LEU A 1 342 ? 4.814 -0.881 15.097 1.00 79.19 342 LEU A O 1
ATOM 2586 N N . GLY A 1 343 ? 2.617 -0.468 14.847 1.00 79.50 343 GLY A N 1
ATOM 2587 C CA . GLY A 1 343 ? 2.169 -1.818 15.180 1.00 79.50 343 GLY A CA 1
ATOM 2588 C C . GLY A 1 343 ? 2.552 -2.858 14.126 1.00 79.50 343 GLY A C 1
ATOM 2589 O O . GLY A 1 343 ? 2.848 -3.990 14.496 1.00 79.50 343 GLY A O 1
ATOM 2590 N N . GLN A 1 344 ? 2.641 -2.476 12.848 1.00 82.50 344 GLN A N 1
ATOM 2591 C CA . GLN A 1 344 ? 3.110 -3.358 11.775 1.00 82.50 344 GLN A CA 1
ATOM 2592 C C . GLN A 1 344 ? 4.613 -3.602 11.901 1.00 82.50 344 GLN A C 1
ATOM 2594 O O . GLN A 1 344 ? 5.047 -4.747 11.897 1.00 82.50 344 GLN A O 1
ATOM 2599 N N . THR A 1 345 ? 5.403 -2.544 12.116 1.00 79.69 345 THR A N 1
ATOM 2600 C CA . THR A 1 345 ? 6.858 -2.636 12.337 1.00 79.69 345 THR A CA 1
ATOM 2601 C C . THR A 1 345 ? 7.220 -3.577 13.489 1.00 79.69 345 THR A C 1
ATOM 2603 O O . THR A 1 345 ? 8.146 -4.377 13.362 1.00 79.69 345 THR A O 1
ATOM 2606 N N . ARG A 1 346 ? 6.468 -3.521 14.599 1.00 81.12 346 ARG A N 1
ATOM 2607 C CA . ARG A 1 346 ? 6.616 -4.457 15.727 1.00 81.12 346 ARG A CA 1
ATOM 2608 C C . ARG A 1 346 ? 6.339 -5.898 15.298 1.00 81.12 346 ARG A C 1
ATOM 2610 O O . ARG A 1 346 ? 7.186 -6.762 15.494 1.00 81.12 346 ARG A O 1
ATOM 2617 N N . VAL A 1 347 ? 5.196 -6.136 14.654 1.00 82.19 347 VAL A N 1
ATOM 2618 C CA . VAL A 1 347 ? 4.792 -7.475 14.198 1.00 82.19 347 VAL A CA 1
ATOM 2619 C C . VAL A 1 347 ? 5.781 -8.052 13.185 1.00 82.19 347 VAL A C 1
ATOM 2621 O O . VAL A 1 347 ? 6.080 -9.236 13.267 1.00 82.19 347 VAL A O 1
ATOM 2624 N N . THR A 1 348 ? 6.348 -7.244 12.286 1.00 81.44 348 THR A N 1
ATOM 2625 C CA . THR A 1 348 ? 7.397 -7.680 11.350 1.00 81.44 348 THR A CA 1
ATOM 2626 C C . THR A 1 348 ? 8.680 -8.095 12.079 1.00 81.44 348 THR A C 1
ATOM 2628 O O . THR A 1 348 ? 9.248 -9.137 11.760 1.00 81.44 348 THR A O 1
ATOM 2631 N N . ALA A 1 349 ? 9.127 -7.339 13.087 1.00 81.31 349 ALA A N 1
ATOM 2632 C CA . ALA A 1 349 ? 10.306 -7.708 13.876 1.00 81.31 349 ALA A CA 1
ATOM 2633 C C . ALA A 1 349 ? 10.085 -9.008 14.676 1.00 81.31 349 ALA A C 1
ATOM 2635 O O . ALA A 1 349 ? 10.941 -9.895 14.678 1.00 81.31 349 ALA A O 1
ATOM 2636 N N . ASP A 1 350 ? 8.914 -9.162 15.298 1.00 82.94 350 ASP A N 1
ATOM 2637 C CA . ASP A 1 350 ? 8.551 -10.386 16.016 1.00 82.94 350 ASP A CA 1
ATOM 2638 C C . ASP A 1 350 ? 8.245 -11.568 15.063 1.00 82.94 350 ASP A C 1
ATOM 2640 O O . ASP A 1 350 ? 8.446 -12.720 15.442 1.00 82.94 350 ASP A O 1
ATOM 2644 N N . AL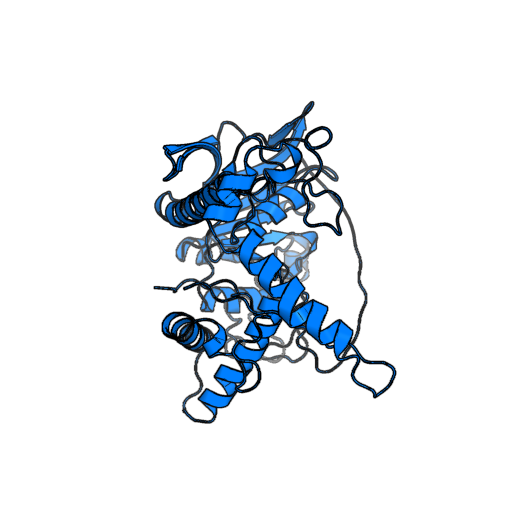A A 1 351 ? 7.865 -11.320 13.800 1.00 84.75 351 ALA A N 1
ATOM 2645 C CA . ALA A 1 351 ? 7.749 -12.344 12.753 1.00 84.75 351 ALA A CA 1
ATOM 2646 C C . ALA A 1 351 ? 9.115 -12.924 12.352 1.00 84.75 351 ALA A C 1
ATOM 2648 O O . ALA A 1 351 ? 9.253 -14.143 12.251 1.00 84.75 351 ALA A O 1
ATOM 2649 N N . VAL A 1 352 ? 10.133 -12.068 12.176 1.00 82.56 352 VAL A N 1
ATOM 2650 C CA . VAL A 1 352 ? 11.520 -12.501 11.921 1.00 82.56 352 VAL A CA 1
ATOM 2651 C C . VAL A 1 352 ? 12.015 -13.374 13.076 1.00 82.56 352 VAL A C 1
ATOM 2653 O O . VAL A 1 352 ? 12.511 -14.475 12.848 1.00 82.56 352 VAL A O 1
ATOM 2656 N N . ARG A 1 353 ? 11.782 -12.947 14.323 1.00 81.25 353 ARG A N 1
ATOM 2657 C CA . ARG A 1 353 ? 12.135 -13.727 15.519 1.00 81.25 353 ARG A CA 1
ATOM 2658 C C . ARG A 1 353 ? 11.359 -15.047 15.633 1.00 81.25 353 ARG A C 1
ATOM 2660 O O . ARG A 1 353 ? 11.915 -16.064 16.042 1.00 81.25 353 ARG A O 1
ATOM 2667 N N . PHE A 1 354 ? 10.072 -15.051 15.288 1.00 83.19 354 PHE A N 1
ATOM 2668 C CA . PHE A 1 354 ? 9.250 -16.264 15.248 1.00 83.19 354 PHE A CA 1
ATOM 2669 C C . PHE A 1 354 ? 9.803 -17.281 14.240 1.00 83.19 354 PHE A C 1
ATOM 2671 O O . PHE A 1 354 ? 9.862 -18.471 14.547 1.00 83.19 354 PHE A O 1
ATOM 2678 N N . VAL A 1 355 ? 10.251 -16.816 13.070 1.00 82.50 355 VAL A N 1
ATOM 2679 C CA . VAL A 1 355 ? 10.937 -17.640 12.066 1.00 82.50 355 VAL A CA 1
ATOM 2680 C C . VAL A 1 355 ? 12.284 -18.151 12.579 1.00 82.50 355 VAL A C 1
ATOM 2682 O O . VAL A 1 355 ? 12.537 -19.349 12.478 1.00 82.50 355 VAL A O 1
ATOM 2685 N N . GLU A 1 356 ? 13.115 -17.288 13.168 1.00 79.94 356 GLU A N 1
ATOM 2686 C CA . GLU A 1 356 ? 14.425 -17.622 13.749 1.00 79.94 356 GLU A CA 1
ATOM 2687 C C . GLU A 1 356 ? 14.306 -18.760 14.776 1.00 79.94 356 GLU A C 1
ATOM 2689 O O . GLU A 1 356 ? 14.810 -19.862 14.546 1.00 79.94 356 GLU A O 1
ATOM 2694 N N . MET A 1 357 ? 13.522 -18.549 15.841 1.00 76.50 357 MET A N 1
ATOM 2695 C CA . MET A 1 357 ? 13.318 -19.527 16.920 1.00 76.50 357 MET A CA 1
ATOM 2696 C C . MET A 1 357 ? 12.706 -20.851 16.433 1.00 76.50 357 MET A C 1
ATOM 2698 O O . MET A 1 357 ? 12.860 -21.891 17.077 1.00 76.50 357 MET A O 1
ATOM 2702 N N . ALA A 1 358 ? 11.969 -20.820 15.318 1.00 73.62 358 ALA A N 1
ATOM 2703 C CA . ALA A 1 358 ? 11.351 -21.997 14.719 1.00 73.62 358 ALA A CA 1
ATOM 2704 C C . ALA A 1 358 ? 12.242 -22.681 13.661 1.00 73.62 358 ALA A C 1
ATOM 2706 O O . ALA A 1 358 ? 11.969 -23.830 13.312 1.00 73.62 358 ALA A O 1
ATOM 2707 N N . SER A 1 359 ? 13.299 -22.014 13.186 1.00 70.62 359 SER A N 1
ATOM 2708 C CA . SER A 1 359 ? 14.335 -22.553 12.290 1.00 70.62 359 SER A CA 1
ATOM 2709 C C . SER A 1 359 ? 15.484 -23.193 13.072 1.00 70.62 359 SER A C 1
ATOM 2711 O O . SER A 1 359 ? 15.980 -24.237 12.661 1.00 70.62 359 SER A O 1
ATOM 2713 N N . GLU A 1 360 ? 15.808 -22.689 14.271 1.00 66.38 360 GLU A N 1
ATOM 2714 C CA . GLU A 1 360 ? 16.663 -23.390 15.253 1.00 66.38 360 GLU A CA 1
ATOM 2715 C C . GLU A 1 360 ? 16.185 -24.830 15.549 1.00 66.38 360 GLU A C 1
ATOM 2717 O O . GLU A 1 360 ? 16.958 -25.676 15.995 1.00 66.38 360 GLU A O 1
ATOM 2722 N N . GLN A 1 361 ? 14.901 -25.112 15.299 1.00 59.94 361 GLN A N 1
ATOM 2723 C CA . GLN A 1 361 ? 14.233 -26.386 15.573 1.00 59.94 361 GLN A CA 1
ATOM 2724 C C . GLN A 1 361 ? 13.954 -27.225 14.308 1.00 59.94 361 GLN A C 1
ATOM 2726 O O . GLN A 1 361 ? 13.482 -28.355 14.432 1.00 59.94 361 GLN A O 1
ATOM 2731 N N . THR A 1 362 ? 14.230 -26.715 13.097 1.00 55.88 362 THR A N 1
ATOM 2732 C CA . THR A 1 362 ? 13.961 -27.418 11.825 1.00 55.88 362 THR A CA 1
ATOM 2733 C C . THR A 1 362 ? 15.007 -27.117 10.752 1.00 55.88 362 THR A C 1
ATOM 2735 O O . THR A 1 362 ? 15.156 -25.969 10.349 1.00 55.88 362 THR A O 1
ATOM 2738 N N . ALA A 1 363 ? 15.635 -28.159 10.202 1.00 56.97 363 ALA A N 1
ATOM 2739 C CA . ALA A 1 363 ? 16.381 -28.097 8.941 1.00 56.97 363 ALA A CA 1
ATOM 2740 C C . ALA A 1 363 ? 15.520 -28.671 7.792 1.00 56.97 363 ALA A C 1
ATOM 2742 O O . ALA A 1 363 ? 14.715 -29.570 8.059 1.00 56.97 363 ALA A O 1
ATOM 2743 N N . PRO A 1 364 ? 15.690 -28.235 6.526 1.00 63.81 364 PRO A N 1
ATOM 2744 C CA . PRO A 1 364 ? 16.738 -27.350 5.998 1.00 63.81 364 PRO A CA 1
ATOM 2745 C C . PRO A 1 364 ? 16.382 -25.849 6.046 1.00 63.81 364 PRO A C 1
ATOM 2747 O O . PRO A 1 364 ? 15.316 -25.465 6.520 1.00 63.81 364 PRO A O 1
ATOM 2750 N N . MET A 1 365 ? 17.288 -25.016 5.514 1.00 62.25 365 MET A N 1
ATOM 2751 C CA . MET A 1 365 ? 17.000 -23.634 5.096 1.00 62.25 365 MET A CA 1
ATOM 2752 C C . MET A 1 365 ? 15.756 -23.591 4.194 1.00 62.25 365 MET A C 1
ATOM 2754 O O . MET A 1 365 ? 15.589 -24.466 3.343 1.00 62.25 365 MET A O 1
ATOM 2758 N N . GLN A 1 366 ? 14.922 -22.566 4.366 1.00 72.69 366 GLN A N 1
ATOM 2759 C CA . GLN A 1 366 ? 13.692 -22.339 3.598 1.00 72.69 366 GLN A CA 1
ATOM 2760 C C . GLN A 1 366 ? 13.812 -21.063 2.750 1.00 72.69 366 GLN A C 1
ATOM 2762 O O . GLN A 1 366 ? 14.519 -20.135 3.147 1.00 72.69 366 GLN A O 1
ATOM 2767 N N . GLY A 1 367 ? 13.107 -20.999 1.617 1.00 83.12 367 GLY A N 1
ATOM 2768 C CA . GLY A 1 367 ? 13.010 -19.779 0.800 1.00 83.12 367 GLY A CA 1
ATOM 2769 C C . GLY A 1 367 ? 12.185 -18.679 1.481 1.00 83.12 367 GLY A C 1
ATOM 2770 O O . GLY A 1 367 ? 11.355 -18.968 2.349 1.00 83.12 367 GLY A O 1
ATOM 2771 N N . LEU A 1 368 ? 12.360 -17.415 1.079 1.00 84.69 368 LEU A N 1
ATOM 2772 C CA . LEU A 1 368 ? 11.646 -16.276 1.676 1.00 84.69 368 LEU A CA 1
ATOM 2773 C C . LEU A 1 368 ? 10.123 -16.472 1.594 1.00 84.69 368 LEU A C 1
ATOM 2775 O O . LEU A 1 368 ? 9.416 -16.278 2.586 1.00 84.69 368 LEU A O 1
ATOM 2779 N N . LYS A 1 369 ? 9.621 -16.953 0.452 1.00 86.25 369 LYS A N 1
ATOM 2780 C CA . LYS A 1 369 ? 8.204 -17.286 0.240 1.00 86.25 369 LYS A CA 1
ATOM 2781 C C . LYS A 1 369 ? 7.667 -18.290 1.265 1.00 86.25 369 LYS A C 1
ATOM 2783 O O . LYS A 1 369 ? 6.560 -18.131 1.773 1.00 86.25 369 LYS A O 1
ATOM 2788 N N . GLU A 1 370 ? 8.445 -19.316 1.592 1.00 86.31 370 GLU A N 1
ATOM 2789 C CA . GLU A 1 370 ? 8.052 -20.394 2.508 1.00 86.31 370 GLU A CA 1
ATOM 2790 C C . GLU A 1 370 ? 8.020 -19.909 3.963 1.00 86.31 370 GLU A C 1
ATOM 2792 O O . GLU A 1 370 ? 7.126 -20.278 4.728 1.00 86.31 370 GLU A O 1
ATOM 2797 N N . LEU A 1 371 ? 8.955 -19.027 4.326 1.00 86.38 371 LEU A N 1
ATOM 2798 C CA . LEU A 1 371 ? 8.993 -18.360 5.626 1.00 86.38 371 LEU A CA 1
ATOM 2799 C C . LEU A 1 371 ? 7.802 -17.409 5.810 1.00 86.38 371 LEU A C 1
ATOM 2801 O O . LEU A 1 371 ? 7.158 -17.433 6.860 1.00 86.38 371 LEU A O 1
ATOM 2805 N N . VAL A 1 372 ? 7.443 -16.637 4.779 1.00 87.19 372 VAL A N 1
ATOM 2806 C CA . VAL A 1 372 ? 6.254 -15.768 4.799 1.00 87.19 372 VAL A CA 1
ATOM 2807 C C . VAL A 1 372 ? 4.965 -16.593 4.910 1.00 87.19 372 VAL A C 1
ATOM 2809 O O . VAL A 1 372 ? 4.132 -16.301 5.767 1.00 87.19 372 VAL A O 1
ATOM 2812 N N . VAL A 1 373 ? 4.825 -17.689 4.154 1.00 87.56 373 VAL A N 1
ATOM 2813 C CA . VAL A 1 373 ? 3.680 -18.616 4.282 1.00 87.56 373 VAL A CA 1
ATOM 2814 C C . VAL A 1 373 ? 3.593 -19.228 5.690 1.00 87.56 373 VAL A C 1
ATOM 2816 O O . VAL A 1 373 ? 2.498 -19.351 6.241 1.00 87.56 373 VAL A O 1
ATOM 2819 N N . ARG A 1 374 ? 4.729 -19.559 6.324 1.00 87.12 374 ARG A N 1
ATOM 2820 C CA . ARG A 1 374 ? 4.791 -20.063 7.712 1.00 87.12 374 ARG A CA 1
ATOM 2821 C C . ARG A 1 374 ? 4.301 -19.024 8.732 1.00 87.12 374 ARG A C 1
ATOM 2823 O O . ARG A 1 374 ? 3.631 -19.395 9.698 1.00 87.12 374 ARG A O 1
ATOM 2830 N N . VAL A 1 375 ? 4.599 -17.740 8.514 1.00 88.75 375 VAL A N 1
ATOM 2831 C CA . VAL A 1 375 ? 4.102 -16.617 9.331 1.00 88.75 375 VAL A CA 1
ATOM 2832 C C . VAL A 1 375 ? 2.602 -16.398 9.114 1.00 88.75 375 VAL A C 1
ATOM 2834 O O . VAL A 1 375 ? 1.856 -16.310 10.090 1.00 88.75 375 VAL A O 1
ATOM 2837 N N . GLU A 1 376 ? 2.131 -16.381 7.866 1.00 88.75 376 GLU A N 1
ATOM 2838 C CA . GLU A 1 376 ? 0.710 -16.169 7.558 1.00 88.75 376 GLU A CA 1
ATOM 2839 C C . GLU A 1 376 ? -0.181 -17.311 8.061 1.00 88.75 376 GLU A C 1
ATOM 2841 O O . GLU A 1 376 ? -1.241 -17.062 8.635 1.00 88.75 376 GLU A O 1
ATOM 2846 N N . ALA A 1 377 ? 0.277 -18.563 7.971 1.00 88.69 377 ALA A N 1
ATOM 2847 C CA . ALA A 1 377 ? -0.417 -19.703 8.571 1.00 88.69 377 ALA A CA 1
ATOM 2848 C C . ALA A 1 377 ? -0.532 -19.577 10.105 1.00 88.69 377 ALA A C 1
ATOM 2850 O O . ALA A 1 377 ? -1.556 -19.946 10.688 1.00 88.69 377 ALA A O 1
ATOM 2851 N N . ALA A 1 378 ? 0.485 -19.023 10.776 1.00 89.06 378 ALA A N 1
ATOM 2852 C CA . ALA A 1 378 ? 0.439 -18.761 12.213 1.00 89.06 378 ALA A CA 1
ATOM 2853 C C . ALA A 1 378 ? -0.544 -17.626 12.562 1.00 89.06 378 ALA A C 1
ATOM 2855 O O . ALA A 1 378 ? -1.328 -17.772 13.505 1.00 89.06 378 ALA A O 1
ATOM 2856 N N . LEU A 1 379 ? -0.545 -16.540 11.778 1.00 90.00 379 LEU A N 1
ATOM 2857 C CA . LEU A 1 379 ? -1.482 -15.418 11.908 1.00 90.00 379 LEU A CA 1
ATOM 2858 C C . LEU A 1 379 ? -2.937 -15.845 11.667 1.00 90.00 379 LEU A C 1
ATOM 2860 O O . LEU A 1 379 ? -3.814 -15.471 12.444 1.00 90.00 379 LEU A O 1
ATOM 2864 N N . GLY A 1 380 ? -3.200 -16.658 10.642 1.00 89.00 380 GLY A N 1
ATOM 2865 C CA . GLY A 1 380 ? -4.535 -17.185 10.348 1.00 89.00 380 GLY A CA 1
ATOM 2866 C C . GLY A 1 380 ? -5.055 -18.131 11.435 1.00 89.00 380 GLY A C 1
ATOM 2867 O O . GLY A 1 380 ? -6.199 -18.012 11.866 1.00 89.00 380 GLY A O 1
ATOM 2868 N N . ALA A 1 381 ? -4.208 -19.035 11.941 1.00 89.44 381 ALA A N 1
ATOM 2869 C CA . ALA A 1 381 ? -4.624 -20.048 12.913 1.00 89.44 381 ALA A CA 1
ATOM 2870 C C . ALA A 1 381 ? -4.780 -19.535 14.359 1.00 89.44 381 ALA A C 1
ATOM 2872 O O . ALA A 1 381 ? -5.470 -20.173 15.157 1.00 89.44 381 ALA A O 1
ATOM 2873 N N . LYS A 1 382 ? -4.091 -18.448 14.741 1.00 88.25 382 LYS A N 1
ATOM 2874 C CA . LYS A 1 382 ? -4.007 -17.978 16.144 1.00 88.25 382 LYS A CA 1
ATOM 2875 C C . LYS A 1 382 ? -4.153 -16.461 16.321 1.00 88.25 382 LYS A C 1
ATOM 2877 O O . LYS A 1 382 ? -4.021 -15.970 17.442 1.00 88.25 382 LYS A O 1
ATOM 2882 N N . GLY A 1 383 ? -4.428 -15.716 15.252 1.00 88.69 383 GLY A N 1
ATOM 2883 C CA . GLY A 1 383 ? -4.448 -14.256 15.277 1.00 88.69 383 GLY A CA 1
ATOM 2884 C C . GLY A 1 383 ? -3.059 -13.648 15.493 1.00 88.69 383 GLY A C 1
ATOM 2885 O O . GLY A 1 383 ? -2.034 -14.328 15.487 1.00 88.69 383 GLY A O 1
ATOM 2886 N N . ILE A 1 384 ? -3.014 -12.334 15.709 1.00 88.56 384 ILE A N 1
ATOM 2887 C CA . ILE A 1 384 ? -1.749 -11.585 15.745 1.00 88.56 384 ILE A CA 1
ATOM 2888 C C . ILE A 1 384 ? -0.878 -11.884 16.981 1.00 88.56 384 ILE A C 1
ATOM 2890 O O . ILE A 1 384 ? 0.343 -11.747 16.932 1.00 88.56 384 ILE A O 1
ATOM 2894 N N . ASP A 1 385 ? -1.479 -12.396 18.062 1.00 87.69 385 ASP A N 1
ATOM 2895 C CA . ASP A 1 385 ? -0.759 -12.893 19.244 1.00 87.69 385 ASP A CA 1
ATOM 2896 C C . ASP A 1 385 ? 0.067 -14.163 18.966 1.00 87.69 385 ASP A C 1
ATOM 2898 O O . ASP A 1 385 ? 0.843 -14.581 19.830 1.00 87.69 385 ASP A O 1
ATOM 2902 N N . ALA A 1 386 ? -0.065 -14.793 17.789 1.00 87.69 386 ALA A N 1
ATOM 2903 C CA . ALA A 1 386 ? 0.751 -15.938 17.382 1.00 87.69 386 ALA A CA 1
ATOM 2904 C C . ALA A 1 386 ? 2.253 -15.628 17.466 1.00 87.69 386 ALA A C 1
ATOM 2906 O O . ALA A 1 386 ? 3.016 -16.425 18.014 1.00 87.69 386 ALA A O 1
ATOM 2907 N N . LEU A 1 387 ? 2.627 -14.442 16.977 1.00 85.81 387 LEU A N 1
ATOM 2908 C CA . LEU A 1 387 ? 4.004 -13.959 16.860 1.00 85.81 387 LEU A CA 1
ATOM 2909 C C . LEU A 1 387 ? 4.483 -13.247 18.134 1.00 85.81 387 LEU A C 1
ATOM 2911 O O . LEU A 1 387 ? 5.680 -13.154 18.376 1.00 85.81 387 LEU A O 1
ATOM 2915 N N . ALA A 1 388 ? 3.553 -12.783 18.977 1.00 82.19 388 ALA A N 1
ATOM 2916 C CA . ALA A 1 388 ? 3.881 -12.029 20.182 1.00 82.19 388 ALA A CA 1
ATOM 2917 C C . ALA A 1 388 ? 4.768 -12.830 21.160 1.00 82.19 388 ALA A C 1
ATOM 2919 O O . ALA A 1 388 ? 4.407 -13.965 21.512 1.00 82.19 388 ALA A O 1
ATOM 2920 N N . PRO A 1 389 ? 5.863 -12.238 21.682 1.00 76.44 389 PRO A N 1
ATOM 2921 C CA . PRO A 1 389 ? 6.620 -12.783 22.804 1.00 76.44 389 PRO A CA 1
ATOM 2922 C C . PRO A 1 389 ? 5.712 -13.116 23.994 1.00 76.44 389 PRO A C 1
ATOM 2924 O O . PRO A 1 389 ? 4.694 -12.463 24.222 1.00 76.44 389 PRO A O 1
ATOM 2927 N N . SER A 1 390 ? 6.074 -14.125 24.790 1.00 72.38 390 SER A N 1
ATOM 2928 C CA . SER A 1 390 ? 5.211 -14.668 25.856 1.00 72.38 390 SER A CA 1
ATOM 2929 C C . SER A 1 390 ? 4.706 -13.624 26.861 1.00 72.38 390 SER A C 1
ATOM 2931 O O . SER A 1 390 ? 3.554 -13.707 27.275 1.00 72.38 390 SER A O 1
ATOM 2933 N N . GLY A 1 391 ? 5.529 -12.628 27.208 1.00 66.44 391 GLY A N 1
ATOM 2934 C CA . GLY A 1 391 ? 5.155 -11.507 28.082 1.00 66.44 391 GLY A CA 1
ATOM 2935 C C . GLY A 1 391 ? 4.470 -10.317 27.392 1.00 66.44 391 GLY A C 1
ATOM 2936 O O . GLY A 1 391 ? 4.156 -9.351 28.076 1.00 66.44 391 GLY A O 1
ATOM 2937 N N . TRP A 1 392 ? 4.271 -10.359 26.069 1.00 68.62 392 TRP A N 1
ATOM 2938 C CA . TRP A 1 392 ? 3.671 -9.283 25.257 1.00 68.62 392 TRP A CA 1
ATOM 2939 C C . TRP A 1 392 ? 2.330 -9.667 24.605 1.00 68.62 392 TRP A C 1
ATOM 2941 O O . TRP A 1 392 ? 1.608 -8.796 24.112 1.00 68.62 392 TRP A O 1
ATOM 2951 N N . LYS A 1 393 ? 1.960 -10.956 24.634 1.00 68.69 393 LYS A N 1
ATOM 2952 C CA . LYS A 1 393 ? 0.628 -11.446 24.233 1.00 68.69 393 LYS A CA 1
ATOM 2953 C C . LYS A 1 393 ? -0.465 -10.684 24.986 1.00 68.69 393 LYS A C 1
ATOM 2955 O O . LYS A 1 393 ? -0.403 -10.553 26.205 1.00 68.69 393 LYS A O 1
ATOM 2960 N N . GLY A 1 394 ? -1.464 -10.185 24.262 1.00 65.69 394 GLY A N 1
ATOM 2961 C CA . GLY A 1 394 ? -2.578 -9.439 24.852 1.00 65.69 394 GLY A CA 1
ATOM 2962 C C . GLY A 1 394 ? -2.344 -7.943 25.111 1.00 65.69 394 GLY A C 1
ATOM 2963 O O . GLY A 1 394 ? -3.303 -7.262 25.458 1.00 65.69 394 GLY A O 1
ATOM 2964 N N . ILE A 1 395 ? -1.141 -7.382 24.907 1.00 66.12 395 ILE A N 1
ATOM 2965 C CA . ILE A 1 395 ? -0.902 -5.942 25.175 1.00 66.12 395 ILE A CA 1
ATOM 2966 C C . ILE A 1 395 ? -1.540 -5.032 24.099 1.00 66.12 395 ILE A C 1
ATOM 2968 O O . ILE A 1 395 ? -1.912 -3.897 24.380 1.00 66.12 395 ILE A O 1
ATOM 2972 N N . GLY A 1 396 ? -1.759 -5.538 22.877 1.00 69.00 396 GLY A N 1
ATOM 2973 C CA . GLY A 1 396 ? -2.570 -4.857 21.850 1.00 69.00 396 GLY A CA 1
ATOM 2974 C C . GLY A 1 396 ? -1.836 -3.854 20.956 1.00 69.00 396 GLY A C 1
ATOM 2975 O O . GLY A 1 396 ? -2.467 -3.195 20.140 1.00 69.00 396 GLY A O 1
ATOM 2976 N N . PHE A 1 397 ? -0.510 -3.765 21.047 1.00 78.38 397 PHE A N 1
ATOM 2977 C CA . PHE A 1 397 ? 0.318 -2.854 20.243 1.00 78.38 397 PHE A CA 1
ATOM 2978 C C . PHE A 1 397 ? 0.641 -3.327 18.817 1.00 78.38 397 PHE A C 1
ATOM 2980 O O . PHE A 1 397 ? 1.609 -2.848 18.219 1.00 78.38 397 PHE A O 1
ATOM 2987 N N . TYR A 1 398 ? -0.119 -4.289 18.302 1.00 83.88 398 TYR A N 1
ATOM 2988 C CA . TYR A 1 398 ? 0.161 -5.016 17.070 1.00 83.88 398 TYR A CA 1
ATOM 2989 C C . TYR A 1 398 ? -0.929 -4.761 16.032 1.00 83.88 398 TYR A C 1
ATOM 2991 O O . TYR A 1 398 ? -2.112 -4.960 16.306 1.00 83.88 398 TYR A O 1
ATOM 2999 N N . SER A 1 399 ? -0.499 -4.420 14.822 1.00 86.31 399 SER A N 1
ATOM 3000 C CA . SER A 1 399 ? -1.354 -4.179 13.657 1.00 86.31 399 SER A CA 1
ATOM 3001 C C . SER A 1 399 ? -0.884 -5.108 12.546 1.00 86.31 399 SER A C 1
ATOM 3003 O O . SER A 1 399 ? 0.325 -5.224 12.345 1.00 86.31 399 SER A O 1
ATOM 3005 N N . ARG A 1 400 ? -1.787 -5.813 11.847 1.00 86.81 400 ARG A N 1
ATOM 3006 C CA . ARG A 1 400 ? -1.355 -6.824 10.863 1.00 86.81 400 ARG A CA 1
ATOM 3007 C C . ARG A 1 400 ? -0.559 -6.132 9.739 1.00 86.81 400 ARG A C 1
ATOM 3009 O O . ARG A 1 400 ? -1.050 -5.150 9.170 1.00 86.81 400 ARG A O 1
ATOM 3016 N N . PRO A 1 401 ? 0.655 -6.607 9.409 1.00 79.12 401 PRO A N 1
ATOM 3017 C CA . PRO A 1 401 ? 1.306 -6.261 8.153 1.00 79.12 401 PRO A CA 1
ATOM 3018 C C . PRO A 1 401 ? 0.414 -6.638 6.962 1.00 79.12 401 PRO A C 1
ATOM 3020 O O . PRO A 1 401 ? -0.569 -7.369 7.102 1.00 79.12 401 PRO A O 1
ATOM 3023 N N . ARG A 1 402 ? 0.746 -6.131 5.777 1.00 77.44 402 ARG A N 1
ATOM 3024 C CA . ARG A 1 402 ? 0.040 -6.512 4.547 1.00 77.44 402 ARG A CA 1
ATOM 3025 C C . ARG A 1 402 ? 0.250 -7.997 4.276 1.00 77.44 402 ARG A C 1
ATOM 3027 O O . ARG A 1 402 ? 1.378 -8.469 4.381 1.00 77.44 402 ARG A O 1
ATOM 3034 N N . SER A 1 403 ? -0.816 -8.688 3.882 1.00 66.75 403 SER A N 1
ATOM 3035 C CA . SER A 1 403 ? -0.699 -10.060 3.394 1.00 66.75 403 SER A CA 1
ATOM 3036 C C . SER A 1 403 ? -0.096 -10.048 1.995 1.00 66.75 403 SER A C 1
ATOM 3038 O O . SER A 1 403 ? -0.561 -9.309 1.128 1.00 66.75 403 SER A O 1
ATOM 3040 N N . THR A 1 404 ? 0.916 -10.879 1.765 1.00 66.19 404 THR A N 1
ATOM 3041 C CA . THR A 1 404 ? 1.409 -11.177 0.412 1.00 66.19 404 THR A CA 1
ATOM 3042 C C . THR A 1 404 ? 0.440 -12.123 -0.303 1.00 66.19 404 THR A C 1
ATOM 3044 O O . THR A 1 404 ? -0.387 -12.778 0.342 1.00 66.19 404 THR A O 1
ATOM 3047 N N . ALA A 1 405 ? 0.535 -12.215 -1.632 1.00 42.28 405 ALA A N 1
ATOM 3048 C CA . ALA A 1 405 ? -0.310 -13.102 -2.430 1.00 42.28 405 ALA A CA 1
ATOM 3049 C C . ALA A 1 405 ? -0.149 -14.572 -1.981 1.00 42.28 405 ALA A C 1
ATOM 3051 O O . ALA A 1 405 ? 0.953 -15.123 -1.997 1.00 42.28 405 ALA A O 1
ATOM 3052 N N . GLY A 1 406 ? -1.250 -15.199 -1.548 1.00 41.81 406 GLY A N 1
ATOM 3053 C CA . GLY A 1 406 ? -1.252 -16.553 -0.969 1.00 41.81 406 GLY A CA 1
ATOM 3054 C C . GLY A 1 406 ? -2.033 -16.726 0.342 1.00 41.81 406 GLY A C 1
ATOM 3055 O O . GLY A 1 406 ? -2.086 -17.840 0.859 1.00 41.81 406 GLY A O 1
ATOM 3056 N N . GLY A 1 407 ? -2.647 -15.668 0.883 1.00 34.53 407 GLY A N 1
ATOM 3057 C CA . GLY A 1 407 ? -3.603 -15.785 1.990 1.00 34.53 407 GLY A CA 1
ATOM 3058 C C . GLY A 1 407 ? -4.909 -16.461 1.551 1.00 34.53 407 GLY A C 1
ATOM 3059 O O . GLY A 1 407 ? -5.761 -15.798 0.963 1.00 34.53 407 GLY A O 1
ATOM 3060 N N . PHE A 1 408 ? -5.027 -17.764 1.829 1.00 29.31 408 PHE A N 1
ATOM 3061 C CA . PHE A 1 408 ? -6.245 -18.578 1.675 1.00 29.31 408 PHE A CA 1
ATOM 3062 C C . PHE A 1 408 ? -7.256 -18.352 2.814 1.00 29.31 408 PHE A C 1
ATOM 3064 O O . PHE A 1 408 ? -6.807 -18.094 3.955 1.00 29.31 408 PHE A O 1
#

InterPro domains:
  IPR019195 ABC transporter, ATPase, putative [PTHR38149] (2-305)
  IPR046833 ATPase of the ABC class, N-terminal [PF20446] (2-37)
  IPR046834 ATPase of the ABC class, C-terminal [PF09818] (58-305)
  IPR04906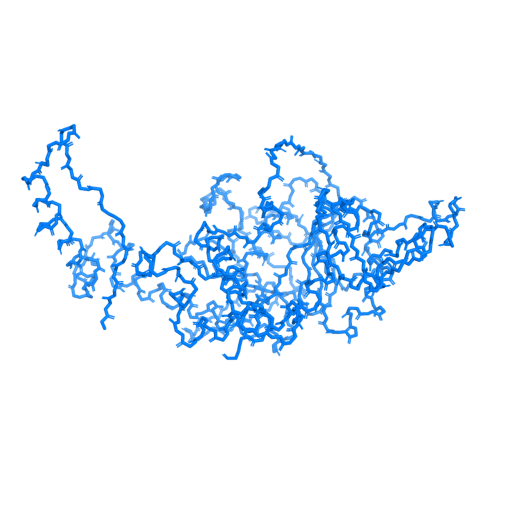9 MRB1590-like, C-terminal domain [PF21117] (329-403)

Organism: Porphyridium purpureum (NCBI:txid35688)

Sequence (408 aa):
MLEARFELGLPASGRTIEGRKAHMILCETVPRLVQQSFLWLSLEKQNDHQTRRQHSAQAAHEHVICAEDQAALRGMLESAGLVAFVPDSAILPRLHGASELPMPSASALSFSSPDALRISMTQPSGKTLTGMSIRKGVHLIVAGGVHGKLMLLQAIELGVYGRVPSDGSEIVSCLAFASKMRAEDGLAVTSLDMSPFISNLPFGRATNDFSTADGSGSTSQAASTAEALEIGCDLFIFDENACASNFMYRDAVMLALLGKHKEPITPFLDRIHVRFESLGISSLWVVGNCGAFFDVADTVIVMETATKRMIGTLQIQDTGRIYCGLEEFAMKLRALEQLVELGQTRVTADAVRFVEMASEQTAPMQGLKELVVRVEAALGAKGIDALAPSGWKGIGFYSRPRSTAGGF

Radius of gyration: 24.42 Å; Cα contacts (8 Å, |Δi|>4): 680; chains: 1; bounding box: 66×53×74 Å